Protein 2D00 (pdb70)

Sequence (654 aa):
MVPVRMAVIADPETAQGFRLAGLEGYGASSAEEAQSLLETLVERGGYALVAVDEALLPDPERAVERLMRGRDLPVLLPIAGLKEAFQGHDVEGYMRELVRKTIGFDIKLMVPVRMAVIADPETAQGFRLAGLEGYGASSAEEAQSLLETLVERGGYALVAVDEALLPDPERAVERLMRGRDLPVLLPIAGLKEAFQGHDVEGYMRELVRKTIGFDIKLMVPVRMAVIADPETAQGFRLAGLEGYGASSAEEAQSLLETLVERGGYALVAVDEALLPDPERAVERLMRGRDLPVLLPIAGLKEAFQGHDVEGYMRELVRKTIGFDIKLMVPVRMAVIADPETAQGFRLAGLEGYGASSAEEAQSLLETLVERGGYALVAVDEALLPDPERAVERLMRGRDLPVLLPIAGLKEAFQGHDVEGYMRELVRKTIGFDIKLMVPVRMAVIADPETAQGFRLAGLEGYGASSAEEAQSLLETLVERGGYALVAVDEALLPDPERAVERLMRGRDLPVLLPIAGLKEAFQGHDVEGYMRELVRKTIGFDIKLMVPVRMAVIADPETAQGFRLAGLEGYGASSAEEAQSLLETLVERGGYALVAVDEALLPDPERAVERLMRGRDLPVLLPIAGLKEAFQGHDVEGYMRELVRKTIGFDIKL

Organism: Thermus thermophilus (strain ATCC 27634 / DSM 579 / HB8) (NCBI:txid300852)

CATH classification: 3.40.50.10580 (+1 more: 6.10.140.810)

B-factor: mean 68.72, std 7.38, range [40.48, 136.24]

Secondary structure (DSSP, 8-state):
-----EEEEE-HHHHHHHHHTTSEEEE-SSHHHHHHHHHHHHHH---SEEEEETTT-S-HHHHHHHHTT----PEEEEES-GGGGGSSS-HHHHHHHHHHHHHS-----/-----EEEEE-HHHHHHHHHTTS-EEE-SSHHHHHHHHHHHHTS---SEEEEEGGG-S-HHHHHHHHHTT---PEEEEES-GGGGGSSS-HHHHHHHHHHHHHS-----/-----EEEEE-HHHHHHHHHTTSEEEE-SSHHHHHHHHHHHHHS---SEEEEETTT-S-HHHHHHHHHHT----EEEEES-SGGGSSSS-HHHHHHHHHHHHHS-----/-----EEEEE-HHHHHHHHHTTSEEEE-SSHHHHHHHHHHHHHH---SEEEEEGGG-S-HHHHHHHHHTTT---EEEEETTGGGGGSSS-HHHHHHHHHHHHHS-----/-PPP-EEEEE-HHHHHHHHHTTSEEEE-SSHHHHHHHHHHHHHH---SEEEEEGGG-S-HHHHHHHHHH-----EEEEETTGGGGGTSS-HHHHHHHHHHHHHSS----/-PPPPEEEEE-HHHHHHHHHTTSEEEE-SSHHHHHHHHHHHHHH---SEEEEEGGG-S-HHHHHHHHHS-SPPPEEEEES-SGGGTSSS-HHHHHHHHHHHHHS-----

Radius of gyration: 29.6 Å; Cα contacts (8 Å, |Δi|>4): 1173; chains: 6; bounding box: 67×73×63 Å

Structure (mmCIF, N/CA/C/O backbone):
data_2D00
#
_entry.id   2D00
#
_cell.length_a   81.705
_cell.length_b   138.295
_cell.length_c   66.096
_cell.angle_alpha   90.00
_cell.angle_beta   90.00
_cell.angle_gamma   90.00
#
_symmetry.space_group_name_H-M   'P 21 21 2'
#
loop_
_entity.id
_entity.type
_entity.pdbx_description
1 polymer 'V-type ATP synthase subunit F'
2 non-polymer 'CALCIUM ION'
3 water water
#
loop_
_atom_site.group_PDB
_atom_site.id
_atom_site.type_symbol
_atom_site.label_atom_id
_atom_site.label_alt_id
_atom_site.label_comp_id
_atom_site.label_asym_id
_atom_site.label_entity_id
_atom_site.label_seq_id
_atom_site.pdbx_PDB_ins_code
_atom_site.Cartn_x
_atom_site.Cartn_y
_atom_site.Cartn_z
_atom_site.occupancy
_atom_site.B_iso_or_equiv
_atom_site.auth_seq_id
_atom_site.auth_comp_id
_atom_site.auth_asym_id
_atom_site.auth_atom_id
_atom_site.pdbx_PDB_model_num
ATOM 1 N N . MET A 1 1 ? 51.075 57.278 18.985 1.00 82.21 1 MET A N 1
ATOM 2 C CA . MET A 1 1 ? 50.459 55.930 18.932 1.00 82.34 1 MET A CA 1
ATOM 3 C C . MET A 1 1 ? 49.010 56.058 18.435 1.00 81.68 1 MET A C 1
ATOM 4 O O . MET A 1 1 ? 48.306 57.018 18.846 1.00 82.33 1 MET A O 1
ATOM 9 N N . VAL A 1 2 ? 48.554 55.079 17.624 1.00 80.82 2 VAL A N 1
ATOM 10 C CA . VAL A 1 2 ? 47.288 55.171 16.859 1.00 80.72 2 VAL A CA 1
ATOM 11 C C . VAL A 1 2 ? 46.222 53.987 17.131 1.00 79.80 2 VAL A C 1
ATOM 12 O O . VAL A 1 2 ? 46.510 52.830 16.843 1.00 80.98 2 VAL A O 1
ATOM 16 N N . PRO A 1 3 ? 44.993 54.348 17.593 1.00 78.14 3 PRO A N 1
ATOM 17 C CA . PRO A 1 3 ? 43.913 53.342 17.829 1.00 77.51 3 PRO A CA 1
ATOM 18 C C . PRO A 1 3 ? 43.761 52.277 16.739 1.00 75.11 3 PRO A C 1
ATOM 19 O O . PRO A 1 3 ? 43.823 52.559 15.559 1.00 75.48 3 PRO A O 1
ATOM 23 N N . VAL A 1 4 ? 43.557 51.061 17.217 1.00 72.80 4 VAL A N 1
ATOM 24 C CA . VAL A 1 4 ? 43.481 49.844 16.411 1.00 71.44 4 VAL A CA 1
ATOM 25 C C . VAL A 1 4 ? 42.151 49.896 15.772 1.00 69.66 4 VAL A C 1
ATOM 26 O O . VAL A 1 4 ? 41.139 50.035 16.466 1.00 69.55 4 VAL A O 1
ATOM 30 N N . ARG A 1 5 ? 42.127 49.780 14.457 1.00 67.97 5 ARG A N 1
ATOM 31 C CA . ARG A 1 5 ? 40.852 49.802 13.735 1.00 67.21 5 ARG A CA 1
ATOM 32 C C . ARG A 1 5 ? 40.305 48.405 13.633 1.00 64.75 5 ARG A C 1
ATOM 33 O O . ARG A 1 5 ? 40.998 47.531 13.202 1.00 61.55 5 ARG A O 1
ATOM 41 N N . MET A 1 6 ? 39.084 48.178 14.099 1.00 64.47 6 MET A N 1
ATOM 42 C CA . MET A 1 6 ? 38.449 46.870 14.037 1.00 65.34 6 MET A CA 1
ATOM 43 C C . MET A 1 6 ? 37.074 46.882 13.330 1.00 65.18 6 MET A C 1
ATOM 44 O O . MET A 1 6 ? 36.269 47.815 13.477 1.00 63.75 6 MET A O 1
ATOM 49 N N . ALA A 1 7 ? 36.771 45.817 12.589 1.00 64.46 7 ALA A N 1
ATOM 50 C CA . ALA A 1 7 ? 35.409 45.661 12.037 1.00 63.73 7 ALA A CA 1
ATOM 51 C C . ALA A 1 7 ? 34.863 44.408 12.629 1.00 62.07 7 ALA A C 1
ATOM 52 O O . ALA A 1 7 ? 35.625 43.509 13.079 1.00 59.11 7 ALA A O 1
ATOM 54 N N . VAL A 1 8 ? 33.534 44.402 12.669 1.00 62.54 8 VAL A N 1
ATOM 55 C CA . VAL A 1 8 ? 32.732 43.279 13.132 1.00 63.13 8 VAL A CA 1
ATOM 56 C C . VAL A 1 8 ? 31.812 42.805 12.075 1.00 63.67 8 VAL A C 1
ATOM 57 O O . VAL A 1 8 ? 31.173 43.607 11.474 1.00 65.20 8 VAL A O 1
ATOM 61 N N . ILE A 1 9 ? 31.745 41.501 11.804 1.00 64.12 9 ILE A N 1
ATOM 62 C CA . ILE A 1 9 ? 30.815 41.002 10.717 1.00 62.73 9 ILE A CA 1
ATOM 63 C C . ILE A 1 9 ? 29.853 40.066 11.419 1.00 62.38 9 ILE A C 1
ATOM 64 O O . ILE A 1 9 ? 30.241 39.189 12.185 1.00 61.72 9 ILE A O 1
ATOM 69 N N . ALA A 1 10 ? 28.590 40.410 11.288 1.00 61.90 10 ALA A N 1
ATOM 70 C CA . ALA A 1 10 ? 27.595 39.667 11.984 1.00 64.44 10 ALA A CA 1
ATOM 71 C C . ALA A 1 10 ? 26.295 39.688 11.124 1.00 64.07 10 ALA A C 1
ATOM 72 O O . ALA A 1 10 ? 26.264 40.268 10.071 1.00 62.62 10 ALA A O 1
ATOM 74 N N . ASP A 1 11 ? 25.268 39.028 11.632 1.00 65.19 11 ASP A N 1
ATOM 75 C CA . ASP A 1 11 ? 23.966 38.955 10.982 1.00 65.69 11 ASP A CA 1
ATOM 76 C C . ASP A 1 11 ? 23.490 40.397 10.978 1.00 65.05 11 ASP A C 1
ATOM 77 O O . ASP A 1 11 ? 23.939 41.188 11.748 1.00 64.19 11 ASP A O 1
ATOM 82 N N . PRO A 1 12 ? 22.666 40.755 10.026 1.00 64.99 12 PRO A N 1
ATOM 83 C CA . PRO A 1 12 ? 22.281 42.176 9.911 1.00 65.00 12 PRO A CA 1
ATOM 84 C C . PRO A 1 12 ? 21.673 42.914 11.123 1.00 64.08 12 PRO A C 1
ATOM 85 O O . PRO A 1 12 ? 21.920 44.082 11.329 1.00 62.58 12 PRO A O 1
ATOM 89 N N . GLU A 1 13 ? 20.820 42.267 11.873 1.00 64.13 13 GLU A N 1
ATOM 90 C CA . GLU A 1 13 ? 20.241 42.896 13.073 1.00 64.32 13 GLU A CA 1
ATOM 91 C C . GLU A 1 13 ? 21.339 43.263 14.068 1.00 62.73 13 GLU A C 1
ATOM 92 O O . GLU A 1 13 ? 21.411 44.340 14.608 1.00 63.28 13 GLU A O 1
ATOM 98 N N . THR A 1 14 ? 22.208 42.328 14.327 1.00 63.66 14 THR A N 1
ATOM 99 C CA . THR A 1 14 ? 23.348 42.539 15.258 1.00 64.03 14 THR A CA 1
ATOM 100 C C . THR A 1 14 ? 24.307 43.597 14.782 1.00 62.37 14 THR A C 1
ATOM 101 O O . THR A 1 14 ? 24.789 44.455 15.567 1.00 61.87 14 THR A O 1
ATOM 105 N N . ALA A 1 15 ? 24.569 43.538 13.484 1.00 61.83 15 ALA A N 1
ATOM 106 C CA . ALA A 1 15 ? 25.503 44.472 12.838 1.00 62.07 15 ALA A CA 1
ATOM 107 C C . ALA A 1 15 ? 25.014 45.897 13.030 1.00 62.79 15 ALA A C 1
ATOM 108 O O . ALA A 1 15 ? 25.778 46.751 13.357 1.00 61.15 15 ALA A O 1
ATOM 110 N N . GLN A 1 16 ? 23.700 46.104 12.803 1.00 61.32 16 GLN A N 1
ATOM 111 C CA . GLN A 1 16 ? 23.021 47.322 13.121 1.00 61.73 16 GLN A CA 1
ATOM 112 C C . GLN A 1 16 ? 23.213 47.776 14.542 1.00 61.25 16 GLN A C 1
ATOM 113 O O . GLN A 1 16 ? 23.351 48.956 14.772 1.00 60.67 16 GLN A O 1
ATOM 119 N N . GLY A 1 17 ? 23.102 46.849 15.484 1.00 60.67 17 GLY A N 1
ATOM 120 C CA . GLY A 1 17 ? 23.326 47.172 16.915 1.00 60.83 17 GLY A CA 1
ATOM 121 C C . GLY A 1 17 ? 24.772 47.580 17.267 1.00 60.30 17 GLY A C 1
ATOM 122 O O . GLY A 1 17 ? 25.004 48.400 18.131 1.00 58.02 17 GLY A O 1
ATOM 123 N N . PHE A 1 18 ? 25.743 46.966 16.633 1.00 61.90 18 PHE A N 1
ATOM 124 C CA . PHE A 1 18 ? 27.128 47.377 16.844 1.00 62.88 18 PHE A CA 1
ATOM 125 C C . PHE A 1 18 ? 27.307 48.787 16.323 1.00 64.24 18 PHE A C 1
ATOM 126 O O . PHE A 1 18 ? 27.913 49.571 17.010 1.00 64.06 18 PHE A O 1
ATOM 134 N N . ARG A 1 19 ? 26.749 49.123 15.161 1.00 64.17 19 ARG A N 1
ATOM 135 C CA . ARG A 1 19 ? 26.751 50.509 14.660 1.00 66.62 19 ARG A CA 1
ATOM 136 C C . ARG A 1 19 ? 26.159 51.600 15.609 1.00 67.36 19 ARG A C 1
ATOM 137 O O . ARG A 1 19 ? 26.684 52.713 15.753 1.00 67.42 19 ARG A O 1
ATOM 145 N N . LEU A 1 20 ? 25.067 51.265 16.270 1.00 68.42 20 LEU A N 1
ATOM 146 C CA . LEU A 1 20 ? 24.376 52.175 17.154 1.00 68.05 20 LEU A CA 1
ATOM 147 C C . LEU A 1 20 ? 25.205 52.394 18.384 1.00 68.15 20 LEU A C 1
ATOM 148 O O . LEU A 1 20 ? 25.219 53.461 18.964 1.00 67.77 20 LEU A O 1
ATOM 153 N N . ALA A 1 21 ? 25.921 51.354 18.777 1.00 69.37 21 ALA A N 1
ATOM 154 C CA . ALA A 1 21 ? 26.991 51.478 19.765 1.00 69.75 21 ALA A CA 1
ATOM 155 C C . ALA A 1 21 ? 28.308 52.204 19.331 1.00 70.28 21 ALA A C 1
ATOM 156 O O . ALA A 1 21 ? 29.253 52.344 20.122 1.00 70.64 21 ALA A O 1
ATOM 158 N N . GLY A 1 22 ? 28.369 52.722 18.128 1.00 70.52 22 GLY A N 1
ATOM 159 C CA . GLY A 1 22 ? 29.558 53.368 17.696 1.00 71.22 22 GLY A CA 1
ATOM 160 C C . GLY A 1 22 ? 30.569 52.417 17.046 1.00 72.39 22 GLY A C 1
ATOM 161 O O . GLY A 1 22 ? 31.632 52.859 16.614 1.00 74.45 22 GLY A O 1
ATOM 162 N N . LEU A 1 23 ? 30.306 51.139 16.920 1.00 71.70 23 LEU A N 1
ATOM 163 C CA . LEU A 1 23 ? 31.345 50.306 16.306 1.00 71.60 23 LEU A CA 1
ATOM 164 C C . LEU A 1 23 ? 31.061 50.072 14.818 1.00 71.58 23 LEU A C 1
ATOM 165 O O . LEU A 1 23 ? 29.917 50.262 14.365 1.00 70.27 23 LEU A O 1
ATOM 170 N N . GLU A 1 24 ? 32.064 49.564 14.093 1.00 69.88 24 GLU A N 1
ATOM 171 C CA . GLU A 1 24 ? 31.995 49.383 12.667 1.00 70.25 24 GLU A CA 1
ATOM 172 C C . GLU A 1 24 ? 31.499 47.963 12.304 1.00 68.48 24 GLU A C 1
ATOM 173 O O . GLU A 1 24 ? 32.309 47.108 11.951 1.00 68.76 24 GLU A O 1
ATOM 179 N N . GLY A 1 25 ? 30.195 47.720 12.447 1.00 66.68 25 GLY A N 1
ATOM 180 C CA . GLY A 1 25 ? 29.540 46.457 12.150 1.00 64.64 25 GLY A CA 1
ATOM 181 C C . GLY A 1 25 ? 29.078 46.480 10.716 1.00 64.64 25 GLY A C 1
ATOM 182 O O . GLY A 1 25 ? 28.586 47.443 10.295 1.00 65.06 25 GLY A O 1
ATOM 183 N N . TYR A 1 26 ? 29.214 45.347 10.034 1.00 65.07 26 TYR A N 1
ATOM 184 C CA . TYR A 1 26 ? 28.863 45.030 8.693 1.00 64.38 26 TYR A CA 1
ATOM 185 C C . TYR A 1 26 ? 28.016 43.708 8.746 1.00 65.93 26 TYR A C 1
ATOM 186 O O . TYR A 1 26 ? 28.380 42.713 9.424 1.00 64.22 26 TYR A O 1
ATOM 195 N N . GLY A 1 27 ? 26.929 43.690 7.963 1.00 64.77 27 GLY A N 1
ATOM 196 C CA . GLY A 1 27 ? 25.918 42.672 8.062 1.00 65.51 27 GLY A CA 1
ATOM 197 C C . GLY A 1 27 ? 26.175 41.642 6.969 1.00 66.60 27 GLY A C 1
ATOM 198 O O . GLY A 1 27 ? 26.511 42.022 5.848 1.00 65.11 27 GLY A O 1
ATOM 199 N N . ALA A 1 28 ? 26.072 40.342 7.289 1.00 65.31 28 ALA A N 1
ATOM 200 C CA . ALA A 1 28 ? 26.100 39.272 6.254 1.00 64.42 28 ALA A CA 1
ATOM 201 C C . ALA A 1 28 ? 25.216 38.101 6.740 1.00 64.72 28 ALA A C 1
ATOM 202 O O . ALA A 1 28 ? 25.036 37.972 7.946 1.00 60.95 28 ALA A O 1
ATOM 204 N N . SER A 1 29 ? 24.727 37.268 5.810 1.00 64.45 29 SER A N 1
ATOM 205 C CA . SER A 1 29 ? 23.918 36.104 6.121 1.00 64.50 29 SER A CA 1
ATOM 206 C C . SER A 1 29 ? 24.518 34.812 5.485 1.00 65.25 29 SER A C 1
ATOM 207 O O . SER A 1 29 ? 23.796 33.861 5.299 1.00 65.54 29 SER A O 1
ATOM 210 N N . SER A 1 30 ? 25.797 34.719 5.103 1.00 65.44 30 SER A N 1
ATOM 211 C CA . SER A 1 30 ? 26.344 33.381 4.726 1.00 64.29 30 SER A CA 1
ATOM 212 C C . SER A 1 30 ? 27.858 33.369 4.775 1.00 64.90 30 SER A C 1
ATOM 213 O O . SER A 1 30 ? 28.538 34.393 4.474 1.00 64.74 30 SER A O 1
ATOM 216 N N . ALA A 1 31 ? 28.413 32.185 5.058 1.00 63.58 31 ALA A N 1
ATOM 217 C CA . ALA A 1 31 ? 29.863 31.950 4.901 1.00 63.32 31 ALA A CA 1
ATOM 218 C C . ALA A 1 31 ? 30.399 32.716 3.618 1.00 62.88 31 ALA A C 1
ATOM 219 O O . ALA A 1 31 ? 31.164 33.628 3.746 1.00 61.27 31 ALA A O 1
ATOM 221 N N . GLU A 1 32 ? 29.917 32.412 2.427 1.00 62.87 32 GLU A N 1
ATOM 222 C CA . GLU A 1 32 ? 30.425 33.133 1.230 1.00 64.53 32 GLU A CA 1
ATOM 223 C C . GLU A 1 32 ? 30.266 34.667 1.257 1.00 64.37 32 GLU A C 1
ATOM 224 O O . GLU A 1 32 ? 31.241 35.428 0.951 1.00 67.71 32 GLU A O 1
ATOM 230 N N . GLU A 1 33 ? 29.064 35.147 1.517 1.00 63.88 33 GLU A N 1
ATOM 231 C CA . GLU A 1 33 ? 28.871 36.564 1.557 1.00 63.53 33 GLU A CA 1
ATOM 232 C C . GLU A 1 33 ? 29.986 37.197 2.522 1.00 64.69 33 GLU A C 1
ATOM 233 O O . GLU A 1 33 ? 30.745 38.122 2.195 1.00 63.80 33 GLU A O 1
ATOM 239 N N . ALA A 1 34 ? 30.055 36.647 3.703 1.00 61.88 34 ALA A N 1
ATOM 240 C CA . ALA A 1 34 ? 30.955 37.110 4.624 1.00 63.21 34 ALA A CA 1
ATOM 241 C C . ALA A 1 34 ? 32.436 37.106 4.081 1.00 64.23 34 ALA A C 1
ATOM 242 O O . ALA A 1 34 ? 33.231 38.059 4.417 1.00 62.20 34 ALA A O 1
ATOM 244 N N . GLN A 1 35 ? 32.826 36.091 3.294 1.00 63.97 35 GLN A N 1
ATOM 245 C CA . GLN A 1 35 ? 34.230 36.060 2.816 1.00 64.66 35 GLN A CA 1
ATOM 246 C C . GLN A 1 35 ? 34.439 37.217 1.842 1.00 66.46 35 GLN A C 1
ATOM 247 O O . GLN A 1 35 ? 35.562 37.686 1.682 1.00 65.15 35 GLN A O 1
ATOM 253 N N . SER A 1 36 ? 33.364 37.570 1.121 1.00 66.26 36 SER A N 1
ATOM 254 C CA . SER A 1 36 ? 33.395 38.648 0.245 1.00 68.32 36 SER A CA 1
ATOM 255 C C . SER A 1 36 ? 33.694 39.914 1.008 1.00 67.59 36 SER A C 1
ATOM 256 O O . SER A 1 36 ? 34.544 40.712 0.576 1.00 63.80 36 SER A O 1
ATOM 259 N N . LEU A 1 37 ? 32.929 40.096 2.111 1.00 68.01 37 LEU A N 1
ATOM 260 C CA . LEU A 1 37 ? 33.104 41.221 2.979 1.00 68.59 37 LEU A CA 1
ATOM 261 C C . LEU A 1 37 ? 34.557 41.228 3.446 1.00 68.36 37 LEU A C 1
ATOM 262 O O . LEU A 1 37 ? 35.290 42.204 3.215 1.00 68.43 37 LEU A O 1
ATOM 267 N N . LEU A 1 38 ? 35.132 40.043 3.878 1.00 67.45 38 LEU A N 1
ATOM 268 C CA . LEU A 1 38 ? 36.559 40.112 4.243 1.00 70.72 38 LEU A CA 1
ATOM 269 C C . LEU A 1 38 ? 37.466 40.662 3.164 1.00 70.55 38 LEU A C 1
ATOM 270 O O . LEU A 1 38 ? 38.337 41.482 3.427 1.00 71.80 38 LEU A O 1
ATOM 275 N N . GLU A 1 39 ? 37.282 40.178 1.949 1.00 71.13 39 GLU A N 1
ATOM 276 C CA . GLU A 1 39 ? 38.105 40.624 0.840 1.00 71.94 39 GLU A CA 1
ATOM 277 C C . GLU A 1 39 ? 37.896 42.120 0.603 1.00 71.95 39 GLU A C 1
ATOM 278 O O . GLU A 1 39 ? 39.105 42.883 0.573 1.00 72.52 39 GLU A O 1
ATOM 284 N N . THR A 1 40 ? 36.671 42.672 0.481 1.00 73.21 40 THR A N 1
ATOM 285 C CA . THR A 1 40 ? 36.491 44.165 0.325 1.00 73.10 40 THR A CA 1
ATOM 286 C C . THR A 1 40 ? 37.276 44.898 1.511 1.00 73.62 40 THR A C 1
ATOM 287 O O . THR A 1 40 ? 38.047 45.842 1.311 1.00 73.91 40 THR A O 1
ATOM 291 N N . LEU A 1 41 ? 37.055 44.490 2.749 1.00 72.23 41 LEU A N 1
ATOM 292 C CA . LEU A 1 41 ? 37.753 45.182 3.821 1.00 73.93 41 LEU A CA 1
ATOM 293 C C . LEU A 1 41 ? 39.258 45.124 3.653 1.00 73.06 41 LEU A C 1
ATOM 294 O O . LEU A 1 41 ? 40.002 46.157 3.867 1.00 74.09 41 LEU A O 1
ATOM 299 N N . VAL A 1 42 ? 39.692 43.826 3.257 1.00 74.01 42 VAL A N 1
ATOM 300 C CA . VAL A 1 42 ? 41.170 43.666 3.155 1.00 74.22 42 VAL A CA 1
ATOM 301 C C . VAL A 1 42 ? 41.821 44.586 2.122 1.00 73.85 42 VAL A C 1
ATOM 302 O O . VAL A 1 42 ? 42.847 45.184 2.431 1.00 71.64 42 VAL A O 1
ATOM 306 N N . GLU A 1 43 ? 41.144 44.750 0.978 1.00 74.73 43 GLU A N 1
ATOM 307 C CA . GLU A 1 43 ? 41.632 45.493 -0.150 1.00 75.99 43 GLU A CA 1
ATOM 308 C C . GLU A 1 43 ? 41.528 46.931 0.247 1.00 76.27 43 GLU A C 1
ATOM 309 O O . GLU A 1 43 ? 42.378 47.756 -0.155 1.00 74.39 43 GLU A O 1
ATOM 315 N N . ARG A 1 44 ? 40.436 47.209 1.088 1.00 76.48 44 ARG A N 1
ATOM 316 C CA . ARG A 1 44 ? 40.150 48.625 1.286 1.00 77.29 44 ARG A CA 1
ATOM 317 C C . ARG A 1 44 ? 41.126 49.213 2.327 1.00 76.61 44 ARG A C 1
ATOM 318 O O . ARG A 1 44 ? 41.535 50.386 2.222 1.00 75.26 44 ARG A O 1
ATOM 326 N N . GLY A 1 45 ? 41.493 48.385 3.307 1.00 75.73 45 GLY A N 1
ATOM 327 C CA . GLY A 1 45 ? 42.882 48.422 3.798 1.00 75.35 45 GLY A CA 1
ATOM 328 C C . GLY A 1 45 ? 43.194 48.730 5.293 1.00 75.14 45 GLY A C 1
ATOM 329 O O . GLY A 1 45 ? 44.319 48.227 5.874 1.00 76.24 45 GLY A O 1
ATOM 330 N N . GLY A 1 46 ? 42.198 49.586 5.882 1.00 73.20 46 GLY A N 1
ATOM 331 C CA . GLY A 1 46 ? 42.602 50.206 7.196 1.00 72.59 46 GLY A CA 1
ATOM 332 C C . GLY A 1 46 ? 42.421 49.395 8.503 1.00 70.69 46 GLY A C 1
ATOM 333 O O . GLY A 1 46 ? 42.704 49.899 9.594 1.00 69.95 46 GLY A O 1
ATOM 334 N N . TYR A 1 47 ? 41.969 48.156 8.417 1.00 69.27 47 TYR A N 1
ATOM 335 C CA . TYR A 1 47 ? 41.586 47.416 9.626 1.00 66.90 47 TYR A CA 1
ATOM 336 C C . TYR A 1 47 ? 42.704 46.532 10.144 1.00 65.40 47 TYR A C 1
ATOM 337 O O . TYR A 1 47 ? 43.426 45.941 9.356 1.00 67.92 47 TYR A O 1
ATOM 346 N N . ALA A 1 48 ? 42.892 46.479 11.458 1.00 62.15 48 ALA A N 1
ATOM 347 C CA . ALA A 1 48 ? 43.887 45.622 12.091 1.00 59.87 48 ALA A CA 1
ATOM 348 C C . ALA A 1 48 ? 43.276 44.298 12.566 1.00 59.42 48 ALA A C 1
ATOM 349 O O . ALA A 1 48 ? 44.005 43.382 12.959 1.00 58.74 48 ALA A O 1
ATOM 351 N N . LEU A 1 49 ? 41.963 44.200 12.584 1.00 59.65 49 LEU A N 1
ATOM 352 C CA . LEU A 1 49 ? 41.291 43.025 13.168 1.00 59.80 49 LEU A CA 1
ATOM 353 C C . LEU A 1 49 ? 39.872 43.012 12.665 1.00 59.61 49 LEU A C 1
ATOM 354 O O . LEU A 1 49 ? 39.307 44.054 12.554 1.00 55.78 49 LEU A O 1
ATOM 359 N N . VAL A 1 50 ? 39.340 41.798 12.357 1.00 61.18 50 VAL A N 1
ATOM 360 C CA . VAL A 1 50 ? 37.986 41.622 11.954 1.00 61.77 50 VAL A CA 1
ATOM 361 C C . VAL A 1 50 ? 37.438 40.531 12.727 1.00 62.86 50 VAL A C 1
ATOM 362 O O . VAL A 1 50 ? 37.888 39.409 12.671 1.00 65.74 50 VAL A O 1
ATOM 366 N N . ALA A 1 51 ? 36.445 40.873 13.539 1.00 64.79 51 ALA A N 1
ATOM 367 C CA . ALA A 1 51 ? 35.771 39.920 14.391 1.00 64.88 51 ALA A CA 1
ATOM 368 C C . ALA A 1 51 ? 34.497 39.513 13.604 1.00 65.86 51 ALA A C 1
ATOM 369 O O . ALA A 1 51 ? 33.724 40.388 13.159 1.00 67.22 51 ALA A O 1
ATOM 371 N N . VAL A 1 52 ? 34.339 38.202 13.440 1.00 65.50 52 VAL A N 1
ATOM 372 C CA . VAL A 1 52 ? 33.319 37.599 12.650 1.00 63.04 52 VAL A CA 1
ATOM 373 C C . VAL A 1 52 ? 32.544 36.594 13.477 1.00 62.60 52 VAL A C 1
ATOM 374 O O . VAL A 1 52 ? 33.082 35.789 14.207 1.00 60.71 52 VAL A O 1
ATOM 378 N N . ASP A 1 53 ? 31.234 36.729 13.463 1.00 63.01 53 ASP A N 1
ATOM 379 C CA . ASP A 1 53 ? 30.385 35.703 14.032 1.00 62.49 53 ASP A CA 1
ATOM 380 C C . ASP A 1 53 ? 30.842 34.342 13.493 1.00 63.14 53 ASP A C 1
ATOM 381 O O . ASP A 1 53 ? 30.962 34.180 12.260 1.00 64.43 53 ASP A O 1
ATOM 386 N N . GLU A 1 54 ? 31.064 33.353 14.347 1.00 64.27 54 GLU A N 1
ATOM 387 C CA . GLU A 1 54 ? 31.535 32.058 13.881 1.00 64.02 54 GLU A CA 1
ATOM 388 C C . GLU A 1 54 ? 30.640 31.310 12.934 1.00 62.24 54 GLU A C 1
ATOM 389 O O . GLU A 1 54 ? 31.166 30.482 12.167 1.00 61.24 54 GLU A O 1
ATOM 395 N N . ALA A 1 55 ? 29.325 31.555 13.000 1.00 62.15 55 ALA A N 1
ATOM 396 C CA . ALA A 1 55 ? 28.343 30.996 12.060 1.00 61.83 55 ALA A CA 1
ATOM 397 C C . ALA A 1 55 ? 28.607 31.438 10.665 1.00 62.51 55 ALA A C 1
ATOM 398 O O . ALA A 1 55 ? 28.199 30.797 9.759 1.00 62.57 55 ALA A O 1
ATOM 400 N N . LEU A 1 56 ? 29.268 32.571 10.522 1.00 64.04 56 LEU A N 1
ATOM 401 C CA . LEU A 1 56 ? 29.620 33.177 9.259 1.00 64.74 56 LEU A CA 1
ATOM 402 C C . LEU A 1 56 ? 31.070 32.874 8.907 1.00 65.90 56 LEU A C 1
ATOM 403 O O . LEU A 1 56 ? 31.487 33.122 7.818 1.00 69.75 56 LEU A O 1
ATOM 408 N N . LEU A 1 57 ? 31.828 32.322 9.820 1.00 66.98 57 LEU A N 1
ATOM 409 C CA . LEU A 1 57 ? 33.197 31.935 9.540 1.00 67.05 57 LEU A CA 1
ATOM 410 C C . LEU A 1 57 ? 33.529 30.575 10.086 1.00 65.31 57 LEU A C 1
ATOM 411 O O . LEU A 1 57 ? 34.299 30.466 11.035 1.00 64.60 57 LEU A O 1
ATOM 416 N N . PRO A 1 58 ? 32.908 29.534 9.519 1.00 65.34 58 PRO A N 1
ATOM 417 C CA . PRO A 1 58 ? 33.154 28.175 9.951 1.00 65.31 58 PRO A CA 1
ATOM 418 C C . PRO A 1 58 ? 34.492 27.637 9.519 1.00 65.35 58 PRO A C 1
ATOM 419 O O . PRO A 1 58 ? 34.889 26.580 10.026 1.00 63.99 58 PRO A O 1
ATOM 423 N N . ASP A 1 59 ? 35.173 28.315 8.547 1.00 65.92 59 ASP A N 1
ATOM 424 C CA . ASP A 1 59 ? 36.546 27.878 8.087 1.00 65.26 59 ASP A CA 1
ATOM 425 C C . ASP A 1 59 ? 37.438 29.103 7.870 1.00 66.24 59 ASP A C 1
ATOM 426 O O . ASP A 1 59 ? 37.469 29.722 6.763 1.00 65.28 59 ASP A O 1
ATOM 431 N N . PRO A 1 60 ? 38.051 29.566 8.953 1.00 66.54 60 PRO A N 1
ATOM 432 C CA . PRO A 1 60 ? 38.828 30.833 8.850 1.00 66.09 60 PRO A CA 1
ATOM 433 C C . PRO A 1 60 ? 40.257 30.668 8.331 1.00 67.29 60 PRO A C 1
ATOM 434 O O . PRO A 1 60 ? 41.012 31.680 8.138 1.00 69.03 60 PRO A O 1
ATOM 438 N N . GLU A 1 61 ? 40.689 29.447 8.168 1.00 67.05 61 GLU A N 1
ATOM 439 C CA . GLU A 1 61 ? 41.992 29.273 7.568 1.00 68.57 61 GLU A CA 1
ATOM 440 C C . GLU A 1 61 ? 41.821 29.257 6.083 1.00 68.02 61 GLU A C 1
ATOM 441 O O . GLU A 1 61 ? 42.382 30.082 5.381 1.00 67.76 61 GLU A O 1
ATOM 447 N N . ARG A 1 62 ? 40.928 28.428 5.600 1.00 67.42 62 ARG A N 1
ATOM 448 C CA . ARG A 1 62 ? 40.578 28.577 4.218 1.00 67.99 62 ARG A CA 1
ATOM 449 C C . ARG A 1 62 ? 40.190 30.048 3.901 1.00 66.36 62 ARG A C 1
ATOM 450 O O . ARG A 1 62 ? 40.354 30.517 2.770 1.00 65.13 62 ARG A O 1
ATOM 458 N N . ALA A 1 63 ? 39.709 30.790 4.883 1.00 65.24 63 ALA A N 1
ATOM 459 C CA . ALA A 1 63 ? 39.314 32.166 4.620 1.00 64.79 63 ALA A CA 1
ATOM 460 C C . ALA A 1 63 ? 40.494 33.079 4.269 1.00 64.38 63 ALA A C 1
ATOM 461 O O . ALA A 1 63 ? 40.397 33.888 3.400 1.00 63.04 63 ALA A O 1
ATOM 463 N N . VAL A 1 64 ? 41.546 32.988 5.070 1.00 65.21 64 VAL A N 1
ATOM 464 C CA . VAL A 1 64 ? 42.796 33.686 4.835 1.00 66.06 64 VAL A CA 1
ATOM 465 C C . VAL A 1 64 ? 43.269 33.257 3.443 1.00 65.75 64 VAL A C 1
ATOM 466 O O . VAL A 1 64 ? 43.284 34.084 2.516 1.00 64.23 64 VAL A O 1
ATOM 470 N N . GLU A 1 65 ? 43.519 31.953 3.315 1.00 65.74 65 GLU A N 1
ATOM 471 C CA . GLU A 1 65 ? 43.911 31.322 2.051 1.00 67.45 65 GLU A CA 1
ATOM 472 C C . GLU A 1 65 ? 43.333 32.067 0.864 1.00 67.22 65 GLU A C 1
ATOM 473 O O . GLU A 1 65 ? 44.058 32.420 -0.056 1.00 66.46 65 GLU A O 1
ATOM 479 N N . ARG A 1 66 ? 42.025 32.299 0.865 1.00 66.59 66 ARG A N 1
ATOM 480 C CA . ARG A 1 66 ? 41.378 32.903 -0.314 1.00 66.83 66 ARG A CA 1
ATOM 481 C C . ARG A 1 66 ? 41.605 34.431 -0.496 1.00 66.80 66 ARG A C 1
ATOM 482 O O . ARG A 1 66 ? 41.587 34.905 -1.628 1.00 64.84 66 ARG A O 1
ATOM 490 N N . LEU A 1 67 ? 41.689 35.181 0.630 1.00 67.56 67 LEU A N 1
ATOM 491 C CA . LEU A 1 67 ? 41.777 36.620 0.599 1.00 68.39 67 LEU A CA 1
ATOM 492 C C . LEU A 1 67 ? 42.936 37.027 -0.265 1.00 69.08 67 LEU A C 1
ATOM 493 O O . LEU A 1 67 ? 42.918 38.046 -0.999 1.00 69.18 67 LEU A O 1
ATOM 498 N N . MET A 1 68 ? 43.976 36.238 -0.114 1.00 68.91 68 MET A N 1
ATOM 499 C CA . MET A 1 68 ? 45.176 36.493 -0.784 1.00 70.92 68 MET A CA 1
ATOM 500 C C . MET A 1 68 ? 45.232 35.863 -2.186 1.00 70.86 68 MET A C 1
ATOM 501 O O . MET A 1 68 ? 46.329 35.780 -2.746 1.00 71.57 68 MET A O 1
ATOM 506 N N . ARG A 1 69 ? 44.075 35.494 -2.765 1.00 70.17 69 ARG A N 1
ATOM 507 C CA . ARG A 1 69 ? 44.012 35.101 -4.176 1.00 71.27 69 ARG A CA 1
ATOM 508 C C . ARG A 1 69 ? 42.915 35.820 -5.003 1.00 70.52 69 ARG A C 1
ATOM 509 O O . ARG A 1 69 ? 42.624 35.430 -6.196 1.00 71.10 69 ARG A O 1
ATOM 517 N N . GLY A 1 70 ? 42.370 36.905 -4.388 1.00 70.03 70 GLY A N 1
ATOM 518 C CA . GLY A 1 70 ? 41.397 37.770 -5.041 1.00 68.51 70 GLY A CA 1
ATOM 519 C C . GLY A 1 70 ? 41.969 39.102 -5.554 1.00 67.20 70 GLY A C 1
ATOM 520 O O . GLY A 1 70 ? 41.240 39.912 -6.115 1.00 67.86 70 GLY A O 1
ATOM 521 N N . ARG A 1 71 ? 43.238 39.379 -5.305 1.00 66.99 71 ARG A N 1
ATOM 522 C CA . ARG A 1 71 ? 43.865 40.634 -5.726 1.00 66.53 71 ARG A CA 1
ATOM 523 C C . ARG A 1 71 ? 44.014 40.549 -7.255 1.00 65.18 71 ARG A C 1
ATOM 524 O O . ARG A 1 71 ? 44.482 39.553 -7.736 1.00 64.94 71 ARG A O 1
ATOM 532 N N . ASP A 1 72 ? 43.579 41.589 -7.948 1.00 64.06 72 ASP A N 1
ATOM 533 C CA . ASP A 1 72 ? 43.687 41.763 -9.395 1.00 63.95 72 ASP A CA 1
ATOM 534 C C . ASP A 1 72 ? 45.059 42.208 -9.696 1.00 63.00 72 ASP A C 1
ATOM 535 O O . ASP A 1 72 ? 45.523 43.128 -9.149 1.00 61.14 72 ASP A O 1
ATOM 540 N N . LEU A 1 73 ? 45.749 41.512 -10.575 1.00 63.27 73 LEU A N 1
ATOM 541 C CA . LEU A 1 73 ? 47.066 41.971 -10.880 1.00 63.28 73 LEU A CA 1
ATOM 542 C C . LEU A 1 73 ? 47.200 42.438 -12.340 1.00 64.22 73 LEU A C 1
ATOM 543 O O . LEU A 1 73 ? 46.609 41.902 -13.207 1.00 60.45 73 LEU A O 1
ATOM 548 N N . PRO A 1 74 ? 48.120 43.382 -12.593 1.00 65.92 74 PRO A N 1
ATOM 549 C CA . PRO A 1 74 ? 48.553 43.562 -13.997 1.00 64.28 74 PRO A CA 1
ATOM 550 C C . PRO A 1 74 ? 49.172 42.285 -14.539 1.00 63.51 74 PRO A C 1
ATOM 551 O O . PRO A 1 74 ? 49.665 41.401 -13.764 1.00 60.80 74 PRO A O 1
ATOM 555 N N . VAL A 1 75 ? 49.199 42.178 -15.866 1.00 61.02 75 VAL A N 1
ATOM 556 C CA . VAL A 1 75 ? 50.055 41.215 -16.512 1.00 60.33 75 VAL A CA 1
ATOM 557 C C . VAL A 1 75 ? 51.535 41.651 -16.303 1.00 60.61 75 VAL A C 1
ATOM 558 O O . VAL A 1 75 ? 51.854 42.767 -16.339 1.00 61.38 75 VAL A O 1
ATOM 562 N N . LEU A 1 76 ? 52.340 40.753 -15.847 1.00 61.52 76 LEU A N 1
ATOM 563 C CA . LEU A 1 76 ? 53.714 40.932 -15.554 1.00 65.10 76 LEU A CA 1
ATOM 564 C C . LEU A 1 76 ? 54.528 40.304 -16.709 1.00 63.42 76 LEU A C 1
ATOM 565 O O . LEU A 1 76 ? 54.391 39.177 -16.919 1.00 61.78 76 LEU A O 1
ATOM 570 N N . LEU A 1 77 ? 55.337 41.093 -17.424 1.00 61.09 77 LEU A N 1
ATOM 571 C CA . LEU A 1 77 ? 56.089 40.607 -18.535 1.00 61.08 77 LEU A CA 1
ATOM 572 C C . LEU A 1 77 ? 57.580 40.854 -18.353 1.00 60.88 77 LEU A C 1
ATOM 573 O O . LEU A 1 77 ? 58.068 42.012 -18.573 1.00 61.32 77 LEU A O 1
ATOM 578 N N . PRO A 1 78 ? 58.332 39.820 -17.960 1.00 60.28 78 PRO A N 1
ATOM 579 C CA . PRO A 1 78 ? 59.763 40.009 -18.037 1.00 61.39 78 PRO A CA 1
ATOM 580 C C . PRO A 1 78 ? 60.252 40.193 -19.485 1.00 61.16 78 PRO A C 1
ATOM 581 O O . PRO A 1 78 ? 59.888 39.409 -20.389 1.00 62.30 78 PRO A O 1
ATOM 585 N N . ILE A 1 79 ? 61.151 41.145 -19.698 1.00 62.08 79 ILE A N 1
ATOM 586 C CA . ILE A 1 79 ? 61.776 41.342 -20.980 1.00 60.06 79 ILE A CA 1
ATOM 587 C C . ILE A 1 79 ? 63.256 41.418 -20.984 1.00 59.71 79 ILE A C 1
ATOM 588 O O . ILE A 1 79 ? 63.831 42.148 -20.229 1.00 56.56 79 ILE A O 1
ATOM 593 N N . ALA A 1 80 ? 63.912 40.705 -21.926 1.00 61.93 80 ALA A N 1
ATOM 594 C CA . ALA A 1 80 ? 65.368 40.835 -22.210 1.00 62.04 80 ALA A CA 1
ATOM 595 C C . ALA A 1 80 ? 65.618 42.018 -23.057 1.00 63.12 80 ALA A C 1
ATOM 596 O O . ALA A 1 80 ? 64.931 42.192 -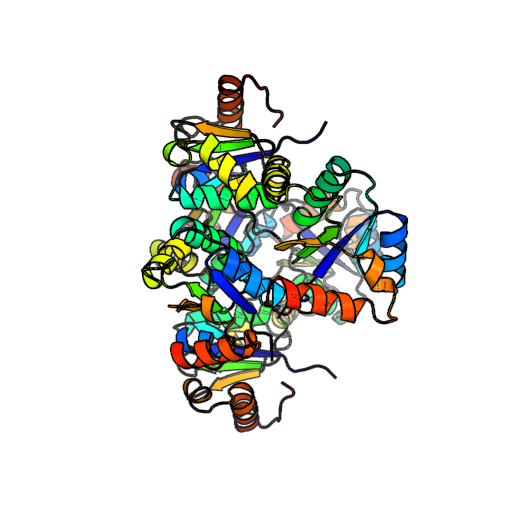24.012 1.00 63.99 80 ALA A O 1
ATOM 598 N N . GLY A 1 81 ? 66.633 42.815 -22.746 1.00 66.12 81 GLY A N 1
ATOM 599 C CA . GLY A 1 81 ? 67.098 43.918 -23.657 1.00 66.12 81 GLY A CA 1
ATOM 600 C C . GLY A 1 81 ? 66.034 44.974 -23.941 1.00 66.61 81 GLY A C 1
ATOM 601 O O . GLY A 1 81 ? 65.798 45.334 -25.065 1.00 66.21 81 GLY A O 1
ATOM 602 N N . LEU A 1 82 ? 65.387 45.458 -22.894 1.00 67.16 82 LEU A N 1
ATOM 603 C CA . LEU A 1 82 ? 64.623 46.728 -22.925 1.00 67.43 82 LEU A CA 1
ATOM 604 C C . LEU A 1 82 ? 65.342 47.973 -23.500 1.00 68.42 82 LEU A C 1
ATOM 605 O O . LEU A 1 82 ? 64.663 48.839 -24.106 1.00 68.41 82 LEU A O 1
ATOM 610 N N . LYS A 1 83 ? 66.673 48.063 -23.319 1.00 68.80 83 LYS A N 1
ATOM 611 C CA . LYS A 1 83 ? 67.506 49.104 -23.946 1.00 70.37 83 LYS A CA 1
ATOM 612 C C . LYS A 1 83 ? 67.376 49.179 -25.460 1.00 71.46 83 LYS A C 1
ATOM 613 O O . LYS A 1 83 ? 67.327 50.229 -26.087 1.00 73.36 83 LYS A O 1
ATOM 619 N N . GLU A 1 84 ? 67.441 48.038 -26.083 1.00 71.99 84 GLU A N 1
ATOM 620 C CA . GLU A 1 84 ? 67.494 48.009 -27.502 1.00 72.55 84 GLU A CA 1
ATOM 621 C C . GLU A 1 84 ? 66.321 48.834 -28.091 1.00 71.69 84 GLU A C 1
ATOM 622 O O . GLU A 1 84 ? 66.364 49.245 -29.206 1.00 72.68 84 GLU A O 1
ATOM 628 N N . ALA A 1 85 ? 65.301 49.140 -27.320 1.00 72.10 85 ALA A N 1
ATOM 629 C CA . ALA A 1 85 ? 64.236 50.053 -27.738 1.00 71.49 85 ALA A CA 1
ATOM 630 C C . ALA A 1 85 ? 64.671 51.478 -28.081 1.00 71.72 85 ALA A C 1
ATOM 631 O O . ALA A 1 85 ? 63.881 52.237 -28.619 1.00 71.35 85 ALA A O 1
ATOM 633 N N . PHE A 1 86 ? 65.912 51.854 -27.756 1.00 72.08 86 PHE A N 1
ATOM 634 C CA . PHE A 1 86 ? 66.345 53.214 -27.920 1.00 71.89 86 PHE A CA 1
ATOM 635 C C . PHE A 1 86 ? 67.147 53.286 -29.167 1.00 72.59 86 PHE A C 1
ATOM 636 O O . PHE A 1 86 ? 67.676 54.351 -29.508 1.00 73.30 86 PHE A O 1
ATOM 644 N N . GLN A 1 87 ? 67.233 52.186 -29.888 1.00 72.75 87 GLN A N 1
ATOM 645 C CA . GLN A 1 87 ? 68.107 52.220 -31.056 1.00 74.16 87 GLN A CA 1
ATOM 646 C C . GLN A 1 87 ? 67.342 52.693 -32.304 1.00 73.72 87 GLN A C 1
ATOM 647 O O . GLN A 1 87 ? 67.932 53.280 -33.206 1.00 73.94 87 GLN A O 1
ATOM 653 N N . GLY A 1 88 ? 66.026 52.446 -32.313 1.00 73.49 88 GLY A N 1
ATOM 654 C CA . GLY A 1 88 ? 65.125 52.811 -33.413 1.00 73.06 88 GLY A CA 1
ATOM 655 C C . GLY A 1 88 ? 63.942 53.659 -32.955 1.00 72.30 88 GLY A C 1
ATOM 656 O O . GLY A 1 88 ? 63.038 53.183 -32.252 1.00 73.62 88 GLY A O 1
ATOM 657 N N . HIS A 1 89 ? 63.958 54.894 -33.418 1.00 70.47 89 HIS A N 1
ATOM 658 C CA . HIS A 1 89 ? 63.101 55.984 -33.015 1.00 69.53 89 HIS A CA 1
ATOM 659 C C . HIS A 1 89 ? 61.585 55.918 -32.782 1.00 67.93 89 HIS A C 1
ATOM 660 O O . HIS A 1 89 ? 60.938 56.962 -32.928 1.00 68.79 89 HIS A O 1
ATOM 667 N N . ASP A 1 90 ? 60.974 54.794 -32.446 1.00 65.91 90 ASP A N 1
ATOM 668 C CA . ASP A 1 90 ? 59.536 54.830 -32.092 1.00 64.08 90 ASP A CA 1
ATOM 669 C C . ASP A 1 90 ? 59.303 53.942 -30.887 1.00 63.49 90 ASP A C 1
ATOM 670 O O . ASP A 1 90 ? 58.605 52.919 -30.979 1.00 62.72 90 ASP A O 1
ATOM 675 N N . VAL A 1 91 ? 59.844 54.360 -29.745 1.00 62.17 91 VAL A N 1
ATOM 676 C CA . VAL A 1 91 ? 59.865 53.517 -28.566 1.00 61.98 91 VAL A CA 1
ATOM 677 C C . VAL A 1 91 ? 58.495 52.899 -28.297 1.00 62.91 91 VAL A C 1
ATOM 678 O O . VAL A 1 91 ? 58.417 51.716 -28.031 1.00 60.42 91 VAL A O 1
ATOM 682 N N . GLU A 1 92 ? 57.431 53.694 -28.438 1.00 65.40 92 GLU A N 1
ATOM 683 C CA . GLU A 1 92 ? 56.055 53.246 -28.076 1.00 66.80 92 GLU A CA 1
ATOM 684 C C . GLU A 1 92 ? 55.605 52.061 -28.963 1.00 66.36 92 GLU A C 1
ATOM 685 O O . GLU A 1 92 ? 54.862 51.151 -28.517 1.00 66.71 92 GLU A O 1
ATOM 691 N N . GLY A 1 93 ? 56.068 52.134 -30.206 1.00 66.03 93 GLY A N 1
ATOM 692 C CA . GLY A 1 93 ? 55.656 51.272 -31.327 1.00 66.17 93 GLY A CA 1
ATOM 693 C C . GLY A 1 93 ? 56.406 49.991 -31.168 1.00 65.34 93 GLY A C 1
ATOM 694 O O . GLY A 1 93 ? 55.798 48.936 -31.209 1.00 64.89 93 GLY A O 1
ATOM 695 N N . TYR A 1 94 ? 57.725 50.141 -30.947 1.00 64.78 94 TYR A N 1
ATOM 696 C CA . TYR A 1 94 ? 58.616 49.082 -30.456 1.00 63.51 94 TYR A CA 1
ATOM 697 C C . TYR A 1 94 ? 58.029 48.311 -29.282 1.00 62.03 94 TYR A C 1
ATOM 698 O O . TYR A 1 94 ? 57.894 47.109 -29.345 1.00 58.96 94 TYR A O 1
ATOM 707 N N . MET A 1 95 ? 57.651 48.992 -28.208 1.00 61.28 95 MET A N 1
ATOM 708 C CA . MET A 1 95 ? 56.991 48.328 -27.127 1.00 62.38 95 MET A CA 1
ATOM 709 C C . MET A 1 95 ? 55.625 47.684 -27.481 1.00 62.78 95 MET A C 1
ATOM 710 O O . MET A 1 95 ? 55.265 46.667 -26.955 1.00 59.14 95 MET A O 1
ATOM 715 N N . ARG A 1 96 ? 54.858 48.297 -28.382 1.00 65.03 96 ARG A N 1
ATOM 716 C CA . ARG A 1 96 ? 53.579 47.695 -28.827 1.00 65.95 96 ARG A CA 1
ATOM 717 C C . ARG A 1 96 ? 53.750 46.365 -29.487 1.00 64.65 96 ARG A C 1
ATOM 718 O O . ARG A 1 96 ? 52.973 45.422 -29.250 1.00 62.43 96 ARG A O 1
ATOM 726 N N . GLU A 1 97 ? 54.811 46.313 -30.281 1.00 65.67 97 GLU A N 1
ATOM 727 C CA . GLU A 1 97 ? 55.147 45.167 -31.070 1.00 66.63 97 GLU A CA 1
ATOM 728 C C . GLU A 1 97 ? 55.813 44.132 -30.207 1.00 67.17 97 GLU A C 1
ATOM 729 O O . GLU A 1 97 ? 55.582 42.933 -30.295 1.00 66.80 97 GLU A O 1
ATOM 735 N N . LEU A 1 98 ? 56.588 44.587 -29.294 1.00 68.19 98 LEU A N 1
ATOM 736 C CA . LEU A 1 98 ? 57.044 43.681 -28.292 1.00 70.45 98 LEU A CA 1
ATOM 737 C C . LEU A 1 98 ? 55.936 42.962 -27.521 1.00 70.83 98 LEU A C 1
ATOM 738 O O . LEU A 1 98 ? 55.948 41.745 -27.347 1.00 71.56 98 LEU A O 1
ATOM 743 N N . VAL A 1 99 ? 54.983 43.684 -27.007 1.00 70.96 99 VAL A N 1
ATOM 744 C CA . VAL A 1 99 ? 54.030 43.006 -26.151 1.00 71.02 99 VAL A CA 1
ATOM 745 C C . VAL A 1 99 ? 53.250 42.010 -26.967 1.00 71.75 99 VAL A C 1
ATOM 746 O O . VAL A 1 99 ? 52.919 40.882 -26.511 1.00 70.41 99 VAL A O 1
ATOM 750 N N . ARG A 1 100 ? 52.904 42.466 -28.176 1.00 71.34 100 ARG A N 1
ATOM 751 C CA . ARG A 1 100 ? 52.154 41.647 -29.088 1.00 72.09 100 ARG A CA 1
ATOM 752 C C . ARG A 1 100 ? 52.989 40.456 -29.486 1.00 71.65 100 ARG A C 1
ATOM 753 O O . ARG A 1 100 ? 52.432 39.373 -29.637 1.00 72.01 100 ARG A O 1
ATOM 761 N N . LYS A 1 101 ? 54.298 40.616 -29.603 1.00 71.49 101 LYS A N 1
ATOM 762 C CA . LYS A 1 101 ? 55.103 39.458 -29.934 1.00 72.95 101 LYS A CA 1
ATOM 763 C C . LYS A 1 101 ? 55.100 38.443 -28.824 1.00 73.13 101 LYS A C 1
ATOM 764 O O . LYS A 1 101 ? 55.138 37.260 -29.075 1.00 72.55 101 LYS A O 1
ATOM 770 N N . THR A 1 102 ? 54.959 38.896 -27.601 1.00 73.89 102 THR A N 1
ATOM 771 C CA . THR A 1 102 ? 55.047 37.996 -26.445 1.00 73.60 102 THR A CA 1
ATOM 772 C C . THR A 1 102 ? 53.741 37.419 -25.981 1.00 73.31 102 THR A C 1
ATOM 773 O O . THR A 1 102 ? 53.705 36.243 -25.635 1.00 74.12 102 THR A O 1
ATOM 777 N N . ILE A 1 103 ? 52.662 38.200 -26.015 1.00 72.89 103 ILE A N 1
ATOM 778 C CA . ILE A 1 103 ? 51.387 37.721 -25.502 1.00 72.58 103 ILE A CA 1
ATOM 779 C C . ILE A 1 103 ? 50.189 37.781 -26.484 1.00 72.71 103 ILE A C 1
ATOM 780 O O . ILE A 1 103 ? 49.081 37.379 -26.153 1.00 72.91 103 ILE A O 1
ATOM 785 N N . GLY A 1 104 ? 50.408 38.253 -27.693 1.00 72.33 104 GLY A N 1
ATOM 786 C CA . GLY A 1 104 ? 49.334 38.246 -28.664 1.00 71.63 104 GLY A CA 1
ATOM 787 C C . GLY A 1 104 ? 48.522 39.510 -28.666 1.00 71.55 104 GLY A C 1
ATOM 788 O O . GLY A 1 104 ? 47.852 39.793 -29.618 1.00 71.67 104 GLY A O 1
ATOM 789 N N . PHE A 1 105 ? 48.613 40.317 -27.628 1.00 71.94 105 PHE A N 1
ATOM 790 C CA . PHE A 1 105 ? 47.701 41.454 -27.482 1.00 72.60 105 PHE A CA 1
ATOM 791 C C . PHE A 1 105 ? 48.205 42.776 -28.055 1.00 73.01 105 PHE A C 1
ATOM 792 O O . PHE A 1 105 ? 49.235 43.320 -27.588 1.00 74.20 105 PHE A O 1
ATOM 800 N N . ASP A 1 106 ? 47.440 43.329 -28.984 1.00 72.73 106 ASP A N 1
ATOM 801 C CA . ASP A 1 106 ? 47.637 44.696 -29.421 1.00 73.46 106 ASP A CA 1
ATOM 802 C C . ASP A 1 106 ? 47.082 45.651 -28.365 1.00 74.34 106 ASP A C 1
ATOM 803 O O . ASP A 1 106 ? 45.858 45.742 -28.124 1.00 73.48 106 ASP A O 1
ATOM 808 N N . ILE A 1 107 ? 48.021 46.309 -27.661 1.00 75.05 107 ILE A N 1
ATOM 809 C CA . ILE A 1 107 ? 47.677 47.133 -26.536 1.00 75.24 107 ILE A CA 1
ATOM 810 C C . ILE A 1 107 ? 47.453 48.598 -27.029 1.00 75.34 107 ILE A C 1
ATOM 811 O O . ILE A 1 107 ? 48.116 49.094 -27.956 1.00 73.69 107 ILE A O 1
ATOM 816 N N . LYS A 1 108 ? 46.433 49.214 -26.432 1.00 76.43 108 LYS A N 1
ATOM 817 C CA . LYS A 1 108 ? 45.950 50.570 -26.707 1.00 77.59 108 LYS A CA 1
ATOM 818 C C . LYS A 1 108 ? 46.661 51.717 -25.926 1.00 78.25 108 LYS A C 1
ATOM 819 O O . LYS A 1 108 ? 46.009 52.415 -25.120 1.00 78.48 108 LYS A O 1
ATOM 825 N N . LEU A 1 109 ? 47.964 51.928 -26.152 1.00 78.40 109 LEU A N 1
ATOM 826 C CA . LEU A 1 109 ? 48.696 53.053 -25.534 1.00 78.38 109 LEU A CA 1
ATOM 827 C C . LEU A 1 109 ? 48.797 54.191 -26.528 1.00 79.44 109 LEU A C 1
ATOM 828 O O . LEU A 1 109 ? 49.249 53.902 -27.640 1.00 80.28 109 LEU A O 1
ATOM 834 N N . MET B 1 1 ? 35.680 54.178 19.591 1.00 69.41 1 MET B N 1
ATOM 835 C CA . MET B 1 1 ? 34.318 54.480 19.097 1.00 69.50 1 MET B CA 1
ATOM 836 C C . MET B 1 1 ? 34.335 55.383 17.877 1.00 69.00 1 MET B C 1
ATOM 837 O O . MET B 1 1 ? 35.244 56.184 17.646 1.00 68.56 1 MET B O 1
ATOM 842 N N . VAL B 1 2 ? 33.273 55.245 17.112 1.00 68.51 2 VAL B N 1
ATOM 843 C CA . VAL B 1 2 ? 33.085 55.974 15.886 1.00 68.24 2 VAL B CA 1
ATOM 844 C C . VAL B 1 2 ? 31.736 56.636 16.131 1.00 67.26 2 VAL B C 1
ATOM 845 O O . VAL B 1 2 ? 30.901 56.074 16.805 1.00 66.69 2 VAL B O 1
ATOM 849 N N . PRO B 1 3 ? 31.529 57.852 15.643 1.00 67.07 3 PRO B N 1
ATOM 850 C CA . PRO B 1 3 ? 30.271 58.445 16.109 1.00 67.17 3 PRO B CA 1
ATOM 851 C C . PRO B 1 3 ? 29.043 57.706 15.573 1.00 66.91 3 PRO B C 1
ATOM 852 O O . PRO B 1 3 ? 29.146 56.929 14.582 1.00 65.66 3 PRO B O 1
ATOM 856 N N . VAL B 1 4 ? 27.913 57.949 16.244 1.00 65.88 4 VAL B N 1
ATOM 857 C CA . VAL B 1 4 ? 26.638 57.595 15.710 1.00 65.46 4 VAL B CA 1
ATOM 858 C C . VAL B 1 4 ? 25.976 58.927 15.316 1.00 65.98 4 VAL B C 1
ATOM 859 O O . VAL B 1 4 ? 25.810 59.878 16.140 1.00 63.60 4 VAL B O 1
ATOM 863 N N . ARG B 1 5 ? 25.629 58.953 14.034 1.00 65.46 5 ARG B N 1
ATOM 864 C CA . ARG B 1 5 ? 25.012 60.050 13.424 1.00 66.47 5 ARG B CA 1
ATOM 865 C C . ARG B 1 5 ? 23.504 59.734 13.278 1.00 66.12 5 ARG B C 1
ATOM 866 O O . ARG B 1 5 ? 23.107 58.690 12.757 1.00 63.17 5 ARG B O 1
ATOM 874 N N . MET B 1 6 ? 22.697 60.649 13.832 1.00 65.99 6 MET B N 1
ATOM 875 C CA . MET B 1 6 ? 21.260 60.581 13.824 1.00 66.52 6 MET B CA 1
ATOM 876 C C . MET B 1 6 ? 20.646 61.763 13.096 1.00 65.99 6 MET B C 1
ATOM 877 O O . MET B 1 6 ? 21.133 62.914 13.196 1.00 67.41 6 MET B O 1
ATOM 882 N N . ALA B 1 7 ? 19.539 61.494 12.419 1.00 64.26 7 ALA B N 1
ATOM 883 C CA . ALA B 1 7 ? 18.720 62.533 11.836 1.00 63.98 7 ALA B CA 1
ATOM 884 C C . ALA B 1 7 ? 17.300 62.419 12.385 1.00 63.17 7 ALA B C 1
ATOM 885 O O . ALA B 1 7 ? 16.808 61.306 12.714 1.00 59.55 7 ALA B O 1
ATOM 887 N N . VAL B 1 8 ? 16.650 63.569 12.535 1.00 63.49 8 VAL B N 1
ATOM 888 C CA . VAL B 1 8 ? 15.271 63.620 13.023 1.00 62.97 8 VAL B CA 1
ATOM 889 C C . VAL B 1 8 ? 14.376 64.285 11.988 1.00 64.10 8 VAL B C 1
ATOM 890 O O . VAL B 1 8 ? 14.602 65.435 11.659 1.00 62.53 8 VAL B O 1
ATOM 894 N N . ILE B 1 9 ? 13.314 63.620 11.532 1.00 65.32 9 ILE B N 1
ATOM 895 C CA . ILE B 1 9 ? 12.384 64.251 10.571 1.00 65.15 9 ILE B CA 1
ATOM 896 C C . ILE B 1 9 ? 11.059 64.619 11.182 1.00 66.59 9 ILE B C 1
ATOM 897 O O . ILE B 1 9 ? 10.349 63.709 11.624 1.00 67.70 9 ILE B O 1
ATOM 902 N N . ALA B 1 10 ? 10.680 65.895 11.190 1.00 67.16 10 ALA B N 1
ATOM 903 C CA . ALA B 1 10 ? 9.444 66.302 11.899 1.00 69.50 10 ALA B CA 1
ATOM 904 C C . ALA B 1 10 ? 8.686 67.470 11.308 1.00 68.99 10 ALA B C 1
ATOM 905 O O . ALA B 1 10 ? 8.964 67.902 10.232 1.00 70.21 10 ALA B O 1
ATOM 907 N N . ASP B 1 11 ? 7.640 67.896 12.005 1.00 69.77 11 ASP B N 1
ATOM 908 C CA . ASP B 1 11 ? 6.994 69.181 11.729 1.00 69.03 11 ASP B CA 1
ATOM 909 C C . ASP B 1 11 ? 8.006 70.314 11.756 1.00 68.37 11 ASP B C 1
ATOM 910 O O . ASP B 1 11 ? 8.847 70.386 12.694 1.00 66.72 11 ASP B O 1
ATOM 915 N N . PRO B 1 12 ? 7.897 71.226 10.746 1.00 68.80 12 PRO B N 1
ATOM 916 C CA . PRO B 1 12 ? 8.882 72.299 10.418 1.00 67.91 12 PRO B CA 1
ATOM 917 C C . PRO B 1 12 ? 9.286 73.133 11.626 1.00 67.18 12 PRO B C 1
ATOM 918 O O . PRO B 1 12 ? 10.441 73.371 11.839 1.00 67.51 12 PRO B O 1
ATOM 922 N N . GLU B 1 13 ? 8.361 73.525 12.468 1.00 67.22 13 GLU B N 1
ATOM 923 C CA . GLU B 1 13 ? 8.773 74.241 13.699 1.00 67.77 13 GLU B CA 1
ATOM 924 C C . GLU B 1 13 ? 9.520 73.440 14.802 1.00 66.14 13 GLU B C 1
ATOM 925 O O . GLU B 1 13 ? 10.406 73.978 15.450 1.00 65.94 13 GLU B O 1
ATOM 931 N N . THR B 1 14 ? 9.094 72.197 15.055 1.00 66.31 14 THR B N 1
ATOM 932 C CA . THR B 1 14 ? 9.809 71.235 15.901 1.00 65.31 14 THR B CA 1
ATOM 933 C C . THR B 1 14 ? 11.258 70.931 15.320 1.00 65.03 14 THR B C 1
ATOM 934 O O . THR B 1 14 ? 12.226 70.873 16.102 1.00 62.30 14 THR B O 1
ATOM 938 N N . ALA B 1 15 ? 11.366 70.754 13.989 1.00 63.70 15 ALA B N 1
ATOM 939 C CA . ALA B 1 15 ? 12.684 70.581 13.343 1.00 64.55 15 ALA B CA 1
ATOM 940 C C . ALA B 1 15 ? 13.663 71.764 13.646 1.00 64.46 15 ALA B C 1
ATOM 941 O O . ALA B 1 15 ? 14.817 71.527 13.991 1.00 65.41 15 ALA B O 1
ATOM 943 N N . GLN B 1 16 ? 13.157 73.019 13.589 1.00 63.54 16 GLN B N 1
ATOM 944 C CA . GLN B 1 16 ? 13.938 74.178 13.866 1.00 62.54 16 GLN B CA 1
ATOM 945 C C . GLN B 1 16 ? 14.310 74.107 15.305 1.00 64.65 16 GLN B C 1
ATOM 946 O O . GLN B 1 16 ? 15.393 74.471 15.685 1.00 66.05 16 GLN B O 1
ATOM 952 N N . GLY B 1 17 ? 13.435 73.622 16.154 1.00 66.13 17 GLY B N 1
ATOM 953 C CA . GLY B 1 17 ? 13.848 73.442 17.565 1.00 66.88 17 GLY B CA 1
ATOM 954 C C . GLY B 1 17 ? 15.047 72.484 17.674 1.00 65.88 17 GLY B C 1
ATOM 955 O O . GLY B 1 17 ? 15.996 72.723 18.466 1.00 65.89 17 GLY B O 1
ATOM 956 N N . PHE B 1 18 ? 15.007 71.408 16.895 1.00 64.81 18 PHE B N 1
ATOM 957 C CA . PHE B 1 18 ? 16.015 70.401 17.001 1.00 64.15 18 PHE B CA 1
ATOM 958 C C . PHE B 1 18 ? 17.261 71.086 16.560 1.00 64.01 18 PHE B C 1
ATOM 959 O O . PHE B 1 18 ? 18.211 71.055 17.320 1.00 64.03 18 PHE B O 1
ATOM 967 N N . ARG B 1 19 ? 17.279 71.778 15.407 1.00 63.25 19 ARG B N 1
ATOM 968 C CA . ARG B 1 19 ? 18.506 72.538 15.016 1.00 63.28 19 ARG B CA 1
ATOM 969 C C . ARG B 1 19 ? 19.145 73.512 16.074 1.00 63.76 19 ARG B C 1
ATOM 970 O O . ARG B 1 19 ? 20.373 73.565 16.240 1.00 64.40 19 ARG B O 1
ATOM 978 N N . LEU B 1 20 ? 18.302 74.285 16.758 1.00 62.61 20 LEU B N 1
ATOM 979 C CA . LEU B 1 20 ? 18.692 75.216 17.802 1.00 62.83 20 LEU B CA 1
ATOM 980 C C . LEU B 1 20 ? 19.372 74.582 18.960 1.00 63.18 20 LEU B C 1
ATOM 981 O O . LEU B 1 20 ? 20.149 75.235 19.646 1.00 63.67 20 LEU B O 1
ATOM 986 N N . ALA B 1 21 ? 18.959 73.345 19.198 1.00 64.13 21 ALA B N 1
ATOM 987 C CA . ALA B 1 21 ? 19.402 72.453 20.234 1.00 64.32 21 ALA B CA 1
ATOM 988 C C . ALA B 1 21 ? 20.639 71.654 19.850 1.00 64.62 21 ALA B C 1
ATOM 989 O O . ALA B 1 21 ? 21.167 70.883 20.658 1.00 64.99 21 ALA B O 1
ATOM 991 N N . GLY B 1 22 ? 21.079 71.820 18.621 1.00 64.52 22 GLY B N 1
ATOM 992 C CA . GLY B 1 22 ? 22.301 71.220 18.181 1.00 64.46 22 GLY B CA 1
ATOM 993 C C . GLY B 1 22 ? 22.083 69.878 17.528 1.00 64.48 22 GLY B C 1
ATOM 994 O O . GLY B 1 22 ? 23.023 69.267 17.093 1.00 64.80 22 GLY B O 1
ATOM 995 N N . LEU B 1 23 ? 20.863 69.401 17.441 1.00 65.76 23 LEU B N 1
ATOM 996 C CA . LEU B 1 23 ? 20.614 68.136 16.691 1.00 66.49 23 LEU B CA 1
ATOM 997 C C . LEU B 1 23 ? 20.305 68.511 15.234 1.00 65.89 23 LEU B C 1
ATOM 998 O O . LEU B 1 23 ? 20.120 69.693 14.952 1.00 65.99 23 LEU B O 1
ATOM 1003 N N . GLU B 1 24 ? 20.243 67.490 14.388 1.00 64.41 24 GLU B N 1
ATOM 1004 C CA . GLU B 1 24 ? 20.171 67.490 12.920 1.00 64.83 24 GLU B CA 1
ATOM 1005 C C . GLU B 1 24 ? 18.732 67.116 12.459 1.00 65.28 24 GLU B C 1
ATOM 1006 O O . GLU B 1 24 ? 18.417 65.977 12.018 1.00 62.10 24 GLU B O 1
ATOM 1012 N N . GLY B 1 25 ? 17.868 68.121 12.661 1.00 64.27 25 GLY B N 1
ATOM 1013 C CA . GLY B 1 25 ? 16.498 68.040 12.347 1.00 65.19 25 GLY B CA 1
ATOM 1014 C C . GLY B 1 25 ? 16.223 68.444 10.925 1.00 65.83 25 GLY B C 1
ATOM 1015 O O . GLY B 1 25 ? 16.992 69.138 10.313 1.00 65.88 25 GLY B O 1
ATOM 1016 N N . TYR B 1 26 ? 15.064 67.979 10.430 1.00 67.03 26 TYR B N 1
ATOM 1017 C CA . TYR B 1 26 ? 14.569 68.256 9.102 1.00 65.91 26 TYR B CA 1
ATOM 1018 C C . TYR B 1 26 ? 13.057 68.380 9.241 1.00 65.44 26 TYR B C 1
ATOM 1019 O O . TYR B 1 26 ? 12.406 67.437 9.747 1.00 65.76 26 TYR B O 1
ATOM 1028 N N . GLY B 1 27 ? 12.532 69.491 8.751 1.00 62.74 27 GLY B N 1
ATOM 1029 C CA . GLY B 1 27 ? 11.137 69.760 8.564 1.00 63.76 27 GLY B CA 1
ATOM 1030 C C . GLY B 1 27 ? 10.501 68.991 7.435 1.00 64.27 27 GLY B C 1
ATOM 1031 O O . GLY B 1 27 ? 11.117 68.721 6.471 1.00 66.46 27 GLY B O 1
ATOM 1032 N N . ALA B 1 28 ? 9.284 68.528 7.635 1.00 66.81 28 ALA B N 1
ATOM 1033 C CA . ALA B 1 28 ? 8.386 67.994 6.575 1.00 66.09 28 ALA B CA 1
ATOM 1034 C C . ALA B 1 28 ? 6.919 68.129 7.000 1.00 65.46 28 ALA B C 1
ATOM 1035 O O . ALA B 1 28 ? 6.564 68.031 8.192 1.00 64.25 28 ALA B O 1
ATOM 1037 N N . SER B 1 29 ? 6.069 68.387 6.021 1.00 65.53 29 SER B N 1
ATOM 1038 C CA . SER B 1 29 ? 4.685 68.737 6.298 1.00 65.46 29 SER B CA 1
ATOM 1039 C C . SER B 1 29 ? 3.656 67.622 6.004 1.00 65.20 29 SER B C 1
ATOM 1040 O O . SER B 1 29 ? 2.497 67.745 6.432 1.00 65.91 29 SER B O 1
ATOM 1043 N N . SER B 1 30 ? 4.046 66.611 5.234 1.00 63.59 30 SER B N 1
ATOM 1044 C CA . SER B 1 30 ? 3.228 65.488 4.934 1.00 62.79 30 SER B CA 1
ATOM 1045 C C . SER B 1 30 ? 4.049 64.211 4.926 1.00 63.26 30 SER B C 1
ATOM 1046 O O . SER B 1 30 ? 5.333 64.227 5.083 1.00 65.07 30 SER B O 1
ATOM 1049 N N . ALA B 1 31 ? 3.359 63.091 4.706 1.00 62.54 31 ALA B N 1
ATOM 1050 C CA . ALA B 1 31 ? 4.047 61.817 4.598 1.00 62.65 31 ALA B CA 1
ATOM 1051 C C . ALA B 1 31 ? 4.917 61.779 3.349 1.00 63.10 31 ALA B C 1
ATOM 1052 O O . ALA B 1 31 ? 5.890 61.068 3.351 1.00 64.10 31 ALA B O 1
ATOM 1054 N N . GLU B 1 32 ? 4.542 62.509 2.291 1.00 64.22 32 GLU B N 1
ATOM 1055 C CA . GLU B 1 32 ? 5.243 62.467 0.976 1.00 64.48 32 GLU B CA 1
ATOM 1056 C C . GLU B 1 32 ? 6.541 63.181 1.160 1.00 62.90 32 GLU B C 1
ATOM 1057 O O . GLU B 1 32 ? 7.629 62.649 1.003 1.00 61.61 32 GLU B O 1
ATOM 1063 N N . GLU B 1 33 ? 6.378 64.414 1.574 1.00 63.05 33 GLU B N 1
ATOM 1064 C CA . GLU B 1 33 ? 7.476 65.300 1.653 1.00 63.20 33 GLU B CA 1
ATOM 1065 C C . GLU B 1 33 ? 8.432 64.532 2.514 1.00 63.04 33 GLU B C 1
ATOM 1066 O O . GLU B 1 33 ? 9.572 64.414 2.113 1.00 61.89 33 GLU B O 1
ATOM 1072 N N . ALA B 1 34 ? 7.947 63.959 3.648 1.00 63.16 34 ALA B N 1
ATOM 1073 C CA . ALA B 1 34 ? 8.782 63.068 4.526 1.00 64.27 34 ALA B CA 1
ATOM 1074 C C . ALA B 1 34 ? 9.492 61.850 3.836 1.00 64.57 34 ALA B C 1
ATOM 1075 O O . ALA B 1 34 ? 10.677 61.632 4.124 1.00 65.70 34 ALA B O 1
ATOM 1077 N N . GLN B 1 35 ? 8.852 61.086 2.965 1.00 63.54 35 GLN B N 1
ATOM 1078 C CA . GLN B 1 35 ? 9.634 60.034 2.260 1.00 63.65 35 GLN B CA 1
ATOM 1079 C C . GLN B 1 35 ? 10.540 60.712 1.177 1.00 63.32 35 GLN B C 1
ATOM 1080 O O . GLN B 1 35 ? 11.678 60.309 0.921 1.00 61.93 35 GLN B O 1
ATOM 1086 N N . SER B 1 36 ? 10.015 61.750 0.520 1.00 62.76 36 SER B N 1
ATOM 1087 C CA . SER B 1 36 ? 10.908 62.565 -0.440 1.00 64.13 36 SER B CA 1
ATOM 1088 C C . SER B 1 36 ? 12.228 63.061 0.208 1.00 63.13 36 SER B C 1
ATOM 1089 O O . SER B 1 36 ? 13.274 63.119 -0.463 1.00 62.92 36 SER B O 1
ATOM 1092 N N . LEU B 1 37 ? 12.097 63.440 1.501 1.00 63.71 37 LEU B N 1
ATOM 1093 C CA . LEU B 1 37 ? 13.170 63.781 2.484 1.00 63.38 37 LEU B CA 1
ATOM 1094 C C . LEU B 1 37 ? 13.993 62.602 2.740 1.00 63.28 37 LEU B C 1
ATOM 1095 O O . LEU B 1 37 ? 15.229 62.666 2.753 1.00 62.80 37 LEU B O 1
ATOM 1100 N N . LEU B 1 38 ? 13.317 61.497 2.961 1.00 62.68 38 LEU B N 1
ATOM 1101 C CA . LEU B 1 38 ? 14.060 60.300 3.278 1.00 62.58 38 LEU B CA 1
ATOM 1102 C C . LEU B 1 38 ? 14.934 60.000 2.146 1.00 61.62 38 LEU B C 1
ATOM 1103 O O . LEU B 1 38 ? 16.108 59.814 2.344 1.00 59.43 38 LEU B O 1
ATOM 1108 N N . GLU B 1 39 ? 14.346 59.945 0.937 1.00 61.72 39 GLU B N 1
ATOM 1109 C CA . GLU B 1 39 ? 15.118 59.564 -0.237 1.00 62.15 39 GLU B CA 1
ATOM 1110 C C . GLU B 1 39 ? 16.417 60.422 -0.235 1.00 61.88 39 GLU B C 1
ATOM 1111 O O . GLU B 1 39 ? 17.447 59.951 0.216 1.00 61.96 39 GLU B O 1
ATOM 1117 N N . THR B 1 40 ? 16.292 61.701 -0.587 1.00 61.55 40 THR B N 1
ATOM 1118 C CA . THR B 1 40 ? 17.338 62.728 -0.436 1.00 61.68 40 THR B CA 1
ATOM 1119 C C . THR B 1 40 ? 18.389 62.409 0.624 1.00 61.80 40 THR B C 1
ATOM 1120 O O . THR B 1 40 ? 19.604 62.581 0.386 1.00 61.25 40 THR B O 1
ATOM 1124 N N . LEU B 1 41 ? 17.930 61.960 1.776 1.00 62.76 41 LEU B N 1
ATOM 1125 C CA . LEU B 1 41 ? 18.798 61.594 2.936 1.00 65.31 41 LEU B CA 1
ATOM 1126 C C . LEU B 1 41 ? 19.572 60.310 2.739 1.00 65.72 41 LEU B C 1
ATOM 1127 O O . LEU B 1 41 ? 20.790 60.306 2.842 1.00 65.76 41 LEU B O 1
ATOM 1132 N N . VAL B 1 42 ? 18.876 59.242 2.422 1.00 67.29 42 VAL B N 1
ATOM 1133 C CA . VAL B 1 42 ? 19.404 57.815 2.605 1.00 68.73 42 VAL B CA 1
ATOM 1134 C C . VAL B 1 42 ? 20.509 57.371 1.636 1.00 70.63 42 VAL B C 1
ATOM 1135 O O . VAL B 1 42 ? 21.066 56.198 1.664 1.00 71.32 42 VAL B O 1
ATOM 1139 N N . GLU B 1 43 ? 20.746 58.281 0.722 1.00 71.20 43 GLU B N 1
ATOM 1140 C CA . GLU B 1 43 ? 21.810 58.175 -0.194 1.00 72.47 43 GLU B CA 1
ATOM 1141 C C . GLU B 1 43 ? 23.047 58.986 0.315 1.00 74.13 43 GLU B C 1
ATOM 1142 O O . GLU B 1 43 ? 24.132 58.941 -0.303 1.00 73.58 43 GLU B O 1
ATOM 1148 N N . ARG B 1 44 ? 22.880 59.701 1.438 1.00 75.04 44 ARG B N 1
ATOM 1149 C CA . ARG B 1 44 ? 23.943 60.495 2.021 1.00 76.73 44 ARG B CA 1
ATOM 1150 C C . ARG B 1 44 ? 24.453 59.641 3.179 1.00 76.56 44 ARG B C 1
ATOM 1151 O O . ARG B 1 44 ? 24.755 60.157 4.253 1.00 76.57 44 ARG B O 1
ATOM 1159 N N . GLY B 1 45 ? 24.533 58.329 2.925 1.00 76.99 45 GLY B N 1
ATOM 1160 C CA . GLY B 1 45 ? 25.016 57.269 3.832 1.00 76.83 45 GLY B CA 1
ATOM 1161 C C . GLY B 1 45 ? 25.407 57.455 5.305 1.00 76.86 45 GLY B C 1
ATOM 1162 O O . GLY B 1 45 ? 25.555 56.445 6.017 1.00 77.18 45 GLY B O 1
ATOM 1163 N N . GLY B 1 46 ? 25.594 58.696 5.773 1.00 76.48 46 GLY B N 1
ATOM 1164 C CA . GLY B 1 46 ? 26.158 58.977 7.113 1.00 76.22 46 GLY B CA 1
ATOM 1165 C C . GLY B 1 46 ? 25.289 58.571 8.294 1.00 75.57 46 GLY B C 1
ATOM 1166 O O . GLY B 1 46 ? 25.785 58.036 9.316 1.00 74.91 46 GLY B O 1
ATOM 1167 N N . TYR B 1 47 ? 23.978 58.782 8.130 1.00 75.00 47 TYR B N 1
ATOM 1168 C CA . TYR B 1 47 ? 23.012 58.560 9.227 1.00 73.93 47 TYR B CA 1
ATOM 1169 C C . TYR B 1 47 ? 22.899 57.114 9.515 1.00 70.90 47 TYR B C 1
ATOM 1170 O O . TYR B 1 47 ? 22.795 56.394 8.561 1.00 70.25 47 TYR B O 1
ATOM 1179 N N . ALA B 1 48 ? 22.989 56.739 10.810 1.00 67.58 48 ALA B N 1
ATOM 1180 C CA . ALA B 1 48 ? 22.737 55.402 11.355 1.00 65.33 48 ALA B CA 1
ATOM 1181 C C . ALA B 1 48 ? 21.287 55.246 11.782 1.00 65.07 48 ALA B C 1
ATOM 1182 O O . ALA B 1 48 ? 20.639 54.318 11.465 1.00 63.76 48 ALA B O 1
ATOM 1184 N N . LEU B 1 49 ? 20.758 56.182 12.560 1.00 65.11 49 LEU B N 1
ATOM 1185 C CA . LEU B 1 49 ? 19.371 56.113 12.958 1.00 64.02 49 LEU B CA 1
ATOM 1186 C C . LEU B 1 49 ? 18.578 57.221 12.278 1.00 63.31 49 LEU B C 1
ATOM 1187 O O . LEU B 1 49 ? 19.061 58.350 12.067 1.00 63.58 49 LEU B O 1
ATOM 1192 N N . VAL B 1 50 ? 17.355 56.936 11.899 1.00 61.87 50 VAL B N 1
ATOM 1193 C CA . VAL B 1 50 ? 16.460 58.111 11.594 1.00 60.46 50 VAL B CA 1
ATOM 1194 C C . VAL B 1 50 ? 15.162 58.051 12.383 1.00 59.09 50 VAL B C 1
ATOM 1195 O O . VAL B 1 50 ? 14.392 57.106 12.286 1.00 58.99 50 VAL B O 1
ATOM 1199 N N . ALA B 1 51 ? 14.948 59.085 13.168 1.00 58.74 51 ALA B N 1
ATOM 1200 C CA . ALA B 1 51 ? 13.761 59.239 14.064 1.00 59.45 51 ALA B CA 1
ATOM 1201 C C . ALA B 1 51 ? 12.768 60.069 13.288 1.00 59.15 51 ALA B C 1
ATOM 1202 O O . ALA B 1 51 ? 13.084 61.137 12.787 1.00 58.40 51 ALA B O 1
ATOM 1204 N N . VAL B 1 52 ? 11.558 59.585 13.171 1.00 59.03 52 VAL B N 1
ATOM 1205 C CA . VAL B 1 52 ? 10.580 60.248 12.297 1.00 59.03 52 VAL B CA 1
ATOM 1206 C C . VAL B 1 52 ? 9.280 60.388 13.056 1.00 57.30 52 VAL B C 1
ATOM 1207 O O . VAL B 1 52 ? 8.932 59.535 13.832 1.00 53.78 52 VAL B O 1
ATOM 1211 N N . ASP B 1 53 ? 8.560 61.455 12.811 1.00 59.21 53 ASP B N 1
ATOM 1212 C CA . ASP B 1 53 ? 7.364 61.727 13.595 1.00 60.99 53 ASP B CA 1
ATOM 1213 C C . ASP B 1 53 ? 6.425 60.659 13.175 1.00 60.99 53 ASP B C 1
ATOM 1214 O O . ASP B 1 53 ? 6.259 60.517 12.006 1.00 61.26 53 ASP B O 1
ATOM 1219 N N . GLU B 1 54 ? 5.832 59.892 14.093 1.00 62.37 54 GLU B N 1
ATOM 1220 C CA . GLU B 1 54 ? 4.821 58.831 13.760 1.00 63.28 54 GLU B CA 1
ATOM 1221 C C . GLU B 1 54 ? 3.734 59.225 12.728 1.00 62.58 54 GLU B C 1
ATOM 1222 O O . GLU B 1 54 ? 3.270 58.409 11.910 1.00 59.72 54 GLU B O 1
ATOM 1228 N N . ALA B 1 55 ? 3.332 60.476 12.774 1.00 62.97 55 ALA B N 1
ATOM 1229 C CA . ALA B 1 55 ? 2.307 60.981 11.875 1.00 64.88 55 ALA B CA 1
ATOM 1230 C C . ALA B 1 55 ? 2.781 61.033 10.455 1.00 65.18 55 ALA B C 1
ATOM 1231 O O . ALA B 1 55 ? 2.059 60.769 9.539 1.00 64.24 55 ALA B O 1
ATOM 1233 N N . LEU B 1 56 ? 4.031 61.370 10.265 1.00 67.30 56 LEU B N 1
ATOM 1234 C CA . LEU B 1 56 ? 4.635 61.340 8.930 1.00 68.86 56 LEU B CA 1
ATOM 1235 C C . LEU B 1 56 ? 5.257 60.025 8.509 1.00 69.41 56 LEU B C 1
ATOM 1236 O O . LEU B 1 56 ? 6.121 60.033 7.667 1.00 70.94 56 LEU B O 1
ATOM 1241 N N . LEU B 1 57 ? 4.905 58.923 9.106 1.00 70.12 57 LEU B N 1
ATOM 1242 C CA . LEU B 1 57 ? 5.459 57.680 8.720 1.00 72.16 57 LEU B CA 1
ATOM 1243 C C . LEU B 1 57 ? 4.523 56.703 9.294 1.00 72.73 57 LEU B C 1
ATOM 1244 O O . LEU B 1 57 ? 4.823 56.123 10.319 1.00 72.86 57 LEU B O 1
ATOM 1249 N N . PRO B 1 58 ? 3.369 56.525 8.630 1.00 73.47 58 PRO B N 1
ATOM 1250 C CA . PRO B 1 58 ? 2.380 55.601 9.129 1.00 74.92 58 PRO B CA 1
ATOM 1251 C C . PRO B 1 58 ? 2.847 54.157 9.020 1.00 75.95 58 PRO B C 1
ATOM 1252 O O . PRO B 1 58 ? 2.291 53.325 9.718 1.00 76.75 58 PRO B O 1
ATOM 1256 N N . ASP B 1 59 ? 3.834 53.869 8.153 1.00 76.73 59 ASP B N 1
ATOM 1257 C CA . ASP B 1 59 ? 4.318 52.504 7.897 1.00 77.47 59 ASP B CA 1
ATOM 1258 C C . ASP B 1 59 ? 5.858 52.486 7.720 1.00 78.12 59 ASP B C 1
ATOM 1259 O O . ASP B 1 59 ? 6.387 52.671 6.608 1.00 77.29 59 ASP B O 1
ATOM 1264 N N . PRO B 1 60 ? 6.592 52.290 8.824 1.00 78.88 60 PRO B N 1
ATOM 1265 C CA . PRO B 1 60 ? 8.063 52.263 8.722 1.00 79.29 60 PRO B CA 1
ATOM 1266 C C . PRO B 1 60 ? 8.666 51.107 7.860 1.00 79.96 60 PRO B C 1
ATOM 1267 O O . PRO B 1 60 ? 9.811 51.246 7.341 1.00 80.27 60 PRO B O 1
ATOM 1271 N N . GLU B 1 61 ? 7.895 50.015 7.707 1.00 79.18 61 GLU B N 1
ATOM 1272 C CA . GLU B 1 61 ? 8.221 48.884 6.834 1.00 78.93 61 GLU B CA 1
ATOM 1273 C C . GLU B 1 61 ? 8.180 49.231 5.324 1.00 77.33 61 GLU B C 1
ATOM 1274 O O . GLU B 1 61 ? 9.129 49.025 4.574 1.00 76.58 61 GLU B O 1
ATOM 1280 N N . ARG B 1 62 ? 7.047 49.729 4.878 1.00 75.96 62 ARG B N 1
ATOM 1281 C CA . ARG B 1 62 ? 6.876 50.041 3.479 1.00 75.54 62 ARG B CA 1
ATOM 1282 C C . ARG B 1 62 ? 7.757 51.251 3.047 1.00 73.59 62 ARG B C 1
ATOM 1283 O O . ARG B 1 62 ? 8.084 51.402 1.875 1.00 72.79 62 ARG B O 1
ATOM 1291 N N . ALA B 1 63 ? 8.119 52.120 3.981 1.00 71.06 63 ALA B N 1
ATOM 1292 C CA . ALA B 1 63 ? 8.928 53.274 3.619 1.00 70.00 63 ALA B CA 1
ATOM 1293 C C . ALA B 1 63 ? 10.343 52.819 3.231 1.00 67.95 63 ALA B C 1
ATOM 1294 O O . ALA B 1 63 ? 10.921 53.347 2.298 1.00 67.74 63 ALA B O 1
ATOM 1296 N N . VAL B 1 64 ? 10.831 51.808 3.944 1.00 66.05 64 VAL B N 1
ATOM 1297 C CA . VAL B 1 64 ? 12.055 51.043 3.650 1.00 65.09 64 VAL B CA 1
ATOM 1298 C C . VAL B 1 64 ? 12.132 50.557 2.181 1.00 63.88 64 VAL B C 1
ATOM 1299 O O . VAL B 1 64 ? 13.054 50.855 1.413 1.00 62.80 64 VAL B O 1
ATOM 1303 N N . GLU B 1 65 ? 11.112 49.806 1.837 1.00 61.67 65 GLU B N 1
ATOM 1304 C CA . GLU B 1 65 ? 11.020 49.113 0.627 1.00 61.34 65 GLU B CA 1
ATOM 1305 C C . GLU B 1 65 ? 10.930 50.045 -0.556 1.00 61.10 65 GLU B C 1
ATOM 1306 O O . GLU B 1 65 ? 11.545 49.796 -1.566 1.00 61.22 65 GLU B O 1
ATOM 1312 N N . ARG B 1 66 ? 10.154 51.113 -0.452 1.00 60.78 66 ARG B N 1
ATOM 1313 C CA . ARG B 1 66 ? 10.228 52.225 -1.437 1.00 60.66 66 ARG B CA 1
ATOM 1314 C C . ARG B 1 66 ? 11.673 52.747 -1.699 1.00 59.39 66 ARG B C 1
ATOM 1315 O O . ARG B 1 66 ? 12.110 52.965 -2.873 1.00 56.83 66 ARG B O 1
ATOM 1323 N N . LEU B 1 67 ? 12.401 52.946 -0.587 1.00 59.30 67 LEU B N 1
ATOM 1324 C CA . LEU B 1 67 ? 13.792 53.423 -0.656 1.00 59.85 67 LEU B CA 1
ATOM 1325 C C . LEU B 1 67 ? 14.792 52.430 -1.201 1.00 60.19 67 LEU B C 1
ATOM 1326 O O . LEU B 1 67 ? 15.736 52.815 -1.837 1.00 58.53 67 LEU B O 1
ATOM 1331 N N . MET B 1 68 ? 14.582 51.145 -0.926 1.00 60.35 68 MET B N 1
ATOM 1332 C CA . MET B 1 68 ? 15.380 50.167 -1.511 1.00 60.61 68 MET B CA 1
ATOM 1333 C C . MET B 1 68 ? 15.176 50.276 -3.049 1.00 61.92 68 MET B C 1
ATOM 1334 O O . MET B 1 68 ? 16.149 50.475 -3.803 1.00 62.51 68 MET B O 1
ATOM 1339 N N . ARG B 1 69 ? 13.921 50.199 -3.503 1.00 61.44 69 ARG B N 1
ATOM 1340 C CA . ARG B 1 69 ? 13.588 50.190 -4.934 1.00 61.45 69 ARG B CA 1
ATOM 1341 C C . ARG B 1 69 ? 13.973 51.471 -5.734 1.00 60.53 69 ARG B C 1
ATOM 1342 O O . ARG B 1 69 ? 13.699 51.627 -6.902 1.00 60.33 69 ARG B O 1
ATOM 1350 N N . GLY B 1 70 ? 14.640 52.389 -5.088 1.00 61.95 70 GLY B N 1
ATOM 1351 C CA . GLY B 1 70 ? 14.911 53.741 -5.647 1.00 60.67 70 GLY B CA 1
ATOM 1352 C C . GLY B 1 70 ? 16.332 53.825 -6.225 1.00 61.69 70 GLY B C 1
ATOM 1353 O O . GLY B 1 70 ? 16.633 54.742 -6.966 1.00 60.62 70 GLY B O 1
ATOM 1354 N N . ARG B 1 71 ? 17.189 52.868 -5.867 1.00 61.25 71 ARG B N 1
ATOM 1355 C CA . ARG B 1 71 ? 18.509 52.844 -6.331 1.00 63.04 71 ARG B CA 1
ATOM 1356 C C . ARG B 1 71 ? 18.585 52.676 -7.893 1.00 61.67 71 ARG B C 1
ATOM 1357 O O . ARG B 1 71 ? 18.002 51.707 -8.462 1.00 61.37 71 ARG B O 1
ATOM 1365 N N . ASP B 1 72 ? 19.261 53.610 -8.556 1.00 59.84 72 ASP B N 1
ATOM 1366 C CA . ASP B 1 72 ? 19.652 53.498 -9.993 1.00 61.07 72 ASP B CA 1
ATOM 1367 C C . ASP B 1 72 ? 20.693 52.395 -10.203 1.00 60.68 72 ASP B C 1
ATOM 1368 O O . ASP B 1 72 ? 21.689 52.361 -9.512 1.00 63.46 72 ASP B O 1
ATOM 1373 N N . LEU B 1 73 ? 20.378 51.454 -11.063 1.00 60.47 73 LEU B N 1
ATOM 1374 C CA . LEU B 1 73 ? 21.177 50.316 -11.330 1.00 63.55 73 LEU B CA 1
ATOM 1375 C C . LEU B 1 73 ? 21.758 50.347 -12.781 1.00 65.63 73 LEU B C 1
ATOM 1376 O O . LEU B 1 73 ? 21.102 50.720 -13.690 1.00 63.00 73 LEU B O 1
ATOM 1381 N N . PRO B 1 74 ? 23.060 50.027 -12.935 1.00 67.70 74 PRO B N 1
ATOM 1382 C CA . PRO B 1 74 ? 23.578 49.701 -14.267 1.00 66.33 74 PRO B CA 1
ATOM 1383 C C . PRO B 1 74 ? 22.735 48.571 -14.836 1.00 62.65 74 PRO B C 1
ATOM 1384 O O . PRO B 1 74 ? 22.249 47.768 -14.057 1.00 61.92 74 PRO B O 1
ATOM 1388 N N . VAL B 1 75 ? 22.637 48.462 -16.168 1.00 59.70 75 VAL B N 1
ATOM 1389 C CA . VAL B 1 75 ? 22.114 47.263 -16.819 1.00 61.17 75 VAL B CA 1
ATOM 1390 C C . VAL B 1 75 ? 23.161 46.114 -16.587 1.00 60.92 75 VAL B C 1
ATOM 1391 O O . VAL B 1 75 ? 24.343 46.316 -16.682 1.00 61.18 75 VAL B O 1
ATOM 1395 N N . LEU B 1 76 ? 22.678 45.011 -16.090 1.00 62.21 76 LEU B N 1
ATOM 1396 C CA . LEU B 1 76 ? 23.453 43.769 -15.745 1.00 63.68 76 LEU B CA 1
ATOM 1397 C C . LEU B 1 76 ? 23.259 42.809 -16.931 1.00 63.60 76 LEU B C 1
ATOM 1398 O O . LEU B 1 76 ? 22.155 42.399 -17.275 1.00 62.03 76 LEU B O 1
ATOM 1403 N N . LEU B 1 77 ? 24.365 42.449 -17.587 1.00 63.02 77 LEU B N 1
ATOM 1404 C CA . LEU B 1 77 ? 24.288 41.540 -18.741 1.00 63.10 77 LEU B CA 1
ATOM 1405 C C . LEU B 1 77 ? 25.092 40.270 -18.490 1.00 60.75 77 LEU B C 1
ATOM 1406 O O . LEU B 1 77 ? 26.338 40.336 -18.529 1.00 60.06 77 LEU B O 1
ATOM 1411 N N . PRO B 1 78 ? 24.450 39.162 -18.068 1.00 58.29 78 PRO B N 1
ATOM 1412 C CA . PRO B 1 78 ? 25.268 37.979 -17.984 1.00 59.92 78 PRO B CA 1
ATOM 1413 C C . PRO B 1 78 ? 25.653 37.540 -19.428 1.00 60.14 78 PRO B C 1
ATOM 1414 O O . PRO B 1 78 ? 24.792 37.606 -20.272 1.00 62.27 78 PRO B O 1
ATOM 1418 N N . ILE B 1 79 ? 26.844 36.993 -19.674 1.00 59.49 79 ILE B N 1
ATOM 1419 C CA . ILE B 1 79 ? 27.304 36.567 -20.982 1.00 58.97 79 ILE B CA 1
ATOM 1420 C C . ILE B 1 79 ? 27.971 35.229 -20.847 1.00 58.96 79 ILE B C 1
ATOM 1421 O O . ILE B 1 79 ? 28.773 34.980 -19.978 1.00 54.94 79 ILE B O 1
ATOM 1426 N N . ALA B 1 80 ? 27.605 34.319 -21.718 1.00 61.33 80 ALA B N 1
ATOM 1427 C CA . ALA B 1 80 ? 28.328 33.105 -21.898 1.00 63.47 80 ALA B CA 1
ATOM 1428 C C . ALA B 1 80 ? 29.469 33.348 -22.813 1.00 63.74 80 ALA B C 1
ATOM 1429 O O . ALA B 1 80 ? 29.289 33.921 -23.877 1.00 64.63 80 ALA B O 1
ATOM 1431 N N . GLY B 1 81 ? 30.618 32.841 -22.452 1.00 64.85 81 GLY B N 1
ATOM 1432 C CA . GLY B 1 81 ? 31.748 32.820 -23.382 1.00 65.11 81 GLY B CA 1
ATOM 1433 C C . GLY B 1 81 ? 32.214 34.249 -23.626 1.00 65.73 81 GLY B C 1
ATOM 1434 O O . GLY B 1 81 ? 32.422 34.643 -24.807 1.00 65.50 81 GLY B O 1
ATOM 1435 N N . LEU B 1 82 ? 32.374 35.016 -22.523 1.00 64.08 82 LEU B N 1
ATOM 1436 C CA . LEU B 1 82 ? 33.013 36.339 -22.602 1.00 65.07 82 LEU B CA 1
ATOM 1437 C C . LEU B 1 82 ? 34.386 36.237 -23.249 1.00 64.63 82 LEU B C 1
ATOM 1438 O O . LEU B 1 82 ? 34.799 37.137 -23.952 1.00 64.64 82 LEU B O 1
ATOM 1443 N N . LYS B 1 83 ? 35.098 35.171 -22.991 1.00 66.97 83 LYS B N 1
ATOM 1444 C CA . LYS B 1 83 ? 36.487 35.055 -23.534 1.00 69.20 83 LYS B CA 1
ATOM 1445 C C . LYS B 1 83 ? 36.618 35.034 -25.076 1.00 69.42 83 LYS B C 1
ATOM 1446 O O . LYS B 1 83 ? 37.710 35.317 -25.655 1.00 70.16 83 LYS B O 1
ATOM 1452 N N . GLU B 1 84 ? 35.521 34.672 -25.742 1.00 68.82 84 GLU B N 1
ATOM 1453 C CA . GLU B 1 84 ? 35.481 34.563 -27.192 1.00 68.74 84 GLU B CA 1
ATOM 1454 C C . GLU B 1 84 ? 35.808 35.905 -27.798 1.00 67.62 84 GLU B C 1
ATOM 1455 O O . GLU B 1 84 ? 36.202 35.995 -28.954 1.00 66.27 84 GLU B O 1
ATOM 1461 N N . ALA B 1 85 ? 35.584 36.958 -27.034 1.00 67.16 85 ALA B N 1
ATOM 1462 C CA . ALA B 1 85 ? 35.860 38.285 -27.519 1.00 68.09 85 ALA B CA 1
ATOM 1463 C C . ALA B 1 85 ? 37.316 38.439 -27.964 1.00 68.04 85 ALA B C 1
ATOM 1464 O O . ALA B 1 85 ? 37.603 39.383 -28.680 1.00 69.23 85 ALA B O 1
ATOM 1466 N N . PHE B 1 86 ? 38.234 37.540 -27.563 1.00 69.18 86 PHE B N 1
ATOM 1467 C CA . PHE B 1 86 ? 39.674 37.620 -28.024 1.00 69.40 86 PHE B CA 1
ATOM 1468 C C . PHE B 1 86 ? 40.032 36.681 -29.158 1.00 69.23 86 PHE B C 1
ATOM 1469 O O . PHE B 1 86 ? 41.227 36.512 -29.472 1.00 68.46 86 PHE B O 1
ATOM 1477 N N . GLN B 1 87 ? 39.052 36.027 -29.756 1.00 69.63 87 GLN B N 1
ATOM 1478 C CA . GLN B 1 87 ? 39.358 35.228 -30.991 1.00 71.01 87 GLN B CA 1
ATOM 1479 C C . GLN B 1 87 ? 39.762 36.148 -32.158 1.00 70.53 87 GLN B C 1
ATOM 1480 O O . GLN B 1 87 ? 40.678 35.807 -32.942 1.00 71.35 87 GLN B O 1
ATOM 1486 N N . GLY B 1 88 ? 39.075 37.295 -32.278 1.00 70.11 88 GLY B N 1
ATOM 1487 C CA . GLY B 1 88 ? 39.402 38.312 -33.279 1.00 70.53 88 GLY B CA 1
ATOM 1488 C C . GLY B 1 88 ? 40.245 39.454 -32.766 1.00 70.63 88 GLY B C 1
ATOM 1489 O O . GLY B 1 88 ? 40.605 39.475 -31.580 1.00 71.74 88 GLY B O 1
ATOM 1490 N N . HIS B 1 89 ? 40.528 40.432 -33.634 1.00 70.58 89 HIS B N 1
ATOM 1491 C CA . HIS B 1 89 ? 41.237 41.654 -33.208 1.00 71.16 89 HIS B CA 1
ATOM 1492 C C . HIS B 1 89 ? 40.370 42.916 -32.846 1.00 70.25 89 HIS B C 1
ATOM 1493 O O . HIS B 1 89 ? 40.858 44.063 -32.948 1.00 71.40 89 HIS B O 1
ATOM 1500 N N . ASP B 1 90 ? 39.123 42.718 -32.422 1.00 68.49 90 ASP B N 1
ATOM 1501 C CA . ASP B 1 90 ? 38.223 43.839 -32.157 1.00 67.64 90 ASP B CA 1
ATOM 1502 C C . ASP B 1 90 ? 37.229 43.496 -31.045 1.00 66.40 90 ASP B C 1
ATOM 1503 O O . ASP B 1 90 ? 36.080 43.185 -31.263 1.00 65.28 90 ASP B O 1
ATOM 1508 N N . VAL B 1 91 ? 37.725 43.642 -29.813 1.00 65.29 91 VAL B N 1
ATOM 1509 C CA . VAL B 1 91 ? 36.979 43.379 -28.547 1.00 62.83 91 VAL B CA 1
ATOM 1510 C C . VAL B 1 91 ? 35.919 44.482 -28.273 1.00 61.49 91 VAL B C 1
ATOM 1511 O O . VAL B 1 91 ? 34.786 44.184 -27.921 1.00 56.94 91 VAL B O 1
ATOM 1515 N N . GLU B 1 92 ? 36.299 45.754 -28.402 1.00 61.81 92 GLU B N 1
ATOM 1516 C CA . GLU B 1 92 ? 35.324 46.848 -28.237 1.00 63.82 92 GLU B CA 1
ATOM 1517 C C . GLU B 1 92 ? 34.073 46.675 -29.140 1.00 63.67 92 GLU B C 1
ATOM 1518 O O . GLU B 1 92 ? 32.922 46.767 -28.670 1.00 63.05 92 GLU B O 1
ATOM 1524 N N . GLY B 1 93 ? 34.331 46.440 -30.428 1.00 64.20 93 GLY B N 1
ATOM 1525 C CA . GLY B 1 93 ? 33.279 46.264 -31.428 1.00 64.85 93 GLY B CA 1
ATOM 1526 C C . GLY B 1 93 ? 32.518 44.954 -31.205 1.00 64.69 93 GLY B C 1
ATOM 1527 O O . GLY B 1 93 ? 31.305 44.908 -31.329 1.00 64.11 93 GLY B O 1
ATOM 1528 N N . TYR B 1 94 ? 33.234 43.888 -30.847 1.00 65.00 94 TYR B N 1
ATOM 1529 C CA . TYR B 1 94 ? 32.599 42.624 -30.433 1.00 65.51 94 TYR B CA 1
ATOM 1530 C C . TYR B 1 94 ? 31.586 42.855 -29.303 1.00 65.03 94 TYR B C 1
ATOM 1531 O O . TYR B 1 94 ? 30.459 42.405 -29.323 1.00 62.47 94 TYR B O 1
ATOM 1540 N N . MET B 1 95 ? 32.038 43.565 -28.271 1.00 64.34 95 MET B N 1
ATOM 1541 C CA . MET B 1 95 ? 31.178 43.881 -27.152 1.00 63.73 95 MET B CA 1
ATOM 1542 C C . MET B 1 95 ? 29.944 44.771 -27.470 1.00 63.17 95 MET B C 1
ATOM 1543 O O . MET B 1 95 ? 28.858 44.579 -26.945 1.00 60.97 95 MET B O 1
ATOM 1548 N N . ARG B 1 96 ? 30.151 45.760 -28.297 1.00 64.53 96 ARG B N 1
ATOM 1549 C CA . ARG B 1 96 ? 29.118 46.715 -28.633 1.00 66.20 96 ARG B CA 1
ATOM 1550 C C . ARG B 1 96 ? 27.993 45.957 -29.354 1.00 65.78 96 ARG B C 1
ATOM 1551 O O . ARG B 1 96 ? 26.794 46.156 -29.070 1.00 65.57 96 ARG B O 1
ATOM 1559 N N . GLU B 1 97 ? 28.413 45.038 -30.216 1.00 66.39 97 GLU B N 1
ATOM 1560 C CA . GLU B 1 97 ? 27.505 44.154 -30.989 1.00 67.60 97 GLU B CA 1
ATOM 1561 C C . GLU B 1 97 ? 26.806 43.149 -30.106 1.00 67.35 97 GLU B C 1
ATOM 1562 O O . GLU B 1 97 ? 25.616 43.050 -30.130 1.00 65.05 97 GLU B O 1
ATOM 1568 N N . LEU B 1 98 ? 27.564 42.440 -29.276 1.00 68.26 98 LEU B N 1
ATOM 1569 C CA . LEU B 1 98 ? 26.946 41.628 -28.218 1.00 68.23 98 LEU B CA 1
ATOM 1570 C C . LEU B 1 98 ? 25.854 42.359 -27.383 1.00 68.27 98 LEU B C 1
ATOM 1571 O O . LEU B 1 98 ? 24.813 41.782 -26.995 1.00 67.96 98 LEU B O 1
ATOM 1576 N N . VAL B 1 99 ? 26.090 43.621 -27.058 1.00 67.78 99 VAL B N 1
ATOM 1577 C CA . VAL B 1 99 ? 25.145 44.354 -26.211 1.00 67.33 99 VAL B CA 1
ATOM 1578 C C . VAL B 1 99 ? 23.871 44.563 -26.995 1.00 67.00 99 VAL B C 1
ATOM 1579 O O . VAL B 1 99 ? 22.789 44.374 -26.503 1.00 67.97 99 VAL B O 1
ATOM 1583 N N . ARG B 1 100 ? 24.043 44.907 -28.252 1.00 67.26 100 ARG B N 1
ATOM 1584 C CA . ARG B 1 100 ? 22.990 45.239 -29.151 1.00 67.64 100 ARG B CA 1
ATOM 1585 C C . ARG B 1 100 ? 22.105 44.012 -29.497 1.00 68.12 100 ARG B C 1
ATOM 1586 O O . ARG B 1 100 ? 20.849 44.114 -29.509 1.00 66.75 100 ARG B O 1
ATOM 1594 N N . LYS B 1 101 ? 22.747 42.884 -29.793 1.00 68.32 101 LYS B N 1
ATOM 1595 C CA . LYS B 1 101 ? 22.039 41.622 -30.012 1.00 69.85 101 LYS B CA 1
ATOM 1596 C C . LYS B 1 101 ? 21.219 41.358 -28.801 1.00 70.17 101 LYS B C 1
ATOM 1597 O O . LYS B 1 101 ? 20.035 41.109 -28.874 1.00 67.15 101 LYS B O 1
ATOM 1603 N N . THR B 1 102 ? 21.883 41.420 -27.655 1.00 72.07 102 THR B N 1
ATOM 1604 C CA . THR B 1 102 ? 21.224 41.050 -26.420 1.00 73.47 102 THR B CA 1
ATOM 1605 C C . THR B 1 102 ? 20.120 42.018 -26.004 1.00 75.02 102 THR B C 1
ATOM 1606 O O . THR B 1 102 ? 18.964 41.643 -25.937 1.00 75.10 102 THR B O 1
ATOM 1610 N N . ILE B 1 103 ? 20.440 43.296 -25.896 1.00 76.63 103 ILE B N 1
ATOM 1611 C CA . ILE B 1 103 ? 19.551 44.265 -25.239 1.00 76.73 103 ILE B CA 1
ATOM 1612 C C . ILE B 1 103 ? 18.903 45.273 -26.186 1.00 75.23 103 ILE B C 1
ATOM 1613 O O . ILE B 1 103 ? 18.005 46.003 -25.804 1.00 74.54 103 ILE B O 1
ATOM 1618 N N . GLY B 1 104 ? 19.355 45.303 -27.423 1.00 75.10 104 GLY B N 1
ATOM 1619 C CA . GLY B 1 104 ? 18.757 46.175 -28.425 1.00 75.16 104 GLY B CA 1
ATOM 1620 C C . GLY B 1 104 ? 19.293 47.585 -28.427 1.00 75.62 104 GLY B C 1
ATOM 1621 O O . GLY B 1 104 ? 19.369 48.217 -29.462 1.00 74.65 104 GLY B O 1
ATOM 1622 N N . PHE B 1 105 ? 19.666 48.079 -27.248 1.00 76.83 105 PHE B N 1
ATOM 1623 C CA . PHE B 1 105 ? 20.287 49.409 -27.105 1.00 77.09 105 PHE B CA 1
ATOM 1624 C C . PHE B 1 105 ? 21.701 49.388 -27.619 1.00 76.79 105 PHE B C 1
ATOM 1625 O O . PHE B 1 105 ? 22.485 48.620 -27.104 1.00 76.05 105 PHE B O 1
ATOM 1633 N N . ASP B 1 106 ? 22.010 50.214 -28.634 1.00 77.09 106 ASP B N 1
ATOM 1634 C CA . ASP B 1 106 ? 23.385 50.350 -29.160 1.00 77.07 106 ASP B CA 1
ATOM 1635 C C . ASP B 1 106 ? 24.293 51.284 -28.306 1.00 77.77 106 ASP B C 1
ATOM 1636 O O . ASP B 1 106 ? 24.344 52.508 -28.597 1.00 78.04 106 ASP B O 1
ATOM 1641 N N . ILE B 1 107 ? 25.017 50.708 -27.313 1.00 77.60 107 ILE B N 1
ATOM 1642 C CA . ILE B 1 107 ? 25.923 51.447 -26.390 1.00 77.27 107 ILE B CA 1
ATOM 1643 C C . ILE B 1 107 ? 27.077 52.249 -27.057 1.00 77.67 107 ILE B C 1
ATOM 1644 O O . ILE B 1 107 ? 27.728 51.787 -28.003 1.00 77.58 107 ILE B O 1
ATOM 1649 N N . LYS B 1 108 ? 27.280 53.486 -26.592 1.00 78.35 108 LYS B N 1
ATOM 1650 C CA . LYS B 1 108 ? 28.320 54.373 -27.128 1.00 79.23 108 LYS B CA 1
ATOM 1651 C C . LYS B 1 108 ? 29.640 54.187 -26.381 1.00 80.26 108 LYS B C 1
ATOM 1652 O O . LYS B 1 108 ? 29.871 54.876 -25.402 1.00 80.80 108 LYS B O 1
ATOM 1658 N N . LEU B 1 109 ? 30.519 53.287 -26.820 1.00 81.39 109 LEU B N 1
ATOM 1659 C CA . LEU B 1 109 ? 31.747 53.001 -26.043 1.00 81.06 109 LEU B CA 1
ATOM 1660 C C . LEU B 1 109 ? 32.869 53.968 -26.367 1.00 81.50 109 LEU B C 1
ATOM 1661 O O . LEU B 1 109 ? 33.139 54.248 -27.531 1.00 81.47 109 LEU B O 1
ATOM 1667 N N . MET C 1 1 ? 26.209 65.773 17.362 1.00 81.22 1 MET C N 1
ATOM 1668 C CA . MET C 1 1 ? 25.482 67.002 17.708 1.00 81.63 1 MET C CA 1
ATOM 1669 C C . MET C 1 1 ? 26.238 68.190 17.112 1.00 80.77 1 MET C C 1
ATOM 1670 O O . MET C 1 1 ? 27.460 68.230 17.132 1.00 80.80 1 MET C O 1
ATOM 1675 N N . VAL C 1 2 ? 25.503 69.154 16.578 1.00 80.19 2 VAL C N 1
ATOM 1676 C CA . VAL C 1 2 ? 26.096 70.135 15.679 1.00 79.82 2 VAL C CA 1
ATOM 1677 C C . VAL C 1 2 ? 26.229 71.527 16.321 1.00 79.19 2 VAL C C 1
ATOM 1678 O O . VAL C 1 2 ? 25.422 71.919 17.206 1.00 79.39 2 VAL C O 1
ATOM 1682 N N . PRO C 1 3 ? 27.286 72.262 15.927 1.00 78.87 3 PRO C N 1
ATOM 1683 C CA . PRO C 1 3 ? 27.359 73.718 16.107 1.00 78.00 3 PRO C CA 1
ATOM 1684 C C . PRO C 1 3 ? 26.126 74.427 15.676 1.00 77.31 3 PRO C C 1
ATOM 1685 O O . PRO C 1 3 ? 25.727 74.295 14.516 1.00 77.45 3 PRO C O 1
ATOM 1689 N N . VAL C 1 4 ? 25.551 75.203 16.590 1.00 75.73 4 VAL C N 1
ATOM 1690 C CA . VAL C 1 4 ? 24.542 76.091 16.191 1.00 75.43 4 VAL C CA 1
ATOM 1691 C C . VAL C 1 4 ? 25.244 77.374 15.754 1.00 74.78 4 VAL C C 1
ATOM 1692 O O . VAL C 1 4 ? 26.143 77.916 16.457 1.00 75.56 4 VAL C O 1
ATOM 1696 N N . ARG C 1 5 ? 24.809 77.855 14.572 1.00 73.31 5 ARG C N 1
ATOM 1697 C CA . ARG C 1 5 ? 25.495 78.964 13.970 1.00 72.71 5 ARG C CA 1
ATOM 1698 C C . ARG C 1 5 ? 24.419 80.048 13.784 1.00 69.63 5 ARG C C 1
ATOM 1699 O O . ARG C 1 5 ? 23.270 79.621 13.438 1.00 68.29 5 ARG C O 1
ATOM 1707 N N .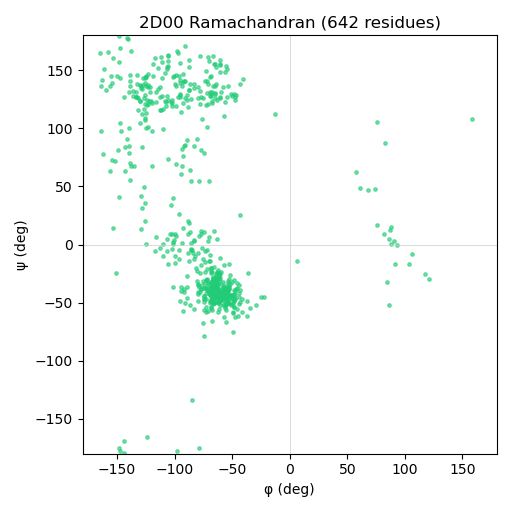 MET C 1 6 ? 24.781 81.300 14.099 1.00 67.96 6 MET C N 1
ATOM 1708 C CA . MET C 1 6 ? 23.845 82.386 14.201 1.00 68.02 6 MET C CA 1
ATOM 1709 C C . MET C 1 6 ? 24.422 83.540 13.462 1.00 66.38 6 MET C C 1
ATOM 1710 O O . MET C 1 6 ? 25.609 83.876 13.672 1.00 62.88 6 MET C O 1
ATOM 1715 N N . ALA C 1 7 ? 23.603 84.170 12.586 1.00 63.57 7 ALA C N 1
ATOM 1716 C CA . ALA C 1 7 ? 24.032 85.444 12.026 1.00 61.55 7 ALA C CA 1
ATOM 1717 C C . ALA C 1 7 ? 23.236 86.587 12.661 1.00 59.66 7 ALA C C 1
ATOM 1718 O O . ALA C 1 7 ? 22.145 86.385 13.142 1.00 58.25 7 ALA C O 1
ATOM 1720 N N . VAL C 1 8 ? 23.821 87.782 12.713 1.00 59.80 8 VAL C N 1
ATOM 1721 C CA . VAL C 1 8 ? 23.159 88.988 13.179 1.00 60.07 8 VAL C CA 1
ATOM 1722 C C . VAL C 1 8 ? 23.168 90.089 12.073 1.00 60.87 8 VAL C C 1
ATOM 1723 O O . VAL C 1 8 ? 24.192 90.396 11.611 1.00 62.78 8 VAL C O 1
ATOM 1727 N N . ILE C 1 9 ? 22.031 90.637 11.648 1.00 61.74 9 ILE C N 1
ATOM 1728 C CA . ILE C 1 9 ? 22.013 91.742 10.707 1.00 61.50 9 ILE C CA 1
ATOM 1729 C C . ILE C 1 9 ? 21.615 92.996 11.502 1.00 61.43 9 ILE C C 1
ATOM 1730 O O . ILE C 1 9 ? 20.631 93.000 12.214 1.00 60.52 9 ILE C O 1
ATOM 1735 N N . ALA C 1 10 ? 22.448 94.011 11.471 1.00 60.11 10 ALA C N 1
ATOM 1736 C CA . ALA C 1 10 ? 22.080 95.270 12.199 1.00 59.74 10 ALA C CA 1
ATOM 1737 C C . ALA C 1 10 ? 22.603 96.402 11.351 1.00 60.60 10 ALA C C 1
ATOM 1738 O O . ALA C 1 10 ? 23.105 96.144 10.241 1.00 58.71 10 ALA C O 1
ATOM 1740 N N . ASP C 1 11 ? 22.600 97.613 11.894 1.00 60.65 11 ASP C N 1
ATOM 1741 C CA . ASP C 1 11 ? 23.167 98.748 11.208 1.00 62.87 11 ASP C CA 1
ATOM 1742 C C . ASP C 1 11 ? 24.675 98.612 11.171 1.00 64.72 11 ASP C C 1
ATOM 1743 O O . ASP C 1 11 ? 25.223 97.865 11.892 1.00 66.49 11 ASP C O 1
ATOM 1748 N N . PRO C 1 12 ? 25.344 99.280 10.247 1.00 65.65 12 PRO C N 1
ATOM 1749 C CA . PRO C 1 12 ? 26.747 98.883 10.066 1.00 66.05 12 PRO C CA 1
ATOM 1750 C C . PRO C 1 12 ? 27.631 99.108 11.297 1.00 66.23 12 PRO C C 1
ATOM 1751 O O . PRO C 1 12 ? 28.476 98.285 11.590 1.00 65.30 12 PRO C O 1
ATOM 1755 N N . GLU C 1 13 ? 27.407 100.208 12.010 1.00 65.89 13 GLU C N 1
ATOM 1756 C CA . GLU C 1 13 ? 28.066 100.452 13.256 1.00 67.13 13 GLU C CA 1
ATOM 1757 C C . GLU C 1 13 ? 27.863 99.310 14.239 1.00 65.92 13 GLU C C 1
ATOM 1758 O O . GLU C 1 13 ? 28.836 98.723 14.762 1.00 67.87 13 GLU C O 1
ATOM 1764 N N . THR C 1 14 ? 26.599 99.004 14.501 1.00 65.19 14 THR C N 1
ATOM 1765 C CA . THR C 1 14 ? 26.248 97.914 15.412 1.00 64.57 14 THR C CA 1
ATOM 1766 C C . THR C 1 14 ? 26.853 96.565 15.047 1.00 62.86 14 THR C C 1
ATOM 1767 O O . THR C 1 14 ? 27.402 95.885 15.892 1.00 62.05 14 THR C O 1
ATOM 1771 N N . ALA C 1 15 ? 26.771 96.206 13.779 1.00 63.38 15 ALA C N 1
ATOM 1772 C CA . ALA C 1 15 ? 27.409 95.000 13.239 1.00 62.31 15 ALA C CA 1
ATOM 1773 C C . ALA C 1 15 ? 28.942 94.952 13.440 1.00 63.34 15 ALA C C 1
ATOM 1774 O O . ALA C 1 15 ? 29.523 93.900 13.744 1.00 64.30 15 ALA C O 1
ATOM 1776 N N . GLN C 1 16 ? 29.608 96.089 13.340 1.00 63.43 16 GLN C N 1
ATOM 1777 C CA . GLN C 1 16 ? 31.001 96.109 13.637 1.00 65.62 16 GLN C CA 1
ATOM 1778 C C . GLN C 1 16 ? 31.245 95.789 15.100 1.00 65.60 16 GLN C C 1
ATOM 1779 O O . GLN C 1 16 ? 32.289 95.257 15.428 1.00 65.97 16 GLN C O 1
ATOM 1785 N N . GLY C 1 17 ? 30.298 96.149 15.968 1.00 66.36 17 GLY C N 1
ATOM 1786 C CA . GLY C 1 17 ? 30.423 95.917 17.413 1.00 66.20 17 GLY C CA 1
ATOM 1787 C C . GLY C 1 17 ? 30.208 94.442 17.647 1.00 66.78 17 GLY C C 1
ATOM 1788 O O . GLY C 1 17 ? 30.963 93.798 18.330 1.00 66.40 17 GLY C O 1
ATOM 1789 N N . PHE C 1 18 ? 29.202 93.886 16.994 1.00 66.73 18 PHE C N 1
ATOM 1790 C CA . PHE C 1 18 ? 29.020 92.434 17.007 1.00 65.82 18 PHE C CA 1
ATOM 1791 C C . PHE C 1 18 ? 30.233 91.681 16.554 1.00 65.58 18 PHE C C 1
ATOM 1792 O O . PHE C 1 18 ? 30.632 90.800 17.197 1.00 66.04 18 PHE C O 1
ATOM 1800 N N . ARG C 1 19 ? 30.829 92.047 15.429 1.00 66.91 19 ARG C N 1
ATOM 1801 C CA . ARG C 1 19 ? 32.095 91.446 14.951 1.00 65.35 19 ARG C CA 1
ATOM 1802 C C . ARG C 1 19 ? 33.349 91.373 15.893 1.00 65.33 19 ARG C C 1
ATOM 1803 O O . ARG C 1 19 ? 34.079 90.329 16.050 1.00 60.44 19 ARG C O 1
ATOM 1811 N N . LEU C 1 20 ? 33.567 92.534 16.491 1.00 65.93 20 LEU C N 1
ATOM 1812 C CA . LEU C 1 20 ? 34.507 92.737 17.607 1.00 64.35 20 LEU C CA 1
ATOM 1813 C C . LEU C 1 20 ? 34.190 92.014 18.831 1.00 62.38 20 LEU C C 1
ATOM 1814 O O . LEU C 1 20 ? 35.101 91.742 19.583 1.00 59.85 20 LEU C O 1
ATOM 1819 N N . ALA C 1 21 ? 32.911 91.736 19.091 1.00 62.12 21 ALA C N 1
ATOM 1820 C CA . ALA C 1 21 ? 32.622 90.814 20.132 1.00 62.20 21 ALA C CA 1
ATOM 1821 C C . ALA C 1 21 ? 32.599 89.321 19.785 1.00 61.58 21 ALA C C 1
ATOM 1822 O O . ALA C 1 21 ? 32.149 88.570 20.596 1.00 60.06 21 ALA C O 1
ATOM 1824 N N . GLY C 1 22 ? 33.044 88.903 18.611 1.00 61.75 22 GLY C N 1
ATOM 1825 C CA . GLY C 1 22 ? 33.158 87.520 18.266 1.00 61.51 22 GLY C CA 1
ATOM 1826 C C . GLY C 1 22 ? 31.921 86.943 17.608 1.00 64.10 22 GLY C C 1
ATOM 1827 O O . GLY C 1 22 ? 31.907 85.777 17.375 1.00 63.44 22 GLY C O 1
ATOM 1828 N N . LEU C 1 23 ? 30.861 87.738 17.338 1.00 64.99 23 LEU C N 1
ATOM 1829 C CA . LEU C 1 23 ? 29.685 87.273 16.556 1.00 66.22 23 LEU C CA 1
ATOM 1830 C C . LEU C 1 23 ? 29.718 87.645 15.038 1.00 66.89 23 LEU C C 1
ATOM 1831 O O . LEU C 1 23 ? 30.427 88.511 14.626 1.00 66.07 23 LEU C O 1
ATOM 1836 N N . GLU C 1 24 ? 28.860 86.997 14.260 1.00 67.26 24 GLU C N 1
ATOM 1837 C CA . GLU C 1 24 ? 28.807 87.115 12.841 1.00 67.28 24 GLU C CA 1
ATOM 1838 C C . GLU C 1 24 ? 27.842 88.180 12.492 1.00 66.02 24 GLU C C 1
ATOM 1839 O O . GLU C 1 24 ? 26.712 87.878 12.293 1.00 67.72 24 GLU C O 1
ATOM 1845 N N . GLY C 1 25 ? 28.262 89.419 12.486 1.00 65.13 25 GLY C N 1
ATOM 1846 C CA . GLY C 1 25 ? 27.380 90.542 12.172 1.00 64.83 25 GLY C CA 1
ATOM 1847 C C 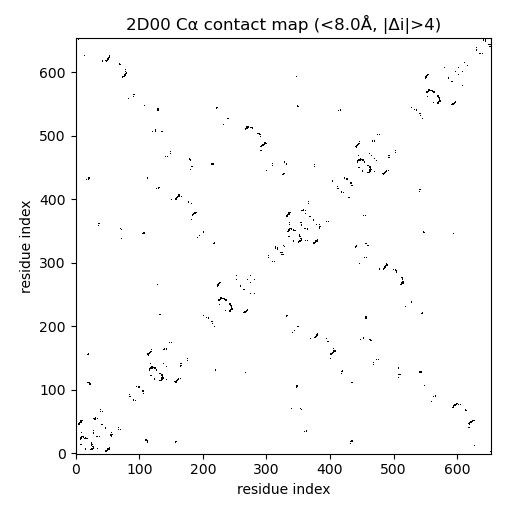. GLY C 1 25 ? 27.599 90.995 10.748 1.00 64.13 25 GLY C C 1
ATOM 1848 O O . GLY C 1 25 ? 28.682 90.936 10.255 1.00 63.47 25 GLY C O 1
ATOM 1849 N N . TYR C 1 26 ? 26.520 91.414 10.134 1.00 64.89 26 TYR C N 1
ATOM 1850 C CA . TYR C 1 26 ? 26.420 91.921 8.779 1.00 64.52 26 TYR C CA 1
ATOM 1851 C C . TYR C 1 26 ? 25.645 93.272 8.836 1.00 64.64 26 TYR C C 1
ATOM 1852 O O . TYR C 1 26 ? 24.599 93.354 9.499 1.00 64.11 26 TYR C O 1
ATOM 1861 N N . GLY C 1 27 ? 26.302 94.312 8.302 1.00 63.48 27 GLY C N 1
ATOM 1862 C CA . GLY C 1 27 ? 25.747 95.687 8.048 1.00 64.12 27 GLY C CA 1
ATOM 1863 C C . GLY C 1 27 ? 24.633 95.757 7.011 1.00 62.43 27 GLY C C 1
ATOM 1864 O O . GLY C 1 27 ? 24.696 95.099 6.008 1.00 60.76 27 GLY C O 1
ATOM 1865 N N . ALA C 1 28 ? 23.527 96.392 7.352 1.00 60.88 28 ALA C N 1
ATOM 1866 C CA . ALA C 1 28 ? 22.495 96.752 6.369 1.00 62.04 28 ALA C CA 1
ATOM 1867 C C . ALA C 1 28 ? 21.860 98.034 6.920 1.00 62.86 28 ALA C C 1
ATOM 1868 O O . ALA C 1 28 ? 21.788 98.226 8.187 1.00 58.59 28 ALA C O 1
ATOM 1870 N N . SER C 1 29 ? 21.482 98.900 5.968 1.00 63.02 29 SER C N 1
ATOM 1871 C CA . SER C 1 29 ? 20.986 100.260 6.222 1.00 64.07 29 SER C CA 1
ATOM 1872 C C . SER C 1 29 ? 19.569 100.454 5.762 1.00 64.54 29 SER C C 1
ATOM 1873 O O . SER C 1 29 ? 18.989 101.525 5.985 1.00 67.81 29 SER C O 1
ATOM 1876 N N . SER C 1 30 ? 18.966 99.476 5.109 1.00 62.96 30 SER C N 1
ATOM 1877 C CA . SER C 1 30 ? 17.600 99.623 4.798 1.00 61.81 30 SER C CA 1
ATOM 1878 C C . SER C 1 30 ? 17.115 98.242 4.868 1.00 60.62 30 SER C C 1
ATOM 1879 O O . SER C 1 30 ? 17.916 97.309 4.934 1.00 61.21 30 SER C O 1
ATOM 1882 N N . ALA C 1 31 ? 15.818 98.074 4.841 1.00 58.25 31 ALA C N 1
ATOM 1883 C CA . ALA C 1 31 ? 15.237 96.775 4.825 1.00 59.20 31 ALA C CA 1
ATOM 1884 C C . ALA C 1 31 ? 15.456 95.889 3.568 1.00 60.90 31 ALA C C 1
ATOM 1885 O O . ALA C 1 31 ? 15.617 94.695 3.642 1.00 59.72 31 ALA C O 1
ATOM 1887 N N . GLU C 1 32 ? 15.191 96.440 2.406 1.00 63.60 32 GLU C N 1
ATOM 1888 C CA . GLU C 1 32 ? 15.188 95.619 1.176 1.00 66.37 32 GLU C CA 1
ATOM 1889 C C . GLU C 1 32 ? 16.573 95.027 1.164 1.00 66.60 32 GLU C C 1
ATOM 1890 O O . GLU C 1 32 ? 16.787 93.841 0.908 1.00 68.47 32 GLU C O 1
ATOM 1896 N N . GLU C 1 33 ? 17.480 95.926 1.495 1.00 67.20 33 GLU C N 1
ATOM 1897 C CA . GLU C 1 33 ? 18.878 95.737 1.563 1.00 67.18 33 GLU C CA 1
ATOM 1898 C C . GLU C 1 33 ? 19.402 94.754 2.583 1.00 67.73 33 GLU C C 1
ATOM 1899 O O . GLU C 1 33 ? 20.501 94.235 2.354 1.00 65.70 33 GLU C O 1
ATOM 1905 N N . ALA C 1 34 ? 18.681 94.626 3.724 1.00 65.17 34 ALA C N 1
ATOM 1906 C CA . ALA C 1 34 ? 18.778 93.496 4.555 1.00 64.92 34 ALA C CA 1
ATOM 1907 C C . ALA C 1 34 ? 18.235 92.259 3.893 1.00 65.53 34 ALA C C 1
ATOM 1908 O O . ALA C 1 34 ? 18.777 91.202 4.092 1.00 63.49 34 ALA C O 1
ATOM 1910 N N . GLN C 1 35 ? 17.151 92.331 3.134 1.00 65.85 35 GLN C N 1
ATOM 1911 C CA . GLN C 1 35 ? 16.460 91.050 2.660 1.00 65.27 35 GLN C CA 1
ATOM 1912 C C . GLN C 1 35 ? 17.307 90.187 1.732 1.00 66.77 35 GLN C C 1
ATOM 1913 O O . GLN C 1 35 ? 17.079 88.950 1.564 1.00 64.97 35 GLN C O 1
ATOM 1919 N N . SER C 1 36 ? 18.222 90.863 1.063 1.00 66.31 36 SER C N 1
ATOM 1920 C CA . SER C 1 36 ? 18.994 90.268 0.062 1.00 68.75 36 SER C CA 1
ATOM 1921 C C . SER C 1 36 ? 20.117 89.495 0.788 1.00 68.23 36 SER C C 1
ATOM 1922 O O . SER C 1 36 ? 20.551 88.454 0.346 1.00 70.19 36 SER C O 1
ATOM 1925 N N . LEU C 1 37 ? 20.501 90.050 1.950 1.00 70.49 37 LEU C N 1
ATOM 1926 C CA . LEU C 1 37 ? 21.544 89.532 2.781 1.00 69.01 37 LEU C CA 1
ATOM 1927 C C . LEU C 1 37 ? 21.003 88.236 3.299 1.00 69.05 37 LEU C C 1
ATOM 1928 O O . LEU C 1 37 ? 21.646 87.216 3.203 1.00 66.15 37 LEU C O 1
ATOM 1933 N N . LEU C 1 38 ? 19.751 88.221 3.739 1.00 70.20 38 LEU C N 1
ATOM 1934 C CA . LEU C 1 38 ? 19.118 86.984 4.171 1.00 73.68 38 LEU C CA 1
ATOM 1935 C C . LEU C 1 38 ? 19.048 85.862 3.175 1.00 75.80 38 LEU C C 1
ATOM 1936 O O . LEU C 1 38 ? 19.033 84.627 3.564 1.00 76.75 38 LEU C O 1
ATOM 1941 N N . GLU C 1 39 ? 18.929 86.216 1.875 1.00 78.69 39 GLU C N 1
ATOM 1942 C CA . GLU C 1 39 ? 18.798 85.101 0.915 1.00 78.34 39 GLU C CA 1
ATOM 1943 C C . GLU C 1 39 ? 20.122 84.471 0.870 1.00 79.56 39 GLU C C 1
ATOM 1944 O O . GLU C 1 39 ? 20.208 83.071 0.976 1.00 80.70 39 GLU C O 1
ATOM 1950 N N . THR C 1 40 ? 21.137 85.335 0.514 1.00 80.72 40 THR C N 1
ATOM 1951 C CA . THR C 1 40 ? 22.540 84.888 0.752 1.00 80.96 40 THR C CA 1
ATOM 1952 C C . THR C 1 40 ? 22.957 84.010 2.025 1.00 79.90 40 THR C C 1
ATOM 1953 O O . THR C 1 40 ? 23.990 83.294 1.987 1.00 81.04 40 THR C O 1
ATOM 1957 N N . LEU C 1 41 ? 22.234 84.031 3.137 1.00 79.21 41 LEU C N 1
ATOM 1958 C CA . LEU C 1 41 ? 22.665 83.231 4.332 1.00 79.70 41 LEU C CA 1
ATOM 1959 C C . LEU C 1 41 ? 21.969 81.767 4.432 1.00 79.22 41 LEU C C 1
ATOM 1960 O O . LEU C 1 41 ? 22.587 80.649 4.679 1.00 79.14 41 LEU C O 1
ATOM 1965 N N . VAL C 1 42 ? 20.544 81.871 4.039 1.00 79.49 42 VAL C N 1
ATOM 1966 C CA . VAL C 1 42 ? 19.675 80.701 3.876 1.00 79.73 42 VAL C CA 1
ATOM 1967 C C . VAL C 1 42 ? 20.148 79.940 2.602 1.00 80.61 42 VAL C C 1
ATOM 1968 O O . VAL C 1 42 ? 19.708 78.695 2.331 1.00 79.88 42 VAL C O 1
ATOM 1972 N N . GLU C 1 43 ? 21.014 80.759 1.832 1.00 81.46 43 GLU C N 1
ATOM 1973 C CA . GLU C 1 43 ? 21.689 80.194 0.646 1.00 81.96 43 GLU C CA 1
ATOM 1974 C C . GLU C 1 43 ? 22.835 79.270 1.149 1.00 81.03 43 GLU C C 1
ATOM 1975 O O . GLU C 1 43 ? 22.880 78.042 0.766 1.00 81.75 43 GLU C O 1
ATOM 1981 N N . ARG C 1 44 ? 23.721 79.876 1.966 1.00 80.77 44 ARG C N 1
ATOM 1982 C CA . ARG C 1 44 ? 24.997 79.312 2.322 1.00 81.04 44 ARG C CA 1
ATOM 1983 C C . ARG C 1 44 ? 24.819 78.542 3.691 1.00 81.54 44 ARG C C 1
ATOM 1984 O O . ARG C 1 44 ? 25.571 78.510 4.707 1.00 83.35 44 ARG C O 1
ATOM 1992 N N . GLY C 1 45 ? 23.799 77.422 3.548 1.00 80.65 45 GLY C N 1
ATOM 1993 C CA . GLY C 1 45 ? 22.871 77.308 4.797 1.00 79.30 45 GLY C CA 1
ATOM 1994 C C . GLY C 1 45 ? 23.468 76.784 6.134 1.00 78.66 45 GLY C C 1
ATOM 1995 O O . GLY C 1 45 ? 22.869 75.807 6.876 1.00 80.12 45 GLY C O 1
ATOM 1996 N N . GLY C 1 46 ? 24.688 77.604 6.525 1.00 77.68 46 GLY C N 1
ATOM 1997 C CA . GLY C 1 46 ? 25.245 77.312 7.807 1.00 76.85 46 GLY C CA 1
ATOM 1998 C C . GLY C 1 46 ? 24.280 77.575 8.970 1.00 76.14 46 GLY C C 1
ATOM 1999 O O . GLY C 1 46 ? 24.347 76.784 9.982 1.00 76.55 46 GLY C O 1
ATOM 2000 N N . TYR C 1 47 ? 23.322 78.506 8.825 1.00 74.96 47 TYR C N 1
ATOM 2001 C CA . TYR C 1 47 ? 22.749 79.097 10.027 1.00 73.88 47 TYR C CA 1
ATOM 2002 C C . TYR C 1 47 ? 21.475 78.478 10.596 1.00 73.05 47 TYR C C 1
ATOM 2003 O O . TYR C 1 47 ? 20.563 78.075 9.837 1.00 75.37 47 TYR C O 1
ATOM 2012 N N . ALA C 1 48 ? 21.380 78.283 11.933 1.00 70.93 48 ALA C N 1
ATOM 2013 C CA . ALA C 1 48 ? 20.109 77.937 12.614 1.00 68.80 48 ALA C CA 1
ATOM 2014 C C . ALA C 1 48 ? 19.208 79.126 12.934 1.00 66.55 48 ALA C C 1
ATOM 2015 O O . ALA C 1 48 ? 18.023 78.901 13.315 1.00 64.56 48 ALA C O 1
ATOM 2017 N N . LEU C 1 49 ? 19.755 80.349 12.815 1.00 66.49 49 LEU C N 1
ATOM 2018 C CA . LEU C 1 49 ? 19.068 81.596 13.301 1.00 64.48 49 LEU C CA 1
ATOM 2019 C C . LEU C 1 49 ? 19.717 82.787 12.703 1.00 64.37 49 LEU C C 1
ATOM 2020 O O . LEU C 1 49 ? 20.905 82.761 12.518 1.00 63.94 49 LEU C O 1
ATOM 2025 N N . VAL C 1 50 ? 18.916 83.776 12.236 1.00 63.89 50 VAL C N 1
ATOM 2026 C CA . VAL C 1 50 ? 19.421 85.083 11.871 1.00 62.94 50 VAL C CA 1
ATOM 2027 C C . VAL C 1 50 ? 18.631 86.056 12.679 1.00 61.56 50 VAL C C 1
ATOM 2028 O O . VAL C 1 50 ? 17.355 86.057 12.650 1.00 60.14 50 VAL C O 1
ATOM 2032 N N . ALA C 1 51 ? 19.382 86.807 13.500 1.00 60.33 51 ALA C N 1
ATOM 2033 C CA . ALA C 1 51 ? 18.770 87.864 14.409 1.00 60.17 51 ALA C CA 1
ATOM 2034 C C . ALA C 1 51 ? 18.932 89.117 13.591 1.00 59.47 51 ALA C C 1
ATOM 2035 O O . ALA C 1 51 ? 19.993 89.325 13.060 1.00 60.63 51 ALA C O 1
ATOM 2037 N N . VAL C 1 52 ? 17.862 89.880 13.410 1.00 60.59 52 VAL C N 1
ATOM 2038 C CA . VAL C 1 52 ? 17.842 91.065 12.530 1.00 59.63 52 VAL C CA 1
ATOM 2039 C C . VAL C 1 52 ? 17.227 92.159 13.320 1.00 59.56 52 VAL C C 1
ATOM 2040 O O . VAL C 1 52 ? 16.161 91.965 13.872 1.00 56.67 52 VAL C O 1
ATOM 2044 N N . ASP C 1 53 ? 17.925 93.299 13.421 1.00 58.79 53 ASP C N 1
ATOM 2045 C CA . ASP C 1 53 ? 17.307 94.479 14.058 1.00 61.02 53 ASP C CA 1
ATOM 2046 C C . ASP C 1 53 ? 15.880 94.642 13.476 1.00 59.77 53 ASP C C 1
ATOM 2047 O O . ASP C 1 53 ? 15.678 94.539 12.281 1.00 62.79 53 ASP C O 1
ATOM 2052 N N . GLU C 1 54 ? 14.847 94.767 14.254 1.00 59.40 54 GLU C N 1
ATOM 2053 C CA . GLU C 1 54 ? 13.532 94.804 13.738 1.00 60.78 54 GLU C CA 1
ATOM 2054 C C . GLU C 1 54 ? 13.134 95.951 12.744 1.00 59.95 54 GLU C C 1
ATOM 2055 O O . GLU C 1 54 ? 12.213 95.805 11.910 1.00 59.38 54 GLU C O 1
ATOM 2061 N N . ALA C 1 55 ? 13.824 97.060 12.835 1.00 57.85 55 ALA C N 1
ATOM 2062 C CA . ALA C 1 55 ? 13.669 98.135 11.909 1.00 58.71 55 ALA C CA 1
ATOM 2063 C C . ALA C 1 55 ? 14.133 97.641 10.573 1.00 58.35 55 ALA C C 1
ATOM 2064 O O . ALA C 1 55 ? 13.671 98.080 9.621 1.00 60.26 55 ALA C O 1
ATOM 2066 N N . LEU C 1 56 ? 15.068 96.717 10.526 1.00 59.59 56 LEU C N 1
ATOM 2067 C CA . LEU C 1 56 ? 15.530 96.141 9.264 1.00 60.14 56 LEU C CA 1
ATOM 2068 C C . LEU C 1 56 ? 14.697 94.911 8.822 1.00 61.73 56 LEU C C 1
ATOM 2069 O O . LEU C 1 56 ? 14.828 94.481 7.731 1.00 61.81 56 LEU C O 1
ATOM 2074 N N . LEU C 1 57 ? 13.779 94.411 9.668 1.00 64.20 57 LEU C N 1
ATOM 2075 C CA . LEU C 1 57 ? 12.950 93.280 9.294 1.00 64.49 57 LEU C CA 1
ATOM 2076 C C . LEU C 1 57 ? 11.538 93.523 9.781 1.00 64.65 57 LEU C C 1
ATOM 2077 O O . LEU C 1 57 ? 11.097 92.888 10.707 1.00 65.65 57 LEU C O 1
ATOM 2082 N N . PRO C 1 58 ? 10.829 94.474 9.163 1.00 64.93 58 PRO C N 1
ATOM 2083 C CA . PRO C 1 58 ? 9.519 94.811 9.592 1.00 66.70 58 PRO C CA 1
ATOM 2084 C C . PRO C 1 58 ? 8.465 93.722 9.246 1.00 67.53 58 PRO C C 1
ATOM 2085 O O . PRO C 1 58 ? 7.473 93.635 9.959 1.00 69.02 58 PRO C O 1
ATOM 2089 N N . ASP C 1 59 ? 8.665 92.958 8.163 1.00 67.58 59 ASP C N 1
ATOM 2090 C CA . ASP C 1 59 ? 7.691 91.887 7.772 1.00 67.27 59 ASP C CA 1
ATOM 2091 C C . ASP C 1 59 ? 8.431 90.575 7.556 1.00 65.34 59 ASP C C 1
ATOM 2092 O O . ASP C 1 59 ? 8.818 90.231 6.472 1.00 63.30 59 ASP C O 1
ATOM 2097 N N . PRO C 1 60 ? 8.658 89.875 8.628 1.00 65.85 60 PRO C N 1
ATOM 2098 C CA . PRO C 1 60 ? 9.316 88.592 8.677 1.00 66.96 60 PRO C CA 1
ATOM 2099 C C . PRO C 1 60 ? 8.779 87.526 7.643 1.00 67.17 60 PRO C C 1
ATOM 2100 O O . PRO C 1 60 ? 9.554 86.971 6.852 1.00 66.44 60 PRO C O 1
ATOM 2104 N N . GLU C 1 61 ? 7.475 87.319 7.681 1.00 67.43 61 GLU C N 1
ATOM 2105 C CA . GLU C 1 61 ? 6.705 86.579 6.668 1.00 69.31 61 GLU C CA 1
ATOM 2106 C C . GLU C 1 61 ? 7.023 86.913 5.182 1.00 68.86 61 GLU C C 1
ATOM 2107 O O . GLU C 1 61 ? 7.481 86.054 4.436 1.00 69.01 61 GLU C O 1
ATOM 2113 N N . ARG C 1 62 ? 6.818 88.141 4.762 1.00 67.66 62 ARG C N 1
ATOM 2114 C CA . ARG C 1 62 ? 7.197 88.522 3.418 1.00 68.28 62 ARG C CA 1
ATOM 2115 C C . ARG C 1 62 ? 8.656 88.202 3.098 1.00 65.80 62 ARG C C 1
ATOM 2116 O O . ARG C 1 62 ? 8.944 87.722 1.981 1.00 64.50 62 ARG C O 1
ATOM 2124 N N . ALA C 1 63 ? 9.591 88.371 4.058 1.00 63.58 63 ALA C N 1
ATOM 2125 C CA . ALA C 1 63 ? 11.027 88.123 3.752 1.00 63.09 63 ALA C CA 1
ATOM 2126 C C . ALA C 1 63 ? 11.337 86.614 3.392 1.00 63.47 63 ALA C C 1
ATOM 2127 O O . ALA C 1 63 ? 12.053 86.275 2.382 1.00 62.72 63 ALA C O 1
ATOM 2129 N N . VAL C 1 64 ? 10.748 85.748 4.209 1.00 63.46 64 VAL C N 1
ATOM 2130 C CA . VAL C 1 64 ? 10.674 84.322 3.985 1.00 64.79 64 VAL C CA 1
ATOM 2131 C C . VAL C 1 64 ? 10.166 84.029 2.543 1.00 64.49 64 VAL C C 1
ATOM 2132 O O . VAL C 1 64 ? 10.883 83.442 1.664 1.00 65.51 64 VAL C O 1
ATOM 2136 N N . GLU C 1 65 ? 8.952 84.546 2.256 1.00 65.12 65 GLU C N 1
ATOM 2137 C CA . GLU C 1 65 ? 8.430 84.361 0.899 1.00 65.47 65 GLU C CA 1
ATOM 2138 C C . GLU C 1 65 ? 9.463 84.607 -0.196 1.00 65.79 65 GLU C C 1
ATOM 2139 O O . GLU C 1 65 ? 9.684 83.766 -1.076 1.00 67.40 65 GLU C O 1
ATOM 2145 N N . ARG C 1 66 ? 10.270 85.671 -0.023 1.00 66.60 66 ARG C N 1
ATOM 2146 C CA . ARG C 1 66 ? 11.127 86.113 -1.127 1.00 67.32 66 ARG C CA 1
ATOM 2147 C C . ARG C 1 66 ? 12.440 85.364 -1.388 1.00 66.35 66 ARG C C 1
ATOM 2148 O O . ARG C 1 66 ? 12.833 85.197 -2.576 1.00 66.19 66 ARG C O 1
ATOM 2156 N N . LEU C 1 67 ? 13.187 85.035 -0.282 1.00 67.04 67 LEU C N 1
ATOM 2157 C CA . LEU C 1 67 ? 14.407 84.206 -0.343 1.00 67.43 67 LEU C CA 1
ATOM 2158 C C . LEU C 1 67 ? 14.179 82.893 -1.165 1.00 67.09 67 LEU C C 1
ATOM 2159 O O . LEU C 1 67 ? 14.973 82.488 -1.898 1.00 67.50 67 LEU C O 1
ATOM 2164 N N . MET C 1 68 ? 13.092 82.215 -0.772 1.00 66.37 68 MET C N 1
ATOM 2165 C CA . MET C 1 68 ? 12.704 80.947 -1.410 1.00 65.67 68 MET C CA 1
ATOM 2166 C C . MET C 1 68 ? 12.603 81.067 -2.976 1.00 65.56 68 MET C C 1
ATOM 2167 O O . MET C 1 68 ? 13.114 80.103 -3.754 1.00 63.21 68 MET C O 1
ATOM 2172 N N . ARG C 1 69 ? 12.125 82.254 -3.425 1.00 64.25 69 ARG C N 1
ATOM 2173 C CA . ARG C 1 69 ? 11.865 82.555 -4.822 1.00 63.87 69 ARG C CA 1
ATOM 2174 C C . ARG C 1 69 ? 13.079 83.079 -5.680 1.00 62.25 69 ARG C C 1
ATOM 2175 O O . ARG C 1 69 ? 12.996 83.129 -6.896 1.00 61.36 69 ARG C O 1
ATOM 2183 N N . GLY C 1 70 ? 14.212 83.274 -4.962 1.00 61.36 70 GLY C N 1
ATOM 2184 C CA . GLY C 1 70 ? 15.574 83.711 -5.532 1.00 62.46 70 GLY C CA 1
ATOM 2185 C C . GLY C 1 70 ? 16.339 82.400 -5.957 1.00 62.94 70 GLY C C 1
ATOM 2186 O O . GLY C 1 70 ? 17.220 82.485 -6.726 1.00 61.25 70 GLY C O 1
ATOM 2187 N N . ARG C 1 71 ? 15.901 81.194 -5.537 1.00 62.50 71 ARG C N 1
ATOM 2188 C CA . ARG C 1 71 ? 16.508 79.944 -6.038 1.00 64.59 71 ARG C CA 1
ATOM 2189 C C . ARG C 1 71 ? 16.432 79.874 -7.569 1.00 64.26 71 ARG C C 1
ATOM 2190 O O . ARG C 1 71 ? 15.313 79.652 -8.116 1.00 61.61 71 ARG C O 1
ATOM 2198 N N . ASP C 1 72 ? 17.603 79.984 -8.207 1.00 63.56 72 ASP C N 1
ATOM 2199 C CA . ASP C 1 72 ? 17.696 79.765 -9.663 1.00 64.75 72 ASP C CA 1
ATOM 2200 C C . ASP C 1 72 ? 17.427 78.330 -9.967 1.00 65.37 72 ASP C C 1
ATOM 2201 O O . ASP C 1 72 ? 18.134 77.490 -9.435 1.00 68.90 72 ASP C O 1
ATOM 2206 N N . LEU C 1 73 ? 16.430 78.062 -10.793 1.00 63.91 73 LEU C N 1
ATOM 2207 C CA . LEU C 1 73 ? 16.148 76.695 -11.141 1.00 65.04 73 LEU C CA 1
ATOM 2208 C C . LEU C 1 73 ? 16.460 76.349 -12.618 1.00 65.49 73 LEU C C 1
ATOM 2209 O O . LEU C 1 73 ? 16.399 77.208 -13.452 1.00 63.22 73 LEU C O 1
ATOM 2214 N N . PRO C 1 74 ? 16.693 75.051 -12.912 1.00 65.57 74 PRO C N 1
ATOM 2215 C CA . PRO C 1 74 ? 16.736 74.702 -14.317 1.00 64.82 74 PRO C CA 1
ATOM 2216 C C . PRO C 1 74 ? 15.395 74.771 -14.880 1.00 60.41 74 PRO C C 1
ATOM 2217 O O . PRO C 1 74 ? 14.370 74.749 -14.166 1.00 60.96 74 PRO C O 1
ATOM 2221 N N . VAL C 1 75 ? 15.333 74.854 -16.190 1.00 58.72 75 VAL C N 1
ATOM 2222 C CA . VAL C 1 75 ? 13.974 74.750 -16.868 1.00 58.72 75 VAL C CA 1
ATOM 2223 C C . VAL C 1 75 ? 13.475 73.227 -16.740 1.00 57.87 75 VAL C C 1
ATOM 2224 O O . VAL C 1 75 ? 14.261 72.267 -16.815 1.00 56.62 75 VAL C O 1
ATOM 2228 N N . LEU C 1 76 ? 12.250 73.036 -16.451 1.00 61.93 76 LEU C N 1
ATOM 2229 C CA . LEU C 1 76 ? 11.681 71.686 -16.328 1.00 63.04 76 LEU C CA 1
ATOM 2230 C C . LEU C 1 76 ? 10.686 71.479 -17.466 1.00 63.54 76 LEU C C 1
ATOM 2231 O O . LEU C 1 76 ? 9.706 72.171 -17.591 1.00 64.36 76 LEU C O 1
ATOM 2236 N N . LEU C 1 77 ? 10.848 70.416 -18.209 1.00 64.70 77 LEU C N 1
ATOM 2237 C CA . LEU C 1 77 ? 10.065 70.162 -19.397 1.00 64.03 77 LEU C CA 1
ATOM 2238 C C . LEU C 1 77 ? 9.419 68.802 -19.290 1.00 63.42 77 LEU C C 1
ATOM 2239 O O . LEU C 1 77 ? 10.113 67.753 -19.383 1.00 64.26 77 LEU C O 1
ATOM 2244 N N . PRO C 1 78 ? 8.098 68.765 -19.101 1.00 63.37 78 PRO C N 1
ATOM 2245 C CA . PRO C 1 78 ? 7.483 67.506 -19.084 1.00 63.87 78 PRO C CA 1
ATOM 2246 C C . PRO C 1 78 ? 7.449 66.922 -20.542 1.00 64.92 78 PRO C C 1
ATOM 2247 O O . PRO C 1 78 ? 7.428 67.686 -21.488 1.00 65.44 78 PRO C O 1
ATOM 2251 N N . ILE C 1 79 ? 7.498 65.610 -20.750 1.00 64.14 79 ILE C N 1
ATOM 2252 C CA . ILE C 1 79 ? 7.494 65.094 -22.140 1.00 64.84 79 ILE C CA 1
ATOM 2253 C C . ILE C 1 79 ? 6.639 63.867 -22.257 1.00 65.81 79 ILE C C 1
ATOM 2254 O O . ILE C 1 79 ? 6.748 62.954 -21.439 1.00 65.76 79 ILE C O 1
ATOM 2259 N N . ALA C 1 80 ? 5.748 63.821 -23.250 1.00 66.88 80 ALA C N 1
ATOM 2260 C CA . ALA C 1 80 ? 5.000 62.595 -23.494 1.00 67.73 80 ALA C CA 1
ATOM 2261 C C . ALA C 1 80 ? 5.857 61.732 -24.406 1.00 68.68 80 ALA C C 1
ATOM 2262 O O . ALA C 1 80 ? 6.530 62.262 -25.342 1.00 68.97 80 ALA C O 1
ATOM 2264 N N . GLY C 1 81 ? 5.881 60.431 -24.084 1.00 69.60 81 GLY C N 1
ATOM 2265 C CA . GLY C 1 81 ? 6.659 59.410 -24.836 1.00 70.06 81 GLY C CA 1
ATOM 2266 C C . GLY C 1 81 ? 8.188 59.590 -24.988 1.00 70.69 81 GLY C C 1
ATOM 2267 O O . GLY C 1 81 ? 8.674 59.792 -26.113 1.00 71.95 81 GLY C O 1
ATOM 2268 N N . LEU C 1 82 ? 8.938 59.593 -23.873 1.00 70.24 82 LEU C N 1
ATOM 2269 C CA . LEU C 1 82 ? 10.433 59.531 -23.900 1.00 69.03 82 LEU C CA 1
ATOM 2270 C C . LEU C 1 82 ? 10.996 58.217 -24.505 1.00 67.51 82 LEU C C 1
ATOM 2271 O O . LEU C 1 82 ? 12.053 58.205 -25.167 1.00 65.95 82 LEU C O 1
ATOM 2276 N N . LYS C 1 83 ? 10.271 57.140 -24.207 1.00 66.24 83 LYS C N 1
ATOM 2277 C CA . LYS C 1 83 ? 10.482 55.821 -24.710 1.00 65.95 83 LYS C CA 1
ATOM 2278 C C . LYS C 1 83 ? 10.783 55.750 -26.195 1.00 66.05 83 LYS C C 1
ATOM 2279 O O . LYS C 1 83 ? 11.573 54.909 -26.655 1.00 65.05 83 LYS C O 1
ATOM 2285 N N . GLU C 1 84 ? 10.092 56.592 -26.963 1.00 66.92 84 GLU C N 1
ATOM 2286 C CA . GLU C 1 84 ? 10.217 56.599 -28.413 1.00 68.00 84 GLU C CA 1
ATOM 2287 C C . GLU C 1 84 ? 11.481 57.282 -28.934 1.00 67.99 84 GLU C C 1
ATOM 2288 O O . GLU C 1 84 ? 11.593 57.529 -30.124 1.00 68.37 84 GLU C O 1
ATOM 2294 N N . ALA C 1 85 ? 12.428 57.574 -28.052 1.00 67.85 85 ALA C N 1
ATOM 2295 C CA . ALA C 1 85 ? 13.778 58.023 -28.434 1.00 68.48 85 ALA C CA 1
ATOM 2296 C C . ALA C 1 85 ? 14.717 56.823 -28.734 1.00 68.67 85 ALA C C 1
ATOM 2297 O O . ALA C 1 85 ? 15.857 56.995 -29.168 1.00 68.82 85 ALA C O 1
ATOM 2299 N N . PHE C 1 86 ? 14.218 55.616 -28.507 1.00 68.95 86 PHE C N 1
ATOM 2300 C CA . PHE C 1 86 ? 14.966 54.438 -28.747 1.00 69.62 86 PHE C CA 1
ATOM 2301 C C . PHE C 1 86 ? 14.434 53.749 -29.987 1.00 70.20 86 PHE C C 1
ATOM 2302 O O . PHE C 1 86 ? 15.023 52.787 -30.499 1.00 70.22 86 PHE C O 1
ATOM 2310 N N . GLN C 1 87 ? 13.353 54.281 -30.530 1.00 71.19 87 GLN C N 1
ATOM 2311 C CA . GLN C 1 87 ? 12.866 53.788 -31.800 1.00 71.70 87 GLN C CA 1
ATOM 2312 C C . GLN C 1 87 ? 13.884 53.979 -32.937 1.00 72.46 87 GLN C C 1
ATOM 2313 O O . GLN C 1 87 ? 13.953 53.159 -33.828 1.00 72.88 87 GLN C O 1
ATOM 2319 N N . GLY C 1 88 ? 14.669 55.051 -32.903 1.00 73.55 88 GLY C N 1
ATOM 2320 C CA . GLY C 1 88 ? 15.816 55.217 -33.815 1.00 74.30 88 GLY C CA 1
ATOM 2321 C C . GLY C 1 88 ? 17.142 55.453 -33.102 1.00 75.03 88 GLY C C 1
ATOM 2322 O O . GLY C 1 88 ? 17.248 55.297 -31.873 1.00 75.85 88 GLY C O 1
ATOM 2323 N N . HIS C 1 89 ? 18.144 55.894 -33.853 1.00 75.43 89 HIS C N 1
ATOM 2324 C CA . HIS C 1 89 ? 19.529 55.844 -33.389 1.00 75.93 89 HIS C CA 1
ATOM 2325 C C . HIS C 1 89 ? 20.305 57.147 -33.438 1.00 75.60 89 HIS C C 1
ATOM 2326 O O . HIS C 1 89 ? 21.428 57.178 -33.944 1.00 76.43 89 HIS C O 1
ATOM 2333 N N . ASP C 1 90 ? 19.716 58.209 -32.913 1.00 75.35 90 ASP C N 1
ATOM 2334 C CA . ASP C 1 90 ? 20.415 59.495 -32.753 1.00 75.10 90 ASP C CA 1
ATOM 2335 C C . ASP C 1 90 ? 19.836 60.165 -31.513 1.00 74.65 90 ASP C C 1
ATOM 2336 O O . ASP C 1 90 ? 19.659 61.381 -31.486 1.00 74.45 90 ASP C O 1
ATOM 2341 N N . VAL C 1 91 ? 19.609 59.334 -30.477 1.00 74.67 91 VAL C N 1
ATOM 2342 C CA . VAL C 1 91 ? 18.908 59.672 -29.212 1.00 73.67 91 VAL C CA 1
ATOM 2343 C C . VAL C 1 91 ? 19.148 61.078 -28.772 1.00 73.66 91 VAL C C 1
ATOM 2344 O O . VAL C 1 91 ? 18.223 61.819 -28.474 1.00 73.24 91 VAL C O 1
ATOM 2348 N N . GLU C 1 92 ? 20.418 61.406 -28.661 1.00 74.00 92 GLU C N 1
ATOM 2349 C CA . GLU C 1 92 ? 20.866 62.771 -28.405 1.00 74.60 92 GLU C CA 1
ATOM 2350 C C . GLU C 1 92 ? 20.184 63.777 -29.348 1.00 73.70 92 GLU C C 1
ATOM 2351 O O . GLU C 1 92 ? 19.605 64.800 -28.877 1.00 73.66 92 GLU C O 1
ATOM 2357 N N . GLY C 1 93 ? 20.319 63.467 -30.660 1.00 72.64 93 GLY C N 1
ATOM 2358 C CA . GLY C 1 93 ? 19.598 64.096 -31.755 1.00 71.62 93 GLY C CA 1
ATOM 2359 C C . GLY C 1 93 ? 18.106 64.205 -31.498 1.00 70.94 93 GLY C C 1
ATOM 2360 O O . GLY C 1 93 ? 17.594 65.329 -31.382 1.00 71.54 93 GLY C O 1
ATOM 2361 N N . TYR C 1 94 ? 17.411 63.073 -31.352 1.00 69.44 94 TYR C N 1
ATOM 2362 C CA . TYR C 1 94 ? 15.987 63.096 -30.962 1.00 68.21 94 TYR C CA 1
ATOM 2363 C C . TYR C 1 94 ? 15.655 64.025 -29.787 1.00 66.29 94 TYR C C 1
ATOM 2364 O O . TYR C 1 94 ? 14.610 64.648 -29.822 1.00 64.93 94 TYR C O 1
ATOM 2373 N N . MET C 1 95 ? 16.507 64.126 -28.752 1.00 65.32 95 MET C N 1
ATOM 2374 C CA . MET C 1 95 ? 16.224 65.024 -27.618 1.00 63.89 95 MET C CA 1
ATOM 2375 C C . MET C 1 95 ? 16.512 66.460 -27.970 1.00 63.21 95 MET C C 1
ATOM 2376 O O . MET C 1 95 ? 15.777 67.367 -27.551 1.00 60.60 95 MET C O 1
ATOM 2381 N N . ARG C 1 96 ? 17.579 66.682 -28.725 1.00 63.63 96 ARG C N 1
ATOM 2382 C CA . ARG C 1 96 ? 17.891 68.047 -29.218 1.00 64.58 96 ARG C CA 1
ATOM 2383 C C . ARG C 1 96 ? 16.690 68.636 -29.969 1.00 63.72 96 ARG C C 1
ATOM 2384 O O . ARG C 1 96 ? 16.302 69.796 -29.722 1.00 62.84 96 ARG C O 1
ATOM 2392 N N . GLU C 1 97 ? 16.120 67.807 -30.865 1.00 62.67 97 GLU C N 1
ATOM 2393 C CA . GLU C 1 97 ? 14.894 68.134 -31.625 1.00 62.82 97 GLU C CA 1
ATOM 2394 C C . GLU C 1 97 ? 13.664 68.274 -30.756 1.00 62.10 97 GLU C C 1
ATOM 2395 O O . GLU C 1 97 ? 12.928 69.256 -30.801 1.00 60.44 97 GLU C O 1
ATOM 2401 N N . LEU C 1 98 ? 13.478 67.273 -29.926 1.00 62.57 98 LEU C N 1
ATOM 2402 C CA . LEU C 1 98 ? 12.414 67.291 -28.959 1.00 63.63 98 LEU C CA 1
ATOM 2403 C C . LEU C 1 98 ? 12.339 68.608 -28.169 1.00 63.18 98 LEU C C 1
ATOM 2404 O O . LEU C 1 98 ? 11.311 69.282 -28.125 1.00 63.43 98 LEU C O 1
ATOM 2409 N N . VAL C 1 99 ? 13.479 69.043 -27.679 1.00 63.30 99 VAL C N 1
ATOM 2410 C CA . VAL C 1 99 ? 13.546 70.219 -26.840 1.00 63.97 99 VAL C CA 1
ATOM 2411 C C . VAL C 1 99 ? 13.379 71.422 -27.680 1.00 64.90 99 VAL C C 1
ATOM 2412 O O . VAL C 1 99 ? 12.547 72.277 -27.399 1.00 65.49 99 VAL C O 1
ATOM 2416 N N . ARG C 1 100 ? 14.141 71.470 -28.762 1.00 66.22 100 ARG C N 1
ATOM 2417 C CA . ARG C 1 100 ? 13.999 72.574 -29.730 1.00 66.90 100 ARG C CA 1
ATOM 2418 C C . ARG C 1 100 ? 12.555 72.815 -30.151 1.00 67.21 100 ARG C C 1
ATOM 2419 O O . ARG C 1 100 ? 12.091 73.957 -30.165 1.00 67.03 100 ARG C O 1
ATOM 2427 N N . LYS C 1 101 ? 11.835 71.744 -30.490 1.00 67.85 101 LYS C N 1
ATOM 2428 C CA . LYS C 1 101 ? 10.410 71.871 -30.831 1.00 67.52 101 LYS C CA 1
ATOM 2429 C C . LYS C 1 101 ? 9.535 72.238 -29.617 1.00 67.55 101 LYS C C 1
ATOM 2430 O O . LYS C 1 101 ? 8.389 72.570 -29.789 1.00 67.41 101 LYS C O 1
ATOM 2436 N N . THR C 1 102 ? 10.014 72.142 -28.386 1.00 68.21 102 THR C N 1
ATOM 2437 C CA . THR C 1 102 ? 9.098 72.406 -27.267 1.00 68.98 102 THR C CA 1
ATOM 2438 C C . THR C 1 102 ? 9.191 73.823 -26.789 1.00 70.06 102 THR C C 1
ATOM 2439 O O . THR C 1 102 ? 8.165 74.461 -26.623 1.00 69.44 102 THR C O 1
ATOM 2443 N N . ILE C 1 103 ? 10.418 74.293 -26.570 1.00 71.20 103 ILE C N 1
ATOM 2444 C CA . ILE C 1 103 ? 10.661 75.601 -25.983 1.00 71.82 103 ILE C CA 1
ATOM 2445 C C . ILE C 1 103 ? 11.306 76.561 -26.973 1.00 73.02 103 ILE C C 1
ATOM 2446 O O . ILE C 1 103 ? 11.499 77.743 -26.659 1.00 73.06 103 ILE C O 1
ATOM 2451 N N . GLY C 1 104 ? 11.612 76.059 -28.176 1.00 74.32 104 GLY C N 1
ATOM 2452 C CA . GLY C 1 104 ? 12.032 76.897 -29.287 1.00 74.43 104 GLY C CA 1
ATOM 2453 C C . GLY C 1 104 ? 13.520 77.094 -29.230 1.00 75.35 104 GLY C C 1
ATOM 2454 O O . GLY C 1 104 ? 14.069 77.937 -29.948 1.00 75.28 104 GLY C O 1
ATOM 2455 N N . PHE C 1 105 ? 14.182 76.299 -28.386 1.00 76.39 105 PHE C N 1
ATOM 2456 C CA . PHE C 1 105 ? 15.620 76.462 -28.146 1.00 77.24 105 PHE C CA 1
ATOM 2457 C C . PHE C 1 105 ? 16.480 75.471 -28.936 1.00 76.83 105 PHE C C 1
ATOM 2458 O O . PHE C 1 105 ? 16.153 74.284 -29.045 1.00 76.98 105 PHE C O 1
ATOM 2466 N N . ASP C 1 106 ? 17.574 75.982 -29.479 1.00 75.82 106 ASP C N 1
ATOM 2467 C CA . ASP C 1 106 ? 18.708 75.176 -29.836 1.00 75.86 106 ASP C CA 1
ATOM 2468 C C . ASP C 1 106 ? 19.548 75.290 -28.586 1.00 75.87 106 ASP C C 1
ATOM 2469 O O . ASP C 1 106 ? 20.587 75.958 -28.547 1.00 75.56 106 ASP C O 1
ATOM 2474 N N . ILE C 1 107 ? 18.995 74.683 -27.537 1.00 76.82 107 ILE C N 1
ATOM 2475 C CA . ILE C 1 107 ? 19.649 74.383 -26.274 1.00 76.73 107 ILE C CA 1
ATOM 2476 C C . ILE C 1 107 ? 20.992 73.743 -26.636 1.00 77.12 107 ILE C C 1
ATOM 2477 O O . ILE C 1 107 ? 21.050 72.774 -27.420 1.00 76.31 107 ILE C O 1
ATOM 2482 N N . LYS C 1 108 ? 22.058 74.314 -26.075 1.00 77.83 108 LYS C N 1
ATOM 2483 C CA . LYS C 1 108 ? 23.390 74.163 -26.605 1.00 78.69 108 LYS C CA 1
ATOM 2484 C C . LYS C 1 108 ? 24.162 72.914 -26.152 1.00 79.32 108 LYS C C 1
ATOM 2485 O O . LYS C 1 108 ? 25.299 73.036 -25.694 1.00 80.36 108 LYS C O 1
ATOM 2491 N N . LEU C 1 109 ? 23.604 71.714 -26.340 1.00 79.70 109 LEU C N 1
ATOM 2492 C CA . LEU C 1 109 ? 24.255 70.474 -25.833 1.00 79.69 109 LEU C CA 1
ATOM 2493 C C . LEU C 1 109 ? 25.562 70.069 -26.567 1.00 80.49 109 LEU C C 1
ATOM 2494 O O . LEU C 1 109 ? 25.945 70.501 -27.693 1.00 80.84 109 LEU C O 1
ATOM 2500 N N . MET D 1 1 ? 25.639 65.211 -21.960 1.00 77.56 1 MET D N 1
ATOM 2501 C CA . MET D 1 1 ? 26.238 63.995 -22.601 1.00 77.74 1 MET D CA 1
ATOM 2502 C C . MET D 1 1 ? 27.570 63.615 -21.956 1.00 76.83 1 MET D C 1
ATOM 2503 O O . MET D 1 1 ? 28.456 64.445 -21.783 1.00 76.62 1 MET D O 1
ATOM 2508 N N . VAL D 1 2 ? 27.736 62.344 -21.661 1.00 75.12 2 VAL D N 1
ATOM 2509 C CA . VAL D 1 2 ? 28.720 61.995 -20.706 1.00 74.89 2 VAL D CA 1
ATOM 2510 C C . VAL D 1 2 ? 29.452 60.756 -21.239 1.00 74.08 2 VAL D C 1
ATOM 2511 O O . VAL D 1 2 ? 29.011 60.208 -22.256 1.00 73.90 2 VAL D O 1
ATOM 2515 N N . PRO D 1 3 ? 30.625 60.392 -20.638 1.00 72.77 3 PRO D N 1
ATOM 2516 C CA . PRO D 1 3 ? 31.289 59.098 -20.851 1.00 72.06 3 PRO D CA 1
ATOM 2517 C C . PRO D 1 3 ? 30.360 57.965 -20.577 1.00 70.10 3 PRO D C 1
ATOM 2518 O O . PRO D 1 3 ? 29.783 57.944 -19.506 1.00 68.45 3 PRO D O 1
ATOM 2522 N N . VAL D 1 4 ? 30.238 57.056 -21.535 1.00 68.48 4 VAL D N 1
ATOM 2523 C CA . VAL D 1 4 ? 29.475 55.836 -21.359 1.00 67.58 4 VAL D CA 1
ATOM 2524 C C . VAL D 1 4 ? 30.476 54.759 -20.925 1.00 68.09 4 VAL D C 1
ATOM 2525 O O . VAL D 1 4 ? 31.407 54.411 -21.680 1.00 69.93 4 VAL D O 1
ATOM 2529 N N . ARG D 1 5 ? 30.317 54.296 -19.713 1.00 66.27 5 ARG D N 1
ATOM 2530 C CA . ARG D 1 5 ? 31.211 53.342 -19.150 1.00 68.28 5 ARG D CA 1
ATOM 2531 C C . ARG D 1 5 ? 30.514 51.993 -18.843 1.00 66.55 5 ARG D C 1
ATOM 2532 O O . ARG D 1 5 ? 29.442 51.982 -18.284 1.00 66.20 5 ARG D O 1
ATOM 2540 N N . MET D 1 6 ? 31.173 50.930 -19.295 1.00 65.24 6 MET D N 1
ATOM 2541 C CA . MET D 1 6 ? 30.885 49.500 -19.061 1.00 65.68 6 MET D CA 1
ATOM 2542 C C . MET D 1 6 ? 31.999 48.833 -18.238 1.00 64.10 6 MET D C 1
ATOM 2543 O O . MET D 1 6 ? 33.232 48.986 -18.487 1.00 68.26 6 MET D O 1
ATOM 2548 N N . ALA D 1 7 ? 31.629 48.088 -17.273 1.00 61.15 7 ALA D N 1
ATOM 2549 C CA . ALA D 1 7 ? 32.592 47.243 -16.626 1.00 62.58 7 ALA D CA 1
ATOM 2550 C C . ALA D 1 7 ? 32.379 45.769 -17.051 1.00 63.51 7 ALA D C 1
ATOM 2551 O O . ALA D 1 7 ? 31.274 45.389 -17.477 1.00 59.79 7 ALA D O 1
ATOM 2553 N N . VAL D 1 8 ? 33.428 44.938 -16.922 1.00 63.53 8 VAL D N 1
ATOM 2554 C CA . VAL D 1 8 ? 33.245 43.520 -17.335 1.00 63.46 8 VAL D CA 1
ATOM 2555 C C . VAL D 1 8 ? 33.836 42.749 -16.166 1.00 63.69 8 VAL D C 1
ATOM 2556 O O . VAL D 1 8 ? 34.959 43.074 -15.740 1.00 62.73 8 VAL D O 1
ATOM 2560 N N . ILE D 1 9 ? 33.046 41.804 -15.616 1.00 63.53 9 ILE D N 1
ATOM 2561 C CA . ILE D 1 9 ? 33.415 40.981 -14.537 1.00 62.96 9 ILE D CA 1
ATOM 2562 C C . ILE D 1 9 ? 33.564 39.572 -15.130 1.00 63.53 9 ILE D C 1
ATOM 2563 O O . ILE D 1 9 ? 32.680 38.913 -15.654 1.00 64.02 9 ILE D O 1
ATOM 2568 N N . ALA D 1 10 ? 34.771 39.100 -15.059 1.00 63.54 10 ALA D N 1
ATOM 2569 C CA . ALA D 1 10 ? 35.084 37.795 -15.608 1.00 62.92 10 ALA D CA 1
ATOM 2570 C C . ALA D 1 10 ? 36.121 37.076 -14.751 1.00 62.77 10 ALA D C 1
ATOM 2571 O O . ALA D 1 10 ? 36.597 37.621 -13.733 1.00 64.41 10 ALA D O 1
ATOM 2573 N N . ASP D 1 11 ? 36.514 35.873 -15.127 1.00 64.11 11 ASP D N 1
ATOM 2574 C CA . ASP D 1 11 ? 37.601 35.179 -14.405 1.00 64.54 11 ASP D CA 1
ATOM 2575 C C . ASP D 1 11 ? 38.919 36.007 -14.472 1.00 64.54 11 ASP D C 1
ATOM 2576 O O . ASP D 1 11 ? 39.069 36.839 -15.327 1.00 63.19 11 ASP D O 1
ATOM 2581 N N . PRO D 1 12 ? 39.844 35.833 -13.508 1.00 62.41 12 PRO D N 1
ATOM 2582 C CA . PRO D 1 12 ? 40.948 36.790 -13.467 1.00 63.38 12 PRO D CA 1
ATOM 2583 C C . PRO D 1 12 ? 41.755 37.034 -14.815 1.00 64.98 12 PRO D C 1
ATOM 2584 O O . PRO D 1 12 ? 42.085 38.212 -15.217 1.00 65.86 12 PRO D O 1
ATOM 2588 N N . GLU D 1 13 ? 42.042 35.928 -15.509 1.00 64.16 13 GLU D N 1
ATOM 2589 C CA . GLU D 1 13 ? 42.809 35.921 -16.709 1.00 64.62 13 GLU D CA 1
ATOM 2590 C C . GLU D 1 13 ? 42.106 36.604 -17.779 1.00 63.96 13 GLU D C 1
ATOM 2591 O O . GLU D 1 13 ? 42.652 37.428 -18.553 1.00 64.82 13 GLU D O 1
ATOM 2597 N N . THR D 1 14 ? 40.842 36.285 -17.914 1.00 64.91 14 THR D N 1
ATOM 2598 C CA . THR D 1 14 ? 40.007 36.953 -18.931 1.00 64.13 14 THR D CA 1
ATOM 2599 C C . THR D 1 14 ? 39.926 38.440 -18.637 1.00 63.17 14 THR D C 1
ATOM 2600 O O . THR D 1 14 ? 39.949 39.285 -19.554 1.00 63.50 14 THR D O 1
ATOM 2604 N N . ALA D 1 15 ? 39.699 38.781 -17.378 1.00 62.66 15 ALA D N 1
ATOM 2605 C CA . ALA D 1 15 ? 39.628 40.224 -16.944 1.00 61.23 15 ALA D CA 1
ATOM 2606 C C . ALA D 1 15 ? 40.905 40.922 -17.351 1.00 57.95 15 ALA D C 1
ATOM 2607 O O . ALA D 1 15 ? 40.892 42.020 -17.749 1.00 62.01 15 ALA D O 1
ATOM 2609 N N . GLN D 1 16 ? 42.054 40.323 -17.160 1.00 61.70 16 GLN D N 1
ATOM 2610 C CA . GLN D 1 16 ? 43.386 40.892 -17.623 1.00 60.08 16 GLN D CA 1
ATOM 2611 C C . GLN D 1 16 ? 43.375 41.174 -19.118 1.00 63.35 16 GLN D C 1
ATOM 2612 O O . GLN D 1 16 ? 43.899 42.224 -19.612 1.00 66.84 16 GLN D O 1
ATOM 2618 N N . GLY D 1 17 ? 42.726 40.286 -19.865 1.00 64.54 17 GLY D N 1
ATOM 2619 C CA . GLY D 1 17 ? 42.648 40.407 -21.319 1.00 63.19 17 GLY D CA 1
ATOM 2620 C C . GLY D 1 17 ? 41.833 41.572 -21.700 1.00 63.86 17 GLY D C 1
ATOM 2621 O O . GLY D 1 17 ? 42.134 42.278 -22.628 1.00 62.94 17 GLY D O 1
ATOM 2622 N N . PHE D 1 18 ? 40.758 41.794 -20.989 1.00 64.36 18 PHE D N 1
ATOM 2623 C CA . PHE D 1 18 ? 39.895 42.919 -21.302 1.00 64.62 18 PHE D CA 1
ATOM 2624 C C . PHE D 1 18 ? 40.594 44.152 -20.991 1.00 63.93 18 PHE D C 1
ATOM 2625 O O . PHE D 1 18 ? 40.321 45.098 -21.662 1.00 67.51 18 PHE D O 1
ATOM 2633 N N . ARG D 1 19 ? 41.467 44.196 -19.968 1.00 63.76 19 ARG D N 1
ATOM 2634 C CA . ARG D 1 19 ? 42.148 45.436 -19.558 1.00 62.36 19 ARG D CA 1
ATOM 2635 C C . ARG D 1 19 ? 43.219 45.845 -20.614 1.00 64.31 19 ARG D C 1
ATOM 2636 O O . ARG D 1 19 ? 43.393 47.043 -20.949 1.00 66.57 19 ARG D O 1
ATOM 2644 N N . LEU D 1 20 ? 43.919 44.851 -21.156 1.00 62.60 20 LEU D N 1
ATOM 2645 C CA . LEU D 1 20 ? 44.762 45.012 -22.320 1.00 61.41 20 LEU D CA 1
ATOM 2646 C C . LEU D 1 20 ? 44.092 45.571 -23.509 1.00 61.63 20 LEU D C 1
ATOM 2647 O O . LEU D 1 20 ? 44.706 46.368 -24.228 1.00 61.21 20 LEU D O 1
ATOM 2652 N N . ALA D 1 21 ? 42.879 45.080 -23.771 1.00 61.91 21 ALA D N 1
ATOM 2653 C CA . ALA D 1 21 ? 42.098 45.505 -24.879 1.00 61.81 21 ALA D CA 1
ATOM 2654 C C . ALA D 1 21 ? 41.425 46.884 -24.673 1.00 62.38 21 ALA D C 1
ATOM 2655 O O . ALA D 1 21 ? 40.656 47.206 -25.478 1.00 61.39 21 ALA D O 1
ATOM 2657 N N . GLY D 1 22 ? 41.716 47.683 -23.633 1.00 63.05 22 GLY D N 1
ATOM 2658 C CA . GLY D 1 22 ? 41.055 48.955 -23.408 1.00 63.62 22 GLY D CA 1
ATOM 2659 C C . GLY D 1 22 ? 39.749 48.956 -22.644 1.00 66.38 22 GLY D C 1
ATOM 2660 O O . GLY D 1 22 ? 39.062 50.017 -22.521 1.00 68.53 22 GLY D O 1
ATOM 2661 N N . LEU D 1 23 ? 39.333 47.819 -22.138 1.00 66.16 23 LEU D N 1
ATOM 2662 C CA . LEU D 1 23 ? 38.086 47.801 -21.356 1.00 66.80 23 LEU D CA 1
ATOM 2663 C C . LEU D 1 23 ? 38.279 47.664 -19.896 1.00 67.89 23 LEU D C 1
ATOM 2664 O O . LEU D 1 23 ? 39.305 47.228 -19.459 1.00 67.97 23 LEU D O 1
ATOM 2669 N N . GLU D 1 24 ? 37.264 47.996 -19.113 1.00 68.38 24 GLU D N 1
ATOM 2670 C CA . GLU D 1 24 ? 37.394 47.967 -17.685 1.00 68.80 24 GLU D CA 1
ATOM 2671 C C . GLU D 1 24 ? 36.979 46.585 -17.170 1.00 68.27 24 GLU D C 1
ATOM 2672 O O . GLU D 1 24 ? 35.890 46.374 -16.842 1.00 66.74 24 GLU D O 1
ATOM 2678 N N . GLY D 1 25 ? 37.894 45.652 -17.156 1.00 69.16 25 GLY D N 1
ATOM 2679 C CA . GLY D 1 25 ? 37.660 44.328 -16.677 1.00 66.88 25 GLY D CA 1
ATOM 2680 C C . GLY D 1 25 ? 38.084 44.197 -15.208 1.00 66.65 25 GLY D C 1
ATOM 2681 O O . GLY D 1 25 ? 39.083 44.788 -14.825 1.00 64.72 25 GLY D O 1
ATOM 2682 N N . TYR D 1 26 ? 37.279 43.427 -14.404 1.00 64.17 26 TYR D N 1
ATOM 2683 C CA . TYR D 1 26 ? 37.556 43.098 -13.007 1.00 62.87 26 TYR D CA 1
ATOM 2684 C C . TYR D 1 26 ? 37.523 41.568 -12.888 1.00 62.89 26 TYR D C 1
ATOM 2685 O O . TYR D 1 26 ? 36.721 40.924 -13.421 1.00 63.88 26 TYR D O 1
ATOM 2694 N N . GLY D 1 27 ? 38.442 41.010 -12.206 1.00 62.03 27 GLY D N 1
ATOM 2695 C CA . GLY D 1 27 ? 38.397 39.607 -12.063 1.00 63.32 27 GLY D CA 1
ATOM 2696 C C . GLY D 1 27 ? 37.756 39.140 -10.799 1.00 61.60 27 GLY D C 1
ATOM 2697 O O . GLY D 1 27 ? 37.887 39.755 -9.758 1.00 62.46 27 GLY D O 1
ATOM 2698 N N . ALA D 1 28 ? 37.067 38.033 -10.927 1.00 61.56 28 ALA D N 1
ATOM 2699 C CA . ALA D 1 28 ? 36.324 37.426 -9.831 1.00 60.95 28 ALA D CA 1
ATOM 2700 C C . ALA D 1 28 ? 36.553 35.926 -9.921 1.00 61.52 28 ALA D C 1
ATOM 2701 O O . ALA D 1 28 ? 36.609 35.446 -10.976 1.00 62.43 28 ALA D O 1
ATOM 2703 N N . SER D 1 29 ? 36.715 35.217 -8.808 1.00 60.30 29 SER D N 1
ATOM 2704 C CA . SER D 1 29 ? 36.822 33.767 -8.882 1.00 62.07 29 SER D CA 1
ATOM 2705 C C . SER D 1 29 ? 35.691 33.054 -8.195 1.00 61.23 29 SER D C 1
ATOM 2706 O O . SER D 1 29 ? 35.764 31.873 -8.105 1.00 60.25 29 SER D O 1
ATOM 2709 N N . SER D 1 30 ? 34.672 33.769 -7.716 1.00 60.92 30 SER D N 1
ATOM 2710 C CA . SER D 1 30 ? 33.491 33.142 -7.134 1.00 60.66 30 SER D CA 1
ATOM 2711 C C . SER D 1 30 ? 32.309 34.134 -7.319 1.00 60.44 30 SER D C 1
ATOM 2712 O O . SER D 1 30 ? 32.520 35.355 -7.561 1.00 56.55 30 SER D O 1
ATOM 2715 N N . ALA D 1 31 ? 31.110 33.610 -7.231 1.00 58.34 31 ALA D N 1
ATOM 2716 C CA . ALA D 1 31 ? 29.869 34.376 -7.324 1.00 59.65 31 ALA D CA 1
ATOM 2717 C C . ALA D 1 31 ? 29.822 35.521 -6.340 1.00 62.07 31 ALA D C 1
ATOM 2718 O O . ALA D 1 31 ? 29.284 36.647 -6.629 1.00 61.25 31 ALA D O 1
ATOM 2720 N N . GLU D 1 32 ? 30.330 35.270 -5.150 1.00 62.97 32 GLU D N 1
ATOM 2721 C CA . GLU D 1 32 ? 30.199 36.281 -4.166 1.00 65.76 32 GLU D CA 1
ATOM 2722 C C . GLU D 1 32 ? 31.183 37.455 -4.426 1.00 64.55 32 GLU D C 1
ATOM 2723 O O . GLU D 1 32 ? 30.750 38.530 -4.212 1.00 62.18 32 GLU D O 1
ATOM 2729 N N . GLU D 1 33 ? 32.470 37.195 -4.710 1.00 63.63 33 GLU D N 1
ATOM 2730 C CA . GLU D 1 33 ? 33.404 38.201 -5.223 1.00 67.05 33 GLU D CA 1
ATOM 2731 C C . GLU D 1 33 ? 32.787 39.024 -6.408 1.00 65.66 33 GLU D C 1
ATOM 2732 O O . GLU D 1 33 ? 32.830 40.241 -6.385 1.00 65.36 33 GLU D O 1
ATOM 2738 N N . ALA D 1 34 ? 32.132 38.373 -7.406 1.00 63.90 34 ALA D N 1
ATOM 2739 C CA . ALA D 1 34 ? 31.380 39.158 -8.378 1.00 63.82 34 ALA D CA 1
ATOM 2740 C C . ALA D 1 34 ? 30.254 40.027 -7.745 1.00 63.34 34 ALA D C 1
ATOM 2741 O O . ALA D 1 34 ? 30.035 41.164 -8.166 1.00 60.82 34 ALA D O 1
ATOM 2743 N N . GLN D 1 35 ? 29.537 39.528 -6.718 1.00 63.19 35 GLN D N 1
ATOM 2744 C CA . GLN D 1 35 ? 28.399 40.266 -6.258 1.00 62.17 35 GLN D CA 1
ATOM 2745 C C . GLN D 1 35 ? 28.957 41.460 -5.529 1.00 63.28 35 GLN D C 1
ATOM 2746 O O . GLN D 1 35 ? 28.471 42.581 -5.619 1.00 62.49 35 GLN D O 1
ATOM 2752 N N . SER D 1 36 ? 30.059 41.227 -4.852 1.00 63.61 36 SER D N 1
ATOM 2753 C CA . SER D 1 36 ? 30.788 42.333 -4.224 1.00 64.87 36 SER D CA 1
ATOM 2754 C C . SER D 1 36 ? 31.367 43.315 -5.165 1.00 62.43 36 SER D C 1
ATOM 2755 O O . SER D 1 36 ? 31.263 44.486 -4.954 1.00 61.84 36 SER D O 1
ATOM 2758 N N . LEU D 1 37 ? 32.001 42.866 -6.225 1.00 61.76 37 LEU D N 1
ATOM 2759 C CA . LEU D 1 37 ? 32.349 43.826 -7.236 1.00 63.70 37 LEU D CA 1
ATOM 2760 C C . LEU D 1 37 ? 31.058 44.607 -7.781 1.00 64.03 37 LEU D C 1
ATOM 2761 O O . LEU D 1 37 ? 31.106 45.829 -7.916 1.00 64.05 37 LEU D O 1
ATOM 2766 N N . LEU D 1 38 ? 29.930 43.939 -7.980 1.00 62.85 38 LEU D N 1
ATOM 2767 C CA . LEU D 1 38 ? 28.766 44.656 -8.498 1.00 64.84 38 LEU D CA 1
ATOM 2768 C C . LEU D 1 38 ? 28.378 45.765 -7.563 1.00 63.14 38 LEU D C 1
ATOM 2769 O O . LEU D 1 38 ? 28.105 46.905 -7.937 1.00 64.31 38 LEU D O 1
ATOM 2774 N N . GLU D 1 39 ? 28.309 45.435 -6.302 1.00 63.36 39 GLU D N 1
ATOM 2775 C CA . GLU D 1 39 ? 27.945 46.456 -5.342 1.00 62.07 39 GLU D CA 1
ATOM 2776 C C . GLU D 1 39 ? 28.950 47.597 -5.311 1.00 61.71 39 GLU D C 1
ATOM 2777 O O . GLU D 1 39 ? 28.609 48.752 -5.169 1.00 58.75 39 GLU D O 1
ATOM 2783 N N . THR D 1 40 ? 30.228 47.289 -5.292 1.00 63.13 40 THR D N 1
ATOM 2784 C CA . THR D 1 40 ? 31.232 48.394 -5.338 1.00 65.39 40 THR D CA 1
ATOM 2785 C C . THR D 1 40 ? 31.150 49.330 -6.575 1.00 65.50 40 THR D C 1
ATOM 2786 O O . THR D 1 40 ? 31.264 50.541 -6.477 1.00 64.03 40 THR D O 1
ATOM 2790 N N . LEU D 1 41 ? 30.916 48.711 -7.730 1.00 67.82 41 LEU D N 1
ATOM 2791 C CA . LEU D 1 41 ? 30.702 49.444 -8.972 1.00 67.25 41 LEU D CA 1
ATOM 2792 C C . LEU D 1 41 ? 29.496 50.305 -8.915 1.00 66.19 41 LEU D C 1
ATOM 2793 O O . LEU D 1 41 ? 29.535 51.443 -9.360 1.00 66.61 41 LEU D O 1
ATOM 2798 N N . VAL D 1 42 ? 28.454 49.789 -8.339 1.00 65.30 42 VAL D N 1
ATOM 2799 C CA . VAL D 1 42 ? 27.269 50.539 -8.214 1.00 67.23 42 VAL D CA 1
ATOM 2800 C C . VAL D 1 42 ? 27.473 51.696 -7.213 1.00 68.52 42 VAL D C 1
ATOM 2801 O O . VAL D 1 42 ? 27.054 52.882 -7.441 1.00 70.45 42 VAL D O 1
ATOM 2805 N N . GLU D 1 43 ? 28.130 51.425 -6.097 1.00 69.77 43 GLU D N 1
ATOM 2806 C CA . GLU D 1 43 ? 28.202 52.495 -5.098 1.00 70.71 43 GLU D CA 1
ATOM 2807 C C . GLU D 1 43 ? 29.166 53.562 -5.623 1.00 71.38 43 GLU D C 1
ATOM 2808 O O . GLU D 1 43 ? 29.048 54.693 -5.253 1.00 73.20 43 GLU D O 1
ATOM 2814 N N . ARG D 1 44 ? 30.169 53.194 -6.403 1.00 72.58 44 ARG D N 1
ATOM 2815 C CA . ARG D 1 44 ? 31.039 54.189 -7.075 1.00 74.30 44 ARG D CA 1
ATOM 2816 C C . ARG D 1 44 ? 30.243 55.082 -7.995 1.00 73.13 44 ARG D C 1
ATOM 2817 O O . ARG D 1 44 ? 30.458 56.245 -8.073 1.00 71.51 44 ARG D O 1
ATOM 2825 N N . GLY D 1 45 ? 29.368 54.476 -8.770 1.00 72.96 45 GLY D N 1
ATOM 2826 C CA . GLY D 1 45 ? 28.419 55.230 -9.505 1.00 72.19 45 GLY D CA 1
ATOM 2827 C C . GLY D 1 45 ? 28.550 55.479 -10.993 1.00 71.19 45 GLY D C 1
ATOM 2828 O O . GLY D 1 45 ? 27.469 55.892 -11.592 1.00 72.64 45 GLY D O 1
ATOM 2829 N N . GLY D 1 46 ? 29.730 55.299 -11.646 1.00 69.38 46 GLY D N 1
ATOM 2830 C CA . GLY D 1 46 ? 29.732 55.766 -13.155 1.00 70.69 46 GLY D CA 1
ATOM 2831 C C . GLY D 1 46 ? 29.403 54.800 -14.365 1.00 69.25 46 GLY D C 1
ATOM 2832 O O . GLY D 1 46 ? 29.659 55.116 -15.543 1.00 71.25 46 GLY D O 1
ATOM 2833 N N . TYR D 1 47 ? 28.846 53.639 -14.093 1.00 66.29 47 TYR D N 1
ATOM 2834 C CA . TYR D 1 47 ? 28.700 52.563 -15.079 1.00 62.46 47 TYR D CA 1
ATOM 2835 C C . TYR D 1 47 ? 27.258 52.490 -15.630 1.00 60.01 47 TYR D C 1
ATOM 2836 O O . TYR D 1 47 ? 26.363 52.412 -14.862 1.00 60.00 47 TYR D O 1
ATOM 2845 N N . ALA D 1 48 ? 27.041 52.620 -16.950 1.00 54.08 48 ALA D N 1
ATOM 2846 C CA . ALA D 1 48 ? 25.753 52.338 -17.604 1.00 52.70 48 ALA D CA 1
ATOM 2847 C C . ALA D 1 48 ? 25.404 50.822 -17.736 1.00 54.77 48 ALA D C 1
ATOM 2848 O O . ALA D 1 48 ? 24.229 50.428 -17.763 1.00 50.69 48 ALA D O 1
ATOM 2850 N N . LEU D 1 49 ? 26.428 49.982 -17.715 1.00 57.30 49 LEU D N 1
ATOM 2851 C CA . LEU D 1 49 ? 26.268 48.578 -18.086 1.00 60.14 49 LEU D CA 1
ATOM 2852 C C . LEU D 1 49 ? 27.362 47.816 -17.379 1.00 58.78 49 LEU D C 1
ATOM 2853 O O . LEU D 1 49 ? 28.504 48.267 -17.336 1.00 58.22 49 LEU D O 1
ATOM 2858 N N . VAL D 1 50 ? 27.016 46.645 -16.862 1.00 58.84 50 VAL D N 1
ATOM 2859 C CA . VAL D 1 50 ? 27.987 45.708 -16.325 1.00 61.43 50 VAL D CA 1
ATOM 2860 C C . VAL D 1 50 ? 27.789 44.353 -16.935 1.00 61.85 50 VAL D C 1
ATOM 2861 O O . VAL D 1 50 ? 26.744 43.734 -16.712 1.00 59.80 50 VAL D O 1
ATOM 2865 N N . ALA D 1 51 ? 28.749 43.923 -17.725 1.00 63.19 51 ALA D N 1
ATOM 2866 C CA . ALA D 1 51 ? 28.751 42.542 -18.241 1.00 63.82 51 ALA D CA 1
ATOM 2867 C C . ALA D 1 51 ? 29.449 41.560 -17.288 1.00 63.59 51 ALA D C 1
ATOM 2868 O O . ALA D 1 51 ? 30.497 41.832 -16.628 1.00 64.33 51 ALA D O 1
ATOM 2870 N N . VAL D 1 52 ? 28.787 40.422 -17.046 1.00 65.57 52 VAL D N 1
ATOM 2871 C CA . VAL D 1 52 ? 29.308 39.419 -16.067 1.00 62.85 52 VAL D CA 1
ATOM 2872 C C . VAL D 1 52 ? 29.360 38.074 -16.718 1.00 62.92 52 VAL D C 1
ATOM 2873 O O . VAL D 1 52 ? 28.420 37.633 -17.399 1.00 57.59 52 VAL D O 1
ATOM 2877 N N . ASP D 1 53 ? 30.465 37.387 -16.534 1.00 62.90 53 ASP D N 1
ATOM 2878 C CA . ASP D 1 53 ? 30.522 36.004 -17.110 1.00 63.82 53 ASP D CA 1
ATOM 2879 C C . ASP D 1 53 ? 29.383 35.216 -16.444 1.00 62.79 53 ASP D C 1
ATOM 2880 O O . ASP D 1 53 ? 29.234 35.230 -15.227 1.00 63.77 53 ASP D O 1
ATOM 2885 N N . GLU D 1 54 ? 28.531 34.599 -17.211 1.00 62.63 54 GLU D N 1
ATOM 2886 C CA . GLU D 1 54 ? 27.452 33.905 -16.646 1.00 63.24 54 GLU D CA 1
ATOM 2887 C C . GLU D 1 54 ? 27.820 32.887 -15.575 1.00 64.79 54 GLU D C 1
ATOM 2888 O O . GLU D 1 54 ? 26.959 32.589 -14.730 1.00 63.64 54 GLU D O 1
ATOM 2894 N N . ALA D 1 55 ? 29.041 32.274 -15.652 1.00 62.40 55 ALA D N 1
ATOM 2895 C CA . ALA D 1 55 ? 29.374 31.253 -14.740 1.00 63.19 55 ALA D CA 1
ATOM 2896 C C . ALA D 1 55 ? 29.543 31.903 -13.371 1.00 62.87 55 ALA D C 1
ATOM 2897 O O . ALA D 1 55 ? 29.615 31.223 -12.384 1.00 63.42 55 ALA D O 1
ATOM 2899 N N . LEU D 1 56 ? 29.537 33.212 -13.314 1.00 65.16 56 LEU D N 1
ATOM 2900 C CA . LEU D 1 56 ? 29.743 33.934 -12.075 1.00 66.48 56 LEU D CA 1
ATOM 2901 C C . LEU D 1 56 ? 28.443 34.508 -11.495 1.00 67.98 56 LEU D C 1
ATOM 2902 O O . LEU D 1 56 ? 28.491 35.191 -10.540 1.00 65.94 56 LEU D O 1
ATOM 2907 N N . LEU D 1 57 ? 27.295 34.160 -12.044 1.00 70.10 57 LEU D N 1
ATOM 2908 C CA . LEU D 1 57 ? 26.064 34.871 -11.769 1.00 71.86 57 LEU D CA 1
ATOM 2909 C C . LEU D 1 57 ? 24.966 33.864 -11.721 1.00 70.52 57 LEU D C 1
ATOM 2910 O O . LEU D 1 57 ? 24.351 33.616 -12.728 1.00 71.09 57 LEU D O 1
ATOM 2915 N N . PRO D 1 58 ? 24.791 33.218 -10.546 1.00 70.16 58 PRO D N 1
ATOM 2916 C CA . PRO D 1 58 ? 23.874 32.186 -10.415 1.00 69.79 58 PRO D CA 1
ATOM 2917 C C . PRO D 1 58 ? 22.431 32.613 -10.690 1.00 70.72 58 PRO D C 1
ATOM 2918 O O . PRO D 1 58 ? 21.655 31.795 -11.065 1.00 69.39 58 PRO D O 1
ATOM 2922 N N . ASP D 1 59 ? 22.045 33.856 -10.437 1.00 71.23 59 ASP D N 1
ATOM 2923 C CA . ASP D 1 59 ? 20.605 34.191 -10.583 1.00 70.97 59 ASP D CA 1
ATOM 2924 C C . ASP D 1 59 ? 20.567 35.677 -10.623 1.00 72.13 59 ASP D C 1
ATOM 2925 O O . ASP D 1 59 ? 20.605 36.315 -9.561 1.00 71.00 59 ASP D O 1
ATOM 2930 N N . PRO D 1 60 ? 20.504 36.240 -11.852 1.00 72.78 60 PRO D N 1
ATOM 2931 C CA . PRO D 1 60 ? 20.552 37.671 -12.113 1.00 70.63 60 PRO D CA 1
ATOM 2932 C C . PRO D 1 60 ? 19.358 38.485 -11.518 1.00 70.46 60 PRO D C 1
ATOM 2933 O O . PRO D 1 60 ? 19.505 39.683 -11.259 1.00 70.46 60 PRO D O 1
ATOM 2937 N N . GLU D 1 61 ? 18.213 37.859 -11.291 1.00 66.79 61 GLU D N 1
ATOM 2938 C CA . GLU D 1 61 ? 17.106 38.523 -10.614 1.00 69.10 61 GLU D CA 1
ATOM 2939 C C . GLU D 1 61 ? 17.499 38.759 -9.201 1.00 68.04 61 GLU D C 1
ATOM 2940 O O . GLU D 1 61 ? 17.124 39.793 -8.614 1.00 67.86 61 GLU D O 1
ATOM 2946 N N . ARG D 1 62 ? 18.113 37.735 -8.610 1.00 66.20 62 ARG D N 1
ATOM 2947 C CA . ARG D 1 62 ? 18.538 37.845 -7.262 1.00 66.00 62 ARG D CA 1
ATOM 2948 C C . ARG D 1 62 ? 19.674 38.852 -7.076 1.00 63.20 62 ARG D C 1
ATOM 2949 O O . ARG D 1 62 ? 19.744 39.516 -6.042 1.00 62.22 62 ARG D O 1
ATOM 2957 N N . ALA D 1 63 ? 20.598 38.899 -8.019 1.00 59.54 63 ALA D N 1
ATOM 2958 C CA . ALA D 1 63 ? 21.667 39.764 -7.892 1.00 61.07 63 ALA D CA 1
ATOM 2959 C C . ALA D 1 63 ? 21.097 41.246 -7.887 1.00 62.62 63 ALA D C 1
ATOM 2960 O O . ALA D 1 63 ? 21.663 42.086 -7.205 1.00 63.13 63 ALA D O 1
ATOM 2962 N N . VAL D 1 64 ? 20.064 41.564 -8.673 1.00 61.55 64 VAL D N 1
ATOM 2963 C CA . VAL D 1 64 ? 19.519 42.900 -8.722 1.00 63.39 64 VAL D CA 1
ATOM 2964 C C . VAL D 1 64 ? 18.884 43.164 -7.399 1.00 62.35 64 VAL D C 1
ATOM 2965 O O . VAL D 1 64 ? 18.927 44.300 -6.893 1.00 65.57 64 VAL D O 1
ATOM 2969 N N . GLU D 1 65 ? 18.160 42.167 -6.877 1.00 61.22 65 GLU D N 1
ATOM 2970 C CA . GLU D 1 65 ? 17.349 42.339 -5.697 1.00 60.06 65 GLU D CA 1
ATOM 2971 C C . GLU D 1 65 ? 18.182 42.686 -4.486 1.00 59.98 65 GLU D C 1
ATOM 2972 O O . GLU D 1 65 ? 17.830 43.582 -3.740 1.00 58.82 65 GLU D O 1
ATOM 2978 N N . ARG D 1 66 ? 19.231 41.923 -4.264 1.00 60.43 66 ARG D N 1
ATOM 2979 C CA . ARG D 1 66 ? 20.424 42.362 -3.417 1.00 62.36 66 ARG D CA 1
ATOM 2980 C C . ARG D 1 66 ? 21.087 43.781 -3.640 1.00 61.40 66 ARG D C 1
ATOM 2981 O O . ARG D 1 66 ? 21.321 44.451 -2.692 1.00 56.27 66 ARG D O 1
ATOM 2989 N N . LEU D 1 67 ? 21.366 44.202 -4.868 1.00 63.35 67 LEU D N 1
ATOM 2990 C CA . LEU D 1 67 ? 21.741 45.639 -5.141 1.00 64.28 67 LEU D CA 1
ATOM 2991 C C . LEU D 1 67 ? 20.682 46.636 -4.673 1.00 64.88 67 LEU D C 1
ATOM 2992 O O . LEU D 1 67 ? 21.005 47.647 -4.007 1.00 63.94 67 LEU D O 1
ATOM 2997 N N . MET D 1 68 ? 19.401 46.324 -4.936 1.00 66.37 68 MET D N 1
ATOM 2998 C CA . MET D 1 68 ? 18.259 47.131 -4.401 1.00 65.95 68 MET D CA 1
ATOM 2999 C C . MET D 1 68 ? 18.089 47.147 -2.910 1.00 66.92 68 MET D C 1
ATOM 3000 O O . MET D 1 68 ? 17.526 48.164 -2.356 1.00 68.12 68 MET D O 1
ATOM 3005 N N . ARG D 1 69 ? 18.428 46.036 -2.269 1.00 66.78 69 ARG D N 1
ATOM 3006 C CA . ARG D 1 69 ? 18.474 45.891 -0.763 1.00 67.57 69 ARG D CA 1
ATOM 3007 C C . ARG D 1 69 ? 19.848 46.362 -0.208 1.00 65.83 69 ARG D C 1
ATOM 3008 O O . ARG D 1 69 ? 20.071 46.247 1.017 1.00 66.75 69 ARG D O 1
ATOM 3016 N N . GLY D 1 70 ? 20.755 46.841 -1.065 1.00 63.68 70 GLY D N 1
ATOM 3017 C CA . GLY D 1 70 ? 22.172 47.007 -0.715 1.00 62.37 70 GLY D CA 1
ATOM 3018 C C . GLY D 1 70 ? 22.520 48.431 -0.332 1.00 61.36 70 GLY D C 1
ATOM 3019 O O . GLY D 1 70 ? 23.664 48.804 -0.154 1.00 61.51 70 GLY D O 1
ATOM 3020 N N . ARG D 1 71 ? 21.509 49.251 -0.230 1.00 60.24 71 ARG D N 1
ATOM 3021 C CA . ARG D 1 71 ? 21.682 50.604 0.196 1.00 59.37 71 ARG D CA 1
ATOM 3022 C C . ARG D 1 71 ? 22.103 50.732 1.731 1.00 59.12 71 ARG D C 1
ATOM 3023 O O . ARG D 1 71 ? 22.601 51.791 2.133 1.00 57.28 71 ARG D O 1
ATOM 3031 N N . ASP D 1 72 ? 21.800 49.681 2.548 1.00 59.72 72 ASP D N 1
ATOM 3032 C CA . ASP D 1 72 ? 22.510 49.186 3.871 1.00 59.66 72 ASP D CA 1
ATOM 3033 C C . ASP D 1 72 ? 22.214 49.824 5.312 1.00 58.44 72 ASP D C 1
ATOM 3034 O O . ASP D 1 72 ? 23.002 50.593 5.794 1.00 58.43 72 ASP D O 1
ATOM 3039 N N . LEU D 1 73 ? 21.191 49.316 6.012 1.00 57.97 73 LEU D N 1
ATOM 3040 C CA . LEU D 1 73 ? 20.087 50.118 6.605 1.00 59.53 73 LEU D CA 1
ATOM 3041 C C . LEU D 1 73 ? 20.304 51.061 7.845 1.00 59.71 73 LEU D C 1
ATOM 3042 O O . LEU D 1 73 ? 20.687 50.521 8.913 1.00 59.17 73 LEU D O 1
ATOM 3047 N N . PRO D 1 74 ? 20.013 52.420 7.710 1.00 60.06 74 PRO D N 1
ATOM 3048 C CA . PRO D 1 74 ? 19.772 53.485 8.781 1.00 60.15 74 PRO D CA 1
ATOM 3049 C C . PRO D 1 74 ? 18.496 53.210 9.367 1.00 60.24 74 PRO D C 1
ATOM 3050 O O . PRO D 1 74 ? 17.473 53.445 8.664 1.00 60.64 74 PRO D O 1
ATOM 3054 N N . VAL D 1 75 ? 18.570 52.592 10.553 1.00 58.71 75 VAL D N 1
ATOM 3055 C CA . VAL D 1 75 ? 17.447 52.235 11.426 1.00 57.92 75 VAL D CA 1
ATOM 3056 C C . VAL D 1 75 ? 16.397 53.283 11.503 1.00 58.62 75 VAL D C 1
ATOM 3057 O O . VAL D 1 75 ? 16.723 54.442 11.537 1.00 60.65 75 VAL D O 1
ATOM 3061 N N . LEU D 1 76 ? 15.128 52.905 11.555 1.00 60.27 76 LEU D N 1
ATOM 3062 C CA . LEU D 1 76 ? 14.059 53.896 11.295 1.00 60.42 76 LEU D CA 1
ATOM 3063 C C . LEU D 1 76 ? 13.010 53.747 12.383 1.00 59.34 76 LEU D C 1
ATOM 3064 O O . LEU D 1 76 ? 12.531 52.682 12.644 1.00 56.57 76 LEU D O 1
ATOM 3069 N N . LEU D 1 77 ? 12.684 54.840 13.034 1.00 58.80 77 LEU D N 1
ATOM 3070 C CA . LEU D 1 77 ? 12.087 54.762 14.324 1.00 58.83 77 LEU D CA 1
ATOM 3071 C C . LEU D 1 77 ? 11.028 55.833 14.305 1.00 58.87 77 LEU D C 1
ATOM 3072 O O . LEU D 1 77 ? 11.387 56.992 14.440 1.00 56.14 77 LEU D O 1
ATOM 3077 N N . PRO D 1 78 ? 9.744 55.448 14.093 1.00 59.01 78 PRO D N 1
ATOM 3078 C CA . PRO D 1 78 ? 8.628 56.358 14.059 1.00 60.98 78 PRO D CA 1
ATOM 3079 C C . PRO D 1 78 ? 8.376 56.775 15.488 1.00 62.43 78 PRO D C 1
ATOM 3080 O O . PRO D 1 78 ? 8.521 55.934 16.350 1.00 62.51 78 PRO D O 1
ATOM 3084 N N . ILE D 1 79 ? 8.049 58.056 15.726 1.00 64.74 79 ILE D N 1
ATOM 3085 C CA . ILE D 1 79 ? 7.877 58.567 17.079 1.00 66.25 79 ILE D CA 1
ATOM 3086 C C . ILE D 1 79 ? 6.651 59.455 17.265 1.00 67.67 79 ILE D C 1
ATOM 3087 O O . ILE D 1 79 ? 6.499 60.483 16.571 1.00 68.38 79 ILE D O 1
ATOM 3092 N N . ALA D 1 80 ? 5.850 59.110 18.273 1.00 68.88 80 ALA D N 1
ATOM 3093 C CA . ALA D 1 80 ? 4.551 59.769 18.592 1.00 69.30 80 ALA D CA 1
ATOM 3094 C C . ALA D 1 80 ? 4.564 61.297 18.820 1.00 69.36 80 ALA D C 1
ATOM 3095 O O . ALA D 1 80 ? 3.988 62.059 18.005 1.00 70.02 80 ALA D O 1
ATOM 3097 N N . GLY D 1 81 ? 5.205 61.757 19.898 1.00 68.40 81 GLY D N 1
ATOM 3098 C CA . GLY D 1 81 ? 5.313 63.216 20.145 1.00 67.56 81 GLY D CA 1
ATOM 3099 C C . GLY D 1 81 ? 6.719 63.829 20.213 1.00 66.31 81 GLY D C 1
ATOM 3100 O O . GLY D 1 81 ? 7.126 64.302 21.284 1.00 65.81 81 GLY D O 1
ATOM 3101 N N . LEU D 1 82 ? 7.449 63.861 19.085 1.00 64.42 82 LEU D N 1
ATOM 3102 C CA . LEU D 1 82 ? 8.701 64.673 18.994 1.00 62.97 82 LEU D CA 1
ATOM 3103 C C . LEU D 1 82 ? 8.663 66.149 19.540 1.00 62.45 82 LEU D C 1
ATOM 3104 O O . LEU D 1 82 ? 9.655 66.633 20.098 1.00 60.93 82 LEU D O 1
ATOM 3109 N N . LYS D 1 83 ? 7.540 66.852 19.336 1.00 62.41 83 LYS D N 1
ATOM 3110 C CA . LYS D 1 83 ? 7.289 68.187 19.901 1.00 62.53 83 LYS D CA 1
ATOM 3111 C C . LYS D 1 83 ? 7.830 68.376 21.323 1.00 62.59 83 LYS D C 1
ATOM 3112 O O . LYS D 1 83 ? 8.503 69.352 21.620 1.00 61.39 83 LYS D O 1
ATOM 3118 N N . GLU D 1 84 ? 7.535 67.417 22.191 1.00 63.86 84 GLU D N 1
ATOM 3119 C CA . GLU D 1 84 ? 7.805 67.532 23.622 1.00 65.45 84 GLU D CA 1
ATOM 3120 C C . GLU D 1 84 ? 9.257 67.274 24.038 1.00 66.77 84 GLU D C 1
ATOM 3121 O O . GLU D 1 84 ? 9.545 67.230 25.245 1.00 66.77 84 GLU D O 1
ATOM 3127 N N . ALA D 1 85 ? 10.170 67.123 23.077 1.00 68.04 85 ALA D N 1
ATOM 3128 C CA . ALA D 1 85 ? 11.589 67.374 23.361 1.00 69.37 85 ALA D CA 1
ATOM 3129 C C . ALA D 1 85 ? 11.884 68.875 23.682 1.00 70.87 85 ALA D C 1
ATOM 3130 O O . ALA D 1 85 ? 13.039 69.301 23.715 1.00 71.97 85 ALA D O 1
ATOM 3132 N N . PHE D 1 86 ? 10.858 69.686 23.901 1.00 71.62 86 PHE D N 1
ATOM 3133 C CA . PHE D 1 86 ? 11.064 71.022 24.440 1.00 72.20 86 PHE D CA 1
ATOM 3134 C C . PHE D 1 86 ? 10.144 71.261 25.639 1.00 72.74 86 PHE D C 1
ATOM 3135 O O . PHE D 1 86 ? 9.557 72.327 25.749 1.00 72.51 86 PHE D O 1
ATOM 3143 N N . GLN D 1 87 ? 9.996 70.262 26.515 1.00 73.80 87 GLN D N 1
ATOM 3144 C CA . GLN D 1 87 ? 9.377 70.488 27.845 1.00 75.04 87 GLN D CA 1
ATOM 3145 C C . GLN D 1 87 ? 10.484 70.861 28.810 1.00 75.28 87 GLN D C 1
ATOM 3146 O O . GLN D 1 87 ? 10.334 71.768 29.616 1.00 75.69 87 GLN D O 1
ATOM 3152 N N . GLY D 1 88 ? 11.569 70.087 28.740 1.00 75.97 88 GLY D N 1
ATOM 3153 C CA . GLY D 1 88 ? 12.793 70.305 29.506 1.00 76.06 88 GLY D CA 1
ATOM 3154 C C . GLY D 1 88 ? 14.023 70.383 28.604 1.00 76.24 88 GLY D C 1
ATOM 3155 O O . GLY D 1 88 ? 14.129 69.656 27.597 1.00 76.13 88 GLY D O 1
ATOM 3156 N N . HIS D 1 89 ? 14.959 71.259 28.983 1.00 76.10 89 HIS D N 1
ATOM 3157 C CA . HIS D 1 89 ? 16.090 71.638 28.128 1.00 75.86 89 HIS D CA 1
ATOM 3158 C C . HIS D 1 89 ? 17.216 70.616 28.112 1.00 75.38 89 HIS D C 1
ATOM 3159 O O . HIS D 1 89 ? 18.373 70.941 28.400 1.00 75.62 89 HIS D O 1
ATOM 3166 N N . ASP D 1 90 ? 16.889 69.377 27.794 1.00 75.12 90 ASP D N 1
ATOM 3167 C CA . ASP D 1 90 ? 17.930 68.424 27.490 1.00 75.06 90 ASP D CA 1
ATOM 3168 C C . ASP D 1 90 ? 17.528 67.572 26.305 1.00 75.16 90 ASP D C 1
ATOM 3169 O O . ASP D 1 90 ? 17.560 66.345 26.356 1.00 75.59 90 ASP D O 1
ATOM 3174 N N . VAL D 1 91 ? 17.211 68.265 25.216 1.00 74.84 91 VAL D N 1
ATOM 3175 C CA . VAL D 1 91 ? 16.742 67.658 23.973 1.00 74.74 91 VAL D CA 1
ATOM 3176 C C . VAL D 1 91 ? 17.513 66.381 23.619 1.00 74.60 91 VAL D C 1
ATOM 3177 O O . VAL D 1 91 ? 16.912 65.363 23.294 1.00 74.66 91 VAL D O 1
ATOM 3181 N N . GLU D 1 92 ? 18.839 66.441 23.700 1.00 74.14 92 GLU D N 1
ATOM 3182 C CA . GLU D 1 92 ? 19.664 65.269 23.470 1.00 73.74 92 GLU D CA 1
ATOM 3183 C C . GLU D 1 92 ? 19.379 64.145 24.495 1.00 73.11 92 GLU D C 1
ATOM 3184 O O . GLU D 1 92 ? 19.003 63.006 24.111 1.00 73.28 92 GLU D O 1
ATOM 3190 N N . GLY D 1 93 ? 19.539 64.451 25.785 1.00 71.88 93 GLY D N 1
ATOM 3191 C CA . GLY D 1 93 ? 19.268 63.449 26.831 1.00 70.77 93 GLY D CA 1
ATOM 3192 C C . GLY D 1 93 ? 18.007 62.655 26.511 1.00 69.62 93 GLY D C 1
ATOM 3193 O O . GLY D 1 93 ? 18.039 61.429 26.360 1.00 69.72 93 GLY D O 1
ATOM 3194 N N . TYR D 1 94 ? 16.905 63.397 26.376 1.00 68.15 94 TYR D N 1
ATOM 3195 C CA . TYR D 1 94 ? 15.565 62.891 26.035 1.00 66.96 94 TYR D CA 1
ATOM 3196 C C . TYR D 1 94 ? 15.612 61.936 24.844 1.00 66.37 94 TYR D C 1
ATOM 3197 O O . TYR D 1 94 ? 14.995 60.867 24.862 1.00 65.59 94 TYR D O 1
ATOM 3206 N N . MET D 1 95 ? 16.386 62.327 23.835 1.00 65.77 95 MET D N 1
ATOM 3207 C CA . MET D 1 95 ? 16.462 61.588 22.575 1.00 65.93 95 MET D CA 1
ATOM 3208 C C . MET D 1 95 ? 17.148 60.230 22.744 1.00 65.93 95 MET D C 1
ATOM 3209 O O . MET D 1 95 ? 16.609 59.193 22.385 1.00 64.73 95 MET D O 1
ATOM 3214 N N . ARG D 1 96 ? 18.344 60.260 23.304 1.00 66.94 96 ARG D N 1
ATOM 3215 C CA . ARG D 1 96 ? 19.081 59.041 23.657 1.00 68.11 96 ARG D CA 1
ATOM 3216 C C . ARG D 1 96 ? 18.261 58.090 24.545 1.00 67.99 96 ARG D C 1
ATOM 3217 O O . ARG D 1 96 ? 18.448 56.873 24.490 1.00 67.56 96 ARG D O 1
ATOM 3225 N N . GLU D 1 97 ? 17.381 58.656 25.377 1.00 68.36 97 GLU D N 1
ATOM 3226 C CA . GLU D 1 97 ? 16.595 57.861 26.302 1.00 68.54 97 GLU D CA 1
ATOM 3227 C C . GLU D 1 97 ? 15.381 57.304 25.570 1.00 68.40 97 GLU D C 1
ATOM 3228 O O . GLU D 1 97 ? 15.211 56.098 25.510 1.00 68.97 97 GLU D O 1
ATOM 3234 N N . LEU D 1 98 ? 14.582 58.159 24.954 1.00 68.49 98 LEU D N 1
ATOM 3235 C CA . LEU D 1 98 ? 13.521 57.706 24.049 1.00 68.90 98 LEU D CA 1
ATOM 3236 C C . LEU D 1 98 ? 13.985 56.603 23.109 1.00 68.61 98 LEU D C 1
ATOM 3237 O O . LEU D 1 98 ? 13.358 55.556 22.996 1.00 69.81 98 LEU D O 1
ATOM 3242 N N . VAL D 1 99 ? 15.092 56.830 22.425 1.00 68.28 99 VAL D N 1
ATOM 3243 C CA . VAL D 1 99 ? 15.612 55.837 21.519 1.00 67.74 99 VAL D CA 1
ATOM 3244 C C . VAL D 1 99 ? 15.896 54.534 22.262 1.00 67.86 99 VAL D C 1
ATOM 3245 O O . VAL D 1 99 ? 15.587 53.446 21.749 1.00 67.28 99 VAL D O 1
ATOM 3249 N N . ARG D 1 100 ? 16.440 54.649 23.473 1.00 67.85 100 ARG D N 1
ATOM 3250 C CA . ARG D 1 100 ? 16.709 53.484 24.303 1.00 68.05 100 ARG D CA 1
ATOM 3251 C C . ARG D 1 100 ? 15.456 52.748 24.751 1.00 68.56 100 ARG D C 1
ATOM 3252 O O . ARG D 1 100 ? 15.483 51.529 24.865 1.00 68.58 100 ARG D O 1
ATOM 3260 N N . LYS D 1 101 ? 14.365 53.465 24.999 1.00 69.54 101 LYS D N 1
ATOM 3261 C CA . LYS D 1 101 ? 13.088 52.806 25.364 1.00 70.82 101 LYS D CA 1
ATOM 3262 C C . LYS D 1 101 ? 12.589 52.021 24.156 1.00 71.00 101 LYS D C 1
ATOM 3263 O O . LYS D 1 101 ? 12.267 50.848 24.219 1.00 71.15 101 LYS D O 1
ATOM 3269 N N . THR D 1 102 ? 12.552 52.725 23.041 1.00 71.87 102 THR D N 1
ATOM 3270 C CA . THR D 1 102 ? 11.897 52.270 21.845 1.00 71.86 102 THR D CA 1
ATOM 3271 C C . THR D 1 102 ? 12.680 51.089 21.310 1.00 72.13 102 THR D C 1
ATOM 3272 O O . THR D 1 102 ? 12.230 49.948 21.382 1.00 72.12 102 THR D O 1
ATOM 3276 N N . ILE D 1 103 ? 13.903 51.358 20.881 1.00 72.51 103 ILE D N 1
ATOM 3277 C CA . ILE D 1 103 ? 14.671 50.407 20.078 1.00 72.26 103 ILE D CA 1
ATOM 3278 C C . ILE D 1 103 ? 15.370 49.327 20.949 1.00 71.91 103 ILE D C 1
ATOM 3279 O O . ILE D 1 103 ? 15.895 48.313 20.444 1.00 72.07 103 ILE D O 1
ATOM 3284 N N . GLY D 1 104 ? 15.350 49.522 22.265 1.00 71.25 104 GLY D N 1
ATOM 3285 C CA . GLY D 1 104 ? 15.934 48.550 23.182 1.00 70.81 104 GLY D CA 1
ATOM 3286 C C . GLY D 1 104 ? 17.429 48.622 23.178 1.00 70.51 104 GLY D C 1
ATOM 3287 O O . GLY D 1 104 ? 18.117 47.743 23.672 1.00 70.54 104 GLY D O 1
ATOM 3288 N N . PHE D 1 105 ? 17.918 49.726 22.655 1.00 70.69 105 PHE D N 1
ATOM 3289 C CA . PHE D 1 105 ? 19.321 49.920 22.373 1.00 70.76 105 PHE D CA 1
ATOM 3290 C C . PHE D 1 105 ? 19.730 51.212 23.028 1.00 70.50 105 PHE D C 1
ATOM 3291 O O . PHE D 1 105 ? 18.976 52.162 23.048 1.00 70.61 105 PHE D O 1
ATOM 3299 N N . ASP D 1 106 ? 20.936 51.261 23.558 1.00 70.43 106 ASP D N 1
ATOM 3300 C CA . ASP D 1 106 ? 21.501 52.541 23.871 1.00 70.23 106 ASP D CA 1
ATOM 3301 C C . ASP D 1 106 ? 21.988 53.126 22.556 1.00 70.32 106 ASP D C 1
ATOM 3302 O O . ASP D 1 106 ? 22.120 52.408 21.563 1.00 70.12 106 ASP D O 1
ATOM 3307 N N . ILE D 1 107 ? 22.210 54.436 22.532 1.00 70.31 107 ILE D N 1
ATOM 3308 C CA . ILE D 1 107 ? 22.799 55.065 21.365 1.00 69.98 107 ILE D CA 1
ATOM 3309 C C . ILE D 1 107 ? 23.831 56.119 21.800 1.00 70.29 107 ILE D C 1
ATOM 3310 O O . ILE D 1 107 ? 23.737 56.781 22.839 1.00 69.53 107 ILE D O 1
ATOM 3315 N N . LYS D 1 108 ? 24.859 56.214 20.984 1.00 71.24 108 LYS D N 1
ATOM 3316 C CA . LYS D 1 108 ? 26.014 56.995 21.294 1.00 71.68 108 LYS D CA 1
ATOM 3317 C C . LYS D 1 108 ? 26.019 58.197 20.377 1.00 72.30 108 LYS D C 1
ATOM 3318 O O . LYS D 1 108 ? 26.431 58.134 19.211 1.00 71.11 108 LYS D O 1
ATOM 3324 N N . LEU D 1 109 ? 25.559 59.304 20.947 1.00 73.52 109 LEU D N 1
ATOM 3325 C CA . LEU D 1 109 ? 25.382 60.536 20.196 1.00 74.57 109 LEU D CA 1
ATOM 3326 C C . LEU D 1 109 ? 26.434 61.609 20.542 1.00 74.77 109 LEU D C 1
ATOM 3327 O O . LEU D 1 109 ? 26.668 61.921 21.719 1.00 74.91 109 LEU D O 1
ATOM 3333 N N . MET E 1 1 ? 31.338 80.842 -23.596 1.00 78.38 1 MET E N 1
ATOM 3334 C CA . MET E 1 1 ? 30.160 79.975 -23.867 1.00 78.41 1 MET E CA 1
ATOM 3335 C C . MET E 1 1 ? 30.111 78.742 -22.898 1.00 78.00 1 MET E C 1
ATOM 3336 O O . MET E 1 1 ? 30.836 77.701 -23.091 1.00 78.19 1 MET E O 1
ATOM 3341 N N . VAL E 1 2 ? 29.240 78.872 -21.874 1.00 77.11 2 VAL E N 1
ATOM 3342 C CA . VAL E 1 2 ? 29.082 77.870 -20.815 1.00 76.53 2 VAL E CA 1
ATOM 3343 C C . VAL E 1 2 ? 28.510 76.569 -21.440 1.00 76.39 2 VAL E C 1
ATOM 3344 O O . VAL E 1 2 ? 27.914 76.594 -22.518 1.00 75.43 2 VAL E O 1
ATOM 3348 N N . PRO E 1 3 ? 28.753 75.409 -20.807 1.00 77.17 3 PRO E N 1
ATOM 3349 C CA . PRO E 1 3 ? 28.133 74.153 -21.265 1.00 76.76 3 PRO E CA 1
ATOM 3350 C C . PRO E 1 3 ? 26.714 73.951 -20.887 1.00 75.61 3 PRO E C 1
ATOM 3351 O O . PRO E 1 3 ? 26.379 74.064 -19.704 1.00 77.01 3 PRO E O 1
ATOM 3355 N N . VAL E 1 4 ? 25.877 73.558 -21.836 1.00 73.50 4 VAL E N 1
ATOM 3356 C CA . VAL E 1 4 ? 24.515 73.224 -21.454 1.00 71.38 4 VAL E CA 1
ATOM 3357 C C . VAL E 1 4 ? 24.400 71.745 -21.048 1.00 69.92 4 VAL E C 1
ATOM 3358 O O . VAL E 1 4 ? 24.658 70.838 -21.817 1.00 69.94 4 VAL E O 1
ATOM 3362 N N . ARG E 1 5 ? 24.026 71.557 -19.799 1.00 67.04 5 ARG E N 1
ATOM 3363 C CA . ARG E 1 5 ? 23.877 70.295 -19.213 1.00 67.67 5 ARG E CA 1
ATOM 3364 C C . ARG E 1 5 ? 22.394 70.066 -18.973 1.00 64.97 5 ARG E C 1
ATOM 3365 O O . ARG E 1 5 ? 21.715 70.922 -18.441 1.00 61.82 5 ARG E O 1
ATOM 3373 N N . MET E 1 6 ? 21.934 68.929 -19.464 1.00 61.97 6 MET E N 1
ATOM 3374 C CA . MET E 1 6 ? 20.599 68.500 -19.427 1.00 64.81 6 MET E CA 1
ATOM 3375 C C . MET E 1 6 ? 20.560 67.134 -18.717 1.00 64.67 6 MET E C 1
ATOM 3376 O O . MET E 1 6 ? 21.317 66.170 -18.985 1.00 66.01 6 MET E O 1
ATOM 3381 N N . ALA E 1 7 ? 19.621 67.023 -17.864 1.00 63.95 7 ALA E N 1
ATOM 3382 C CA . ALA E 1 7 ? 19.321 65.753 -17.276 1.00 63.75 7 ALA E CA 1
ATOM 3383 C C . ALA E 1 7 ? 17.940 65.237 -17.748 1.00 63.55 7 ALA E C 1
ATOM 3384 O O . ALA E 1 7 ? 17.090 65.985 -18.055 1.00 59.20 7 ALA E O 1
ATOM 3386 N N . VAL E 1 8 ? 17.686 63.934 -17.598 1.00 63.80 8 VAL E N 1
ATOM 3387 C CA . VAL E 1 8 ? 16.468 63.310 -18.029 1.00 63.56 8 VAL E CA 1
ATOM 3388 C C . VAL E 1 8 ? 15.971 62.415 -16.883 1.00 64.82 8 VAL E C 1
ATOM 3389 O O . VAL E 1 8 ? 16.680 61.521 -16.429 1.00 65.46 8 VAL E O 1
ATOM 3393 N N . ILE E 1 9 ? 14.721 62.621 -16.488 1.00 65.67 9 ILE E N 1
ATOM 3394 C CA . ILE E 1 9 ? 14.068 61.808 -15.455 1.00 65.44 9 ILE E CA 1
ATOM 3395 C C . ILE E 1 9 ? 12.934 60.948 -16.138 1.00 65.13 9 ILE E C 1
ATOM 3396 O O . ILE E 1 9 ? 12.001 61.467 -16.753 1.00 61.91 9 ILE E O 1
ATOM 3401 N N . ALA E 1 10 ? 13.140 59.624 -16.087 1.00 62.70 10 ALA E N 1
ATOM 3402 C CA . ALA E 1 10 ? 12.194 58.680 -16.693 1.00 61.71 10 ALA E CA 1
ATOM 3403 C C . ALA E 1 10 ? 12.007 57.483 -15.858 1.00 62.02 10 ALA E C 1
ATOM 3404 O O . ALA E 1 10 ? 12.703 57.323 -14.861 1.00 64.21 10 ALA E O 1
ATOM 3406 N N . ASP E 1 11 ? 11.126 56.578 -16.266 1.00 63.04 11 ASP E N 1
ATOM 3407 C CA . ASP E 1 11 ? 11.027 55.273 -15.614 1.00 63.65 11 ASP E CA 1
ATOM 3408 C C . ASP E 1 11 ? 12.414 54.522 -15.565 1.00 63.65 11 ASP E C 1
ATOM 3409 O O . ASP E 1 11 ? 13.303 54.751 -16.432 1.00 67.04 11 ASP E O 1
ATOM 3414 N N . PRO E 1 12 ? 12.639 53.671 -14.570 1.00 62.13 12 PRO E N 1
ATOM 3415 C CA . PRO E 1 12 ? 14.000 53.134 -14.441 1.00 62.88 12 PRO E CA 1
ATOM 3416 C C . PRO E 1 12 ? 14.644 52.451 -15.680 1.00 63.04 12 PRO E C 1
ATOM 3417 O O . PRO E 1 12 ? 15.820 52.655 -15.913 1.00 59.47 12 PRO E O 1
ATOM 3421 N N . GLU E 1 13 ? 13.892 51.649 -16.431 1.00 63.45 13 GLU E N 1
ATOM 3422 C CA . GLU E 1 13 ? 14.385 51.036 -17.669 1.00 65.85 13 GLU E CA 1
ATOM 3423 C C . GLU E 1 13 ? 14.690 52.043 -18.731 1.00 64.36 13 GLU E C 1
ATOM 3424 O O . GLU E 1 13 ? 15.704 51.957 -19.421 1.00 63.09 13 GLU E O 1
ATOM 3430 N N . THR E 1 14 ? 13.790 52.980 -18.905 1.00 64.86 14 THR E N 1
ATOM 3431 C CA . THR E 1 14 ? 14.063 54.131 -19.828 1.00 66.54 14 THR E CA 1
ATOM 3432 C C . THR E 1 14 ? 15.272 54.950 -19.401 1.00 66.73 14 THR E C 1
ATOM 3433 O O . THR E 1 14 ? 16.059 55.313 -20.228 1.00 67.41 14 THR E O 1
ATOM 3437 N N . ALA E 1 15 ? 15.407 55.238 -18.105 1.00 65.78 15 ALA E N 1
ATOM 3438 C CA . ALA E 1 15 ? 16.549 55.961 -17.607 1.00 63.39 15 ALA E CA 1
ATOM 3439 C C . ALA E 1 15 ? 17.855 55.201 -17.957 1.00 62.38 15 ALA E C 1
ATOM 3440 O O . ALA E 1 15 ? 18.788 55.803 -18.421 1.00 63.39 15 ALA E O 1
ATOM 3442 N N . GLN E 1 16 ? 17.865 53.889 -17.846 1.00 60.05 16 GLN E N 1
ATOM 3443 C CA . GLN E 1 16 ? 18.968 53.036 -18.296 1.00 61.39 16 GLN E CA 1
ATOM 3444 C C . GLN E 1 16 ? 19.347 53.139 -19.746 1.00 62.18 16 GLN E C 1
ATOM 3445 O O . GLN E 1 16 ? 20.548 53.080 -20.111 1.00 62.51 16 GLN E O 1
ATOM 3451 N N . GLY E 1 17 ? 18.352 53.324 -20.575 1.00 63.11 17 GLY E N 1
ATOM 3452 C CA . GLY E 1 17 ? 18.528 53.489 -22.017 1.00 63.88 17 GLY E CA 1
ATOM 3453 C C . GLY E 1 17 ? 19.231 54.787 -22.310 1.00 65.51 17 GLY E C 1
ATOM 3454 O O . GLY E 1 17 ? 20.166 54.817 -23.127 1.00 66.90 17 GLY E O 1
ATOM 3455 N N . PHE E 1 18 ? 18.775 55.866 -21.671 1.00 65.95 18 PHE E N 1
ATOM 3456 C CA . PHE E 1 18 ? 19.430 57.177 -21.831 1.00 66.44 18 PHE E CA 1
ATOM 3457 C C . PHE E 1 18 ? 20.889 57.113 -21.458 1.00 66.41 18 PHE E C 1
ATOM 3458 O O . PHE E 1 18 ? 21.731 57.533 -22.208 1.00 66.20 18 PHE E O 1
ATOM 3466 N N . ARG E 1 19 ? 21.205 56.477 -20.320 1.00 66.56 19 ARG E N 1
ATOM 3467 C CA . ARG E 1 19 ? 22.586 56.407 -19.836 1.00 64.52 19 ARG E CA 1
ATOM 3468 C C . ARG E 1 19 ? 23.449 55.627 -20.780 1.00 62.94 19 ARG E C 1
ATOM 3469 O O . ARG E 1 19 ? 24.603 55.896 -20.936 1.00 62.86 19 ARG E O 1
ATOM 3477 N N . LEU E 1 20 ? 22.899 54.562 -21.341 1.00 64.46 20 LEU E N 1
ATOM 3478 C CA . LEU E 1 20 ? 23.578 53.762 -22.361 1.00 63.70 20 LEU E CA 1
ATOM 3479 C C . LEU E 1 20 ? 23.866 54.606 -23.654 1.00 65.39 20 LEU E C 1
ATOM 3480 O O . LEU E 1 20 ? 24.844 54.418 -24.345 1.00 62.64 20 LEU E O 1
ATOM 3485 N N . ALA E 1 21 ? 23.006 55.595 -23.908 1.00 66.90 21 ALA E N 1
ATOM 3486 C CA . ALA E 1 21 ? 23.199 56.525 -24.998 1.00 66.49 21 ALA E CA 1
ATOM 3487 C C . ALA E 1 21 ? 24.125 57.683 -24.674 1.00 66.96 21 ALA E C 1
ATOM 3488 O O . ALA E 1 21 ? 24.269 58.496 -25.524 1.00 69.06 21 ALA E O 1
ATOM 3490 N N . GLY E 1 22 ? 24.753 57.764 -23.492 1.00 66.23 22 GLY E N 1
ATOM 3491 C CA . GLY E 1 22 ? 25.585 58.902 -23.116 1.00 64.58 22 GLY E CA 1
ATOM 3492 C C . GLY E 1 22 ? 24.818 60.096 -22.590 1.00 65.51 22 GLY E C 1
ATOM 3493 O O . GLY E 1 22 ? 25.403 61.163 -22.433 1.00 66.95 22 GLY E O 1
ATOM 3494 N N . LEU E 1 23 ? 23.519 59.974 -22.329 1.00 65.08 23 LEU E N 1
ATOM 3495 C CA . LEU E 1 23 ? 22.749 61.029 -21.632 1.00 64.49 23 LEU E CA 1
ATOM 3496 C C . LEU E 1 23 ? 22.613 60.823 -20.122 1.00 64.66 23 LEU E C 1
ATOM 3497 O O . LEU E 1 23 ? 22.776 59.689 -19.607 1.00 64.72 23 LEU E O 1
ATOM 3502 N N . GLU E 1 24 ? 22.390 61.895 -19.361 1.00 63.90 24 GLU E N 1
ATOM 3503 C CA . GLU E 1 24 ? 22.286 61.820 -17.894 1.00 64.53 24 GLU E CA 1
ATOM 3504 C C . GLU E 1 24 ? 20.918 61.432 -17.510 1.00 62.64 24 GLU E C 1
ATOM 3505 O O . GLU E 1 24 ? 20.113 62.308 -17.214 1.00 63.20 24 GLU E O 1
ATOM 3511 N N . GLY E 1 25 ? 20.628 60.167 -17.488 1.00 62.00 25 GLY E N 1
ATOM 3512 C CA . GLY E 1 25 ? 19.208 59.730 -17.213 1.00 61.63 25 GLY E CA 1
ATOM 3513 C C . GLY E 1 25 ? 19.092 59.278 -15.778 1.00 62.33 25 GLY E C 1
ATOM 3514 O O . GLY E 1 25 ? 20.018 58.747 -15.213 1.00 60.96 25 GLY E O 1
ATOM 3515 N N . TYR E 1 26 ? 17.980 59.542 -15.138 1.00 64.20 26 TYR E N 1
ATOM 3516 C CA . TYR E 1 26 ? 17.815 59.112 -13.761 1.00 63.26 26 TYR E CA 1
ATOM 3517 C C . TYR E 1 26 ? 16.391 58.433 -13.708 1.00 65.44 26 TYR E C 1
ATOM 3518 O O . TYR E 1 26 ? 15.430 58.905 -14.320 1.00 64.62 26 TYR E O 1
ATOM 3527 N N . GLY E 1 27 ? 16.260 57.325 -13.021 1.00 66.03 27 GLY E N 1
ATOM 3528 C CA . GLY E 1 27 ? 15.036 56.568 -13.092 1.00 65.62 27 GLY E CA 1
ATOM 3529 C C . GLY E 1 27 ? 14.235 56.937 -11.857 1.00 65.49 27 GLY E C 1
ATOM 3530 O O . GLY E 1 27 ? 14.748 57.100 -10.727 1.00 66.25 27 GLY E O 1
ATOM 3531 N N . ALA E 1 28 ? 12.954 56.972 -12.017 1.00 64.53 28 ALA E N 1
ATOM 3532 C CA . ALA E 1 28 ? 12.137 57.199 -10.876 1.00 64.24 28 ALA E CA 1
ATOM 3533 C C . ALA E 1 28 ? 10.887 56.421 -11.131 1.00 63.75 28 ALA E C 1
ATOM 3534 O O . ALA E 1 28 ? 10.419 56.342 -12.263 1.00 62.91 28 ALA E O 1
ATOM 3536 N N . SER E 1 29 ? 10.351 55.836 -10.021 1.00 64.30 29 SER E N 1
ATOM 3537 C CA . SER E 1 29 ? 9.156 55.003 -10.095 1.00 64.60 29 SER E CA 1
ATOM 3538 C C . SER E 1 29 ? 7.872 55.739 -9.633 1.00 64.07 29 SER E C 1
ATOM 3539 O O . SER E 1 29 ? 6.780 55.177 -9.621 1.00 65.39 29 SER E O 1
ATOM 3542 N N . SER E 1 30 ? 8.025 57.001 -9.245 1.00 65.19 30 SER E N 1
ATOM 3543 C CA . SER E 1 30 ? 6.892 57.860 -8.931 1.00 65.33 30 SER E CA 1
ATOM 3544 C C . SER E 1 30 ? 7.194 59.347 -8.850 1.00 64.48 30 SER E C 1
ATOM 3545 O O . SER E 1 30 ? 8.353 59.825 -8.723 1.00 65.37 30 SER E O 1
ATOM 3548 N N . ALA E 1 31 ? 6.102 60.108 -8.879 1.00 64.07 31 ALA E N 1
ATOM 3549 C CA . ALA E 1 31 ? 6.101 61.538 -8.710 1.00 64.34 31 ALA E CA 1
ATOM 3550 C C . ALA E 1 31 ? 7.015 62.047 -7.583 1.00 64.86 31 ALA E C 1
ATOM 3551 O O . ALA E 1 31 ? 7.798 62.955 -7.805 1.00 62.58 31 ALA E O 1
ATOM 3553 N N . GLU E 1 32 ? 6.904 61.445 -6.403 1.00 64.58 32 GLU E N 1
ATOM 3554 C CA . GLU E 1 32 ? 7.646 61.869 -5.254 1.00 66.25 32 GLU E CA 1
ATOM 3555 C C . GLU E 1 32 ? 9.112 61.500 -5.400 1.00 67.03 32 GLU E C 1
ATOM 3556 O O . GLU E 1 32 ? 9.994 62.300 -4.955 1.00 69.09 32 GLU E O 1
ATOM 3562 N N . GLU E 1 33 ? 9.412 60.408 -6.103 1.00 64.56 33 GLU E N 1
ATOM 3563 C CA . GLU E 1 33 ? 10.811 60.081 -6.382 1.00 65.12 33 GLU E CA 1
ATOM 3564 C C . GLU E 1 33 ? 11.366 61.058 -7.317 1.00 62.10 33 GLU E C 1
ATOM 3565 O O . GLU E 1 33 ? 12.483 61.539 -7.121 1.00 65.11 33 GLU E O 1
ATOM 3571 N N . ALA E 1 34 ? 10.650 61.307 -8.388 1.00 61.03 34 ALA E N 1
ATOM 3572 C CA . ALA E 1 34 ? 11.025 62.454 -9.269 1.00 61.41 34 ALA E CA 1
ATOM 3573 C C . ALA E 1 34 ? 11.283 63.752 -8.588 1.00 61.94 34 ALA E C 1
ATOM 3574 O O . ALA E 1 34 ? 12.266 64.439 -8.918 1.00 63.46 34 ALA E O 1
ATOM 3576 N N . GLN E 1 35 ? 10.514 64.091 -7.571 1.00 62.01 35 GLN E N 1
ATOM 3577 C CA . GLN E 1 35 ? 10.682 65.399 -6.972 1.00 62.72 35 GLN E CA 1
ATOM 3578 C C . GLN E 1 35 ? 12.011 65.361 -6.154 1.00 63.47 35 GLN E C 1
ATOM 3579 O O . GLN E 1 35 ? 12.771 66.341 -6.076 1.00 60.86 35 GLN E O 1
ATOM 3585 N N . SER E 1 36 ? 12.308 64.229 -5.497 1.00 63.03 36 SER E N 1
ATOM 3586 C CA . SER E 1 36 ? 13.494 64.221 -4.697 1.00 63.06 36 SER E CA 1
ATOM 3587 C C . SER E 1 36 ? 14.739 64.294 -5.594 1.00 63.38 36 SER E C 1
ATOM 3588 O O . SER E 1 36 ? 15.785 64.885 -5.222 1.00 63.82 36 SER E O 1
ATOM 3591 N N . LEU E 1 37 ? 14.640 63.682 -6.782 1.00 62.69 37 LEU E N 1
ATOM 3592 C CA . LEU E 1 37 ? 15.692 63.782 -7.824 1.00 61.12 37 LEU E CA 1
ATOM 3593 C C . LEU E 1 37 ? 15.896 65.203 -8.272 1.00 61.46 37 LEU E C 1
ATOM 3594 O O . LEU E 1 37 ? 17.086 65.728 -8.370 1.00 61.65 37 LEU E O 1
ATOM 3599 N N . LEU E 1 38 ? 14.784 65.883 -8.521 1.00 60.23 38 LEU E N 1
ATOM 3600 C CA . LEU E 1 38 ? 14.893 67.361 -8.786 1.00 61.21 38 LEU E CA 1
ATOM 3601 C C . LEU E 1 38 ? 15.708 68.191 -7.748 1.00 62.64 38 LEU E C 1
ATOM 3602 O O . LEU E 1 38 ? 16.611 68.988 -8.115 1.00 62.03 38 LEU E O 1
ATOM 3607 N N . GLU E 1 39 ? 15.386 68.039 -6.467 1.00 62.22 39 GLU E N 1
ATOM 3608 C CA . GLU E 1 39 ? 16.136 68.641 -5.394 1.00 62.21 39 GLU E CA 1
ATOM 3609 C C . GLU E 1 39 ? 17.614 68.248 -5.429 1.00 62.98 39 GLU E C 1
ATOM 3610 O O . GLU E 1 39 ? 18.523 69.089 -5.330 1.00 63.40 39 GLU E O 1
ATOM 3616 N N . THR E 1 40 ? 17.893 66.974 -5.523 1.00 63.32 40 THR E N 1
ATOM 3617 C CA . THR E 1 40 ? 19.327 66.556 -5.598 1.00 63.83 40 THR E CA 1
ATOM 3618 C C . THR E 1 40 ? 20.000 67.370 -6.797 1.00 64.74 40 THR E C 1
ATOM 3619 O O . THR E 1 40 ? 21.033 68.018 -6.614 1.00 64.27 40 THR E O 1
ATOM 3623 N N . LEU E 1 41 ? 19.377 67.364 -7.990 1.00 64.14 41 LEU E N 1
ATOM 3624 C CA . LEU E 1 41 ? 19.949 68.013 -9.200 1.00 64.12 41 LEU E CA 1
ATOM 3625 C C . LEU E 1 41 ? 20.101 69.473 -8.992 1.00 63.62 41 LEU E C 1
ATOM 3626 O O . LEU E 1 41 ? 21.112 70.064 -9.342 1.00 66.29 41 LEU E O 1
ATOM 3631 N N . VAL E 1 42 ? 19.122 70.083 -8.363 1.00 64.29 42 VAL E N 1
ATOM 3632 C CA . VAL E 1 42 ? 19.241 71.515 -8.011 1.00 65.79 42 VAL E CA 1
ATOM 3633 C C . VAL E 1 42 ? 20.379 71.736 -7.008 1.00 66.59 42 VAL E C 1
ATOM 3634 O O . VAL E 1 42 ? 21.288 72.605 -7.213 1.00 66.00 42 VAL E O 1
ATOM 3638 N N . GLU E 1 43 ? 20.395 70.932 -5.972 1.00 68.67 43 GLU E N 1
ATOM 3639 C CA . GLU E 1 43 ? 21.432 71.067 -4.934 1.00 72.60 43 GLU E CA 1
ATOM 3640 C C . GLU E 1 43 ? 22.838 70.980 -5.538 1.00 72.50 43 GLU E C 1
ATOM 3641 O O . GLU E 1 43 ? 23.741 71.685 -5.093 1.00 72.76 43 GLU E O 1
ATOM 3647 N N . ARG E 1 44 ? 23.008 70.072 -6.486 1.00 72.18 44 ARG E N 1
ATOM 3648 C CA . ARG E 1 44 ? 24.255 69.895 -7.183 1.00 73.10 44 ARG E CA 1
ATOM 3649 C C . ARG E 1 44 ? 24.658 71.026 -8.114 1.00 72.35 44 ARG E C 1
ATOM 3650 O O . ARG E 1 44 ? 25.822 71.375 -8.151 1.00 69.81 44 ARG E O 1
ATOM 3658 N N . GLY E 1 45 ? 23.740 71.488 -8.984 1.00 72.89 45 GLY E N 1
ATOM 3659 C CA . GLY E 1 45 ? 23.903 72.857 -9.560 1.00 72.22 45 GLY E CA 1
ATOM 3660 C C . GLY E 1 45 ? 24.102 73.199 -11.044 1.00 71.42 45 GLY E C 1
ATOM 3661 O O . GLY E 1 45 ? 23.759 74.321 -11.493 1.00 73.47 45 GLY E O 1
ATOM 3662 N N . GLY E 1 46 ? 24.627 72.309 -11.850 1.00 69.75 46 GLY E N 1
ATOM 3663 C CA . GLY E 1 46 ? 24.942 72.797 -13.229 1.00 68.88 46 GLY E CA 1
ATOM 3664 C C . GLY E 1 46 ? 24.031 72.425 -14.401 1.00 66.51 46 GLY E C 1
ATOM 3665 O O . GLY E 1 46 ? 24.521 72.172 -15.503 1.00 66.14 46 GLY E O 1
ATOM 3666 N N . TYR E 1 47 ? 22.729 72.321 -14.147 1.00 64.25 47 TYR E N 1
ATOM 3667 C CA . TYR E 1 47 ? 21.740 71.828 -15.158 1.00 61.84 47 TYR E CA 1
ATOM 3668 C C . TYR E 1 47 ? 20.947 72.990 -15.665 1.00 60.75 47 TYR E C 1
ATOM 3669 O O . TYR E 1 47 ? 20.404 73.659 -14.879 1.00 61.28 47 TYR E O 1
ATOM 3678 N N . ALA E 1 48 ? 20.890 73.248 -16.963 1.00 58.46 48 ALA E N 1
ATOM 3679 C CA . ALA E 1 48 ? 20.094 74.304 -17.512 1.00 57.48 48 ALA E CA 1
ATOM 3680 C C . ALA E 1 48 ? 18.633 73.820 -17.648 1.00 55.41 48 ALA E C 1
ATOM 3681 O O . ALA E 1 48 ? 17.712 74.644 -17.835 1.00 51.29 48 ALA E O 1
ATOM 3683 N N . LEU E 1 49 ? 18.504 72.512 -17.653 1.00 57.37 49 LEU E N 1
ATOM 3684 C CA . LEU E 1 49 ? 17.270 71.767 -18.052 1.00 57.65 49 LEU E CA 1
ATOM 3685 C C . LEU E 1 49 ? 17.180 70.408 -17.563 1.00 57.90 49 LEU E C 1
ATOM 3686 O O . LEU E 1 49 ? 18.074 69.637 -17.692 1.00 58.21 49 LEU E O 1
ATOM 3691 N N . VAL E 1 50 ? 16.004 70.091 -17.014 1.00 61.69 50 VAL E N 1
ATOM 3692 C CA . VAL E 1 50 ? 15.583 68.724 -16.776 1.00 63.04 50 VAL E CA 1
ATOM 3693 C C . VAL E 1 50 ? 14.372 68.351 -17.588 1.00 62.67 50 VAL E C 1
ATOM 3694 O O . VAL E 1 50 ? 13.328 68.966 -17.517 1.00 65.20 50 VAL E O 1
ATOM 3698 N N . ALA E 1 51 ? 14.512 67.328 -18.378 1.00 63.01 51 ALA E N 1
ATOM 3699 C CA . ALA E 1 51 ? 13.407 66.754 -19.088 1.00 65.66 51 ALA E CA 1
ATOM 3700 C C . ALA E 1 51 ? 12.823 65.591 -18.326 1.00 65.41 51 ALA E C 1
ATOM 3701 O O . ALA E 1 51 ? 13.510 64.793 -17.819 1.00 65.02 51 ALA E O 1
ATOM 3703 N N . VAL E 1 52 ? 11.510 65.594 -18.144 1.00 66.00 52 VAL E N 1
ATOM 3704 C CA . VAL E 1 52 ? 10.897 64.603 -17.284 1.00 64.85 52 VAL E CA 1
ATOM 3705 C C . VAL E 1 52 ? 9.721 63.952 -18.023 1.00 64.28 52 VAL E C 1
ATOM 3706 O O . VAL E 1 52 ? 9.019 64.585 -18.756 1.00 59.45 52 VAL E O 1
ATOM 3710 N N . ASP E 1 53 ? 9.627 62.631 -17.899 1.00 63.91 53 ASP E N 1
ATOM 3711 C CA . ASP E 1 53 ? 8.461 61.948 -18.440 1.00 63.72 53 ASP E CA 1
ATOM 3712 C C . ASP E 1 53 ? 7.217 62.515 -17.762 1.00 63.03 53 ASP E C 1
ATOM 3713 O O . ASP E 1 53 ? 7.133 62.735 -16.567 1.00 61.88 53 ASP E O 1
ATOM 3718 N N . GLU E 1 54 ? 6.242 62.869 -18.528 1.00 64.20 54 GLU E N 1
ATOM 3719 C CA . GLU E 1 54 ? 5.265 63.642 -17.898 1.00 65.85 54 GLU E CA 1
ATOM 3720 C C . GLU E 1 54 ? 4.315 62.858 -16.968 1.00 65.42 54 GLU E C 1
ATOM 3721 O O . GLU E 1 54 ? 3.607 63.441 -16.193 1.00 65.50 54 GLU E O 1
ATOM 3727 N N . ALA E 1 55 ? 4.300 61.534 -17.010 1.00 65.02 55 ALA E N 1
ATOM 3728 C CA . ALA E 1 55 ? 3.601 60.820 -15.981 1.00 65.10 55 ALA E CA 1
ATOM 3729 C C . ALA E 1 55 ? 4.323 61.006 -14.643 1.00 66.55 55 ALA E C 1
ATOM 3730 O O . ALA E 1 55 ? 3.708 60.821 -13.625 1.00 66.89 55 ALA E O 1
ATOM 3732 N N . LEU E 1 56 ? 5.614 61.319 -14.630 1.00 67.12 56 LEU E N 1
ATOM 3733 C CA . LEU E 1 56 ? 6.324 61.730 -13.411 1.00 70.74 56 LEU E CA 1
ATOM 3734 C C . LEU E 1 56 ? 6.432 63.294 -13.095 1.00 72.22 56 LEU E C 1
ATOM 3735 O O . LEU E 1 56 ? 7.063 63.677 -12.124 1.00 73.50 56 LEU E O 1
ATOM 3740 N N . LEU E 1 57 ? 5.859 64.167 -13.911 1.00 72.71 57 LEU E N 1
ATOM 3741 C CA . LEU E 1 57 ? 5.862 65.617 -13.646 1.00 71.93 57 LEU E CA 1
ATOM 3742 C C . LEU E 1 57 ? 4.641 66.119 -14.389 1.00 70.57 57 LEU E C 1
ATOM 3743 O O . LEU E 1 57 ? 4.727 66.762 -15.425 1.00 71.14 57 LEU E O 1
ATOM 3748 N N . PRO E 1 58 ? 3.478 65.813 -13.861 1.00 69.39 58 PRO E N 1
ATOM 3749 C CA . PRO E 1 58 ? 2.321 66.318 -14.545 1.00 68.66 58 PRO E CA 1
ATOM 3750 C C . PRO E 1 58 ? 2.109 67.803 -14.292 1.00 67.29 58 PRO E C 1
ATOM 3751 O O . PRO E 1 58 ? 1.124 68.302 -14.838 1.00 70.00 58 PRO E O 1
ATOM 3755 N N . ASP E 1 59 ? 2.917 68.470 -13.457 1.00 64.18 59 ASP E N 1
ATOM 3756 C CA . ASP E 1 59 ? 2.642 69.827 -12.914 1.00 64.56 59 ASP E CA 1
ATOM 3757 C C . ASP E 1 59 ? 4.022 70.529 -12.616 1.00 64.47 59 ASP E C 1
ATOM 3758 O O . ASP E 1 59 ? 4.376 70.750 -11.440 1.00 60.39 59 ASP E O 1
ATOM 3763 N N . PRO E 1 60 ? 4.751 70.930 -13.668 1.00 65.29 60 PRO E N 1
ATOM 3764 C CA . PRO E 1 60 ? 6.045 71.641 -13.493 1.00 65.68 60 PRO E CA 1
ATOM 3765 C C . PRO E 1 60 ? 5.946 72.796 -12.497 1.00 64.67 60 PRO E C 1
ATOM 3766 O O . PRO E 1 60 ? 6.902 73.085 -11.825 1.00 65.36 60 PRO E O 1
ATOM 3770 N N . GLU E 1 61 ? 4.788 73.427 -12.394 1.00 65.16 61 GLU E N 1
ATOM 3771 C CA . GLU E 1 61 ? 4.619 74.663 -11.567 1.00 64.89 61 GLU E CA 1
ATOM 3772 C C . GLU E 1 61 ? 4.608 74.270 -10.075 1.00 62.08 61 GLU E C 1
ATOM 3773 O O . GLU E 1 61 ? 5.236 74.922 -9.283 1.00 57.19 61 GLU E O 1
ATOM 3779 N N . ARG E 1 62 ? 3.848 73.243 -9.725 1.00 60.75 62 ARG E N 1
ATOM 3780 C CA . ARG E 1 62 ? 3.849 72.647 -8.381 1.00 61.80 62 ARG E CA 1
ATOM 3781 C C . ARG E 1 62 ? 5.260 72.202 -7.968 1.00 60.80 62 ARG E C 1
ATOM 3782 O O . ARG E 1 62 ? 5.725 72.482 -6.883 1.00 61.10 62 ARG E O 1
ATOM 3790 N N . ALA E 1 63 ? 5.879 71.425 -8.819 1.00 60.67 63 ALA E N 1
ATOM 3791 C CA . ALA E 1 63 ? 7.256 70.984 -8.637 1.00 62.72 63 ALA E CA 1
ATOM 3792 C C . ALA E 1 63 ? 8.266 72.150 -8.451 1.00 62.99 63 ALA E C 1
ATOM 3793 O O . ALA E 1 63 ? 9.171 72.114 -7.618 1.00 63.28 63 ALA E O 1
ATOM 3795 N N . VAL E 1 64 ? 8.095 73.191 -9.227 1.00 64.47 64 VAL E N 1
ATOM 3796 C CA . VAL E 1 64 ? 8.938 74.368 -9.051 1.00 67.49 64 VAL E CA 1
ATOM 3797 C C . VAL E 1 64 ? 8.664 74.997 -7.665 1.00 68.52 64 VAL E C 1
ATOM 3798 O O . VAL E 1 64 ? 9.638 75.533 -7.029 1.00 71.13 64 VAL E O 1
ATOM 3802 N N . GLU E 1 65 ? 7.401 74.942 -7.212 1.00 65.43 65 GLU E N 1
ATOM 3803 C CA . GLU E 1 65 ? 7.037 75.594 -6.012 1.00 66.65 65 GLU E CA 1
ATOM 3804 C C . GLU E 1 65 ? 7.637 74.841 -4.890 1.00 65.14 65 GLU E C 1
ATOM 3805 O O . GLU E 1 65 ? 7.780 75.361 -3.838 1.00 65.02 65 GLU E O 1
ATOM 3811 N N . ARG E 1 66 ? 7.988 73.602 -5.084 1.00 65.04 66 ARG E N 1
ATOM 3812 C CA . ARG E 1 66 ? 8.550 72.804 -3.952 1.00 64.39 66 ARG E CA 1
ATOM 3813 C C . ARG E 1 66 ? 10.103 72.944 -3.862 1.00 62.18 66 ARG E C 1
ATOM 3814 O O . ARG E 1 66 ? 10.648 73.080 -2.820 1.00 54.80 66 ARG E O 1
ATOM 3822 N N . LEU E 1 67 ? 10.734 73.024 -5.019 1.00 63.66 67 LEU E N 1
ATOM 3823 C CA . LEU E 1 67 ? 12.184 73.443 -5.167 1.00 63.80 67 LEU E CA 1
ATOM 3824 C C . LEU E 1 67 ? 12.442 74.807 -4.540 1.00 63.55 67 LEU E C 1
ATOM 3825 O O . LEU E 1 67 ? 13.272 74.922 -3.622 1.00 62.31 67 LEU E O 1
ATOM 3830 N N . MET E 1 68 ? 11.692 75.833 -4.922 1.00 63.76 68 MET E N 1
ATOM 3831 C CA . MET E 1 68 ? 11.911 77.142 -4.264 1.00 66.29 68 MET E CA 1
ATOM 3832 C C . MET E 1 68 ? 11.714 77.042 -2.743 1.00 66.52 68 MET E C 1
ATOM 3833 O O . MET E 1 68 ? 12.521 77.624 -1.954 1.00 63.87 68 MET E O 1
ATOM 3838 N N . ARG E 1 69 ? 10.757 76.181 -2.325 1.00 65.77 69 ARG E N 1
ATOM 3839 C CA . ARG E 1 69 ? 10.173 76.266 -0.971 1.00 66.74 69 ARG E CA 1
ATOM 3840 C C . ARG E 1 69 ? 10.982 75.368 -0.135 1.00 67.43 69 ARG E C 1
ATOM 3841 O O . ARG E 1 69 ? 11.542 75.813 0.832 1.00 70.70 69 ARG E O 1
ATOM 3849 N N . GLY E 1 70 ? 11.058 74.091 -0.512 1.00 68.42 70 GLY E N 1
ATOM 3850 C CA . GLY E 1 70 ? 11.299 72.939 0.384 1.00 67.84 70 GLY E CA 1
ATOM 3851 C C . GLY E 1 70 ? 12.022 73.311 1.642 1.00 67.56 70 GLY E C 1
ATOM 3852 O O . GLY E 1 70 ? 11.685 72.871 2.761 1.00 67.64 70 GLY E O 1
ATOM 3853 N N . ARG E 1 71 ? 13.052 74.110 1.409 1.00 66.56 71 ARG E N 1
ATOM 3854 C CA . ARG E 1 71 ? 13.844 74.695 2.433 1.00 65.54 71 ARG E CA 1
ATOM 3855 C C . ARG E 1 71 ? 13.269 74.612 3.848 1.00 63.70 71 ARG E C 1
ATOM 3856 O O . ARG E 1 71 ? 12.258 75.244 4.224 1.00 63.63 71 ARG E O 1
ATOM 3864 N N . ASP E 1 72 ? 13.981 73.817 4.641 1.00 62.16 72 ASP E N 1
ATOM 3865 C CA . ASP E 1 72 ? 14.210 74.165 6.043 1.00 59.85 72 ASP E CA 1
ATOM 3866 C C . ASP E 1 72 ? 14.744 75.593 6.056 1.00 59.45 72 ASP E C 1
ATOM 3867 O O . ASP E 1 72 ? 15.598 75.964 5.280 1.00 57.30 72 ASP E O 1
ATOM 3872 N N . LEU E 1 73 ? 14.090 76.370 6.895 1.00 58.44 73 LEU E N 1
ATOM 3873 C CA . LEU E 1 73 ? 14.505 77.675 7.268 1.00 60.69 73 LEU E CA 1
ATOM 3874 C C . LEU E 1 73 ? 15.065 77.776 8.687 1.00 60.29 73 LEU E C 1
ATOM 3875 O O . LEU E 1 73 ? 14.611 77.035 9.576 1.00 60.70 73 LEU E O 1
ATOM 3880 N N . PRO E 1 74 ? 15.998 78.749 8.898 1.00 59.42 74 PRO E N 1
ATOM 3881 C CA . PRO E 1 74 ? 16.426 79.334 10.158 1.00 58.23 74 PRO E CA 1
ATOM 3882 C C . PRO E 1 74 ? 15.290 80.000 10.863 1.00 58.56 74 PRO E C 1
ATOM 3883 O O . PRO E 1 74 ? 14.324 80.484 10.181 1.00 58.47 74 PRO E O 1
ATOM 3887 N N . VAL E 1 75 ? 15.304 80.012 12.182 1.00 58.61 75 VAL E N 1
ATOM 3888 C CA . VAL E 1 75 ? 14.317 80.843 12.903 1.00 59.84 75 VAL E CA 1
ATOM 3889 C C . VAL E 1 75 ? 14.718 82.247 12.506 1.00 61.47 75 VAL E C 1
ATOM 3890 O O . VAL E 1 75 ? 15.949 82.589 12.443 1.00 63.21 75 VAL E O 1
ATOM 3894 N N . LEU E 1 76 ? 13.779 83.081 12.056 1.00 65.28 76 LEU E N 1
ATOM 3895 C CA . LEU E 1 76 ? 14.199 84.414 11.544 1.00 66.95 76 LEU E CA 1
ATOM 3896 C C . LEU E 1 76 ? 13.759 85.248 12.617 1.00 66.45 76 LEU E C 1
ATOM 3897 O O . LEU E 1 76 ? 12.668 85.090 13.026 1.00 67.75 76 LEU E O 1
ATOM 3902 N N . LEU E 1 77 ? 14.615 86.102 13.164 1.00 65.55 77 LEU E N 1
ATOM 3903 C CA . LEU E 1 77 ? 14.211 86.726 14.411 1.00 65.22 77 LEU E CA 1
ATOM 3904 C C . LEU E 1 77 ? 14.358 88.242 14.440 1.00 62.53 77 LEU E C 1
ATOM 3905 O O . LEU E 1 77 ? 15.421 88.729 14.628 1.00 61.78 77 LEU E O 1
ATOM 3910 N N . PRO E 1 78 ? 13.258 88.968 14.328 1.00 61.45 78 PRO E N 1
ATOM 3911 C CA . PRO E 1 78 ? 13.338 90.399 14.434 1.00 60.99 78 PRO E CA 1
ATOM 3912 C C . PRO E 1 78 ? 13.487 90.799 15.898 1.00 61.90 78 PRO E C 1
ATOM 3913 O O . PRO E 1 78 ? 12.597 90.447 16.662 1.00 61.76 78 PRO E O 1
ATOM 3917 N N . ILE E 1 79 ? 14.519 91.609 16.243 1.00 60.36 79 ILE E N 1
ATOM 3918 C CA . ILE E 1 79 ? 14.887 91.923 17.646 1.00 58.64 79 ILE E CA 1
ATOM 3919 C C . ILE E 1 79 ? 14.872 93.384 17.829 1.00 58.94 79 ILE E C 1
ATOM 3920 O O . ILE E 1 79 ? 15.650 94.089 17.114 1.00 56.81 79 ILE E O 1
ATOM 3925 N N . ALA E 1 80 ? 14.072 93.792 18.830 1.00 59.03 80 ALA E N 1
ATOM 3926 C CA . ALA E 1 80 ? 13.888 95.138 19.302 1.00 60.95 80 ALA E CA 1
ATOM 3927 C C . ALA E 1 80 ? 15.052 95.893 20.035 1.00 61.45 80 ALA E C 1
ATOM 3928 O O . ALA E 1 80 ? 15.071 97.137 20.009 1.00 63.10 80 ALA E O 1
ATOM 3930 N N . GLY E 1 81 ? 16.071 95.273 20.600 1.00 60.69 81 GLY E N 1
ATOM 3931 C CA . GLY E 1 81 ? 17.214 96.187 21.027 1.00 60.85 81 GLY E CA 1
ATOM 3932 C C . GLY E 1 81 ? 18.639 95.714 20.899 1.00 60.58 81 GLY E C 1
ATOM 3933 O O . GLY E 1 81 ? 19.335 95.524 21.902 1.00 62.01 81 GLY E O 1
ATOM 3934 N N . LEU E 1 82 ? 19.098 95.467 19.693 1.00 59.24 82 LEU E N 1
ATOM 3935 C CA . LEU E 1 82 ? 20.418 94.815 19.558 1.00 58.41 82 LEU E CA 1
ATOM 3936 C C . LEU E 1 82 ? 21.532 95.701 20.054 1.00 58.88 82 LEU E C 1
ATOM 3937 O O . LEU E 1 82 ? 22.588 95.200 20.497 1.00 57.56 82 LEU E O 1
ATOM 3942 N N . LYS E 1 83 ? 21.309 97.014 19.906 1.00 58.70 83 LYS E N 1
ATOM 3943 C CA . LYS E 1 83 ? 22.250 98.028 20.286 1.00 59.91 83 LYS E CA 1
ATOM 3944 C C . LYS E 1 83 ? 22.491 98.000 21.810 1.00 59.63 83 LYS E C 1
ATOM 3945 O O . LYS E 1 83 ? 23.511 98.487 22.213 1.00 59.19 83 LYS E O 1
ATOM 3951 N N . GLU E 1 84 ? 21.506 97.564 22.598 1.00 59.97 84 GLU E N 1
ATOM 3952 C CA . GLU E 1 84 ? 21.571 97.573 24.061 1.00 62.09 84 GLU E CA 1
ATOM 3953 C C . GLU E 1 84 ? 22.439 96.436 24.565 1.00 62.79 84 GLU E C 1
ATOM 3954 O O . GLU E 1 84 ? 22.848 96.427 25.715 1.00 61.89 84 GLU E O 1
ATOM 3960 N N . ALA E 1 85 ? 22.662 95.472 23.692 1.00 65.01 85 ALA E N 1
ATOM 3961 C CA . ALA E 1 85 ? 23.533 94.357 23.897 1.00 67.61 85 ALA E CA 1
ATOM 3962 C C . ALA E 1 85 ? 24.957 94.685 23.914 1.00 70.44 85 ALA E C 1
ATOM 3963 O O . ALA E 1 85 ? 25.720 93.708 23.923 1.00 72.77 85 ALA E O 1
ATOM 3965 N N . PHE E 1 86 ? 25.344 95.985 23.875 1.00 72.12 86 PHE E N 1
ATOM 3966 C CA . PHE E 1 86 ? 26.752 96.426 24.131 1.00 72.55 86 PHE E CA 1
ATOM 3967 C C . PHE E 1 86 ? 26.835 97.165 25.453 1.00 73.84 86 PHE E C 1
ATOM 3968 O O . PHE E 1 86 ? 27.921 97.617 25.834 1.00 73.98 86 PHE E O 1
ATOM 3976 N N . GLN E 1 87 ? 25.696 97.293 26.150 1.00 74.91 87 GLN E N 1
ATOM 3977 C CA . GLN E 1 87 ? 25.626 98.008 27.446 1.00 75.51 87 GLN E CA 1
ATOM 3978 C C . GLN E 1 87 ? 26.377 97.231 28.514 1.00 75.61 87 GLN E C 1
ATOM 3979 O O . GLN E 1 87 ? 27.207 97.795 29.233 1.00 74.98 87 GLN E O 1
ATOM 3985 N N . GLY E 1 88 ? 26.084 95.929 28.593 1.00 75.84 88 GLY E N 1
ATOM 3986 C CA . GLY E 1 88 ? 26.942 94.983 29.332 1.00 75.31 88 GLY E CA 1
ATOM 3987 C C . GLY E 1 88 ? 28.180 94.579 28.523 1.00 74.70 88 GLY E C 1
ATOM 3988 O O . GLY E 1 88 ? 28.427 95.075 27.420 1.00 74.64 88 GLY E O 1
ATOM 3989 N N . HIS E 1 89 ? 28.943 93.661 29.089 1.00 73.71 89 HIS E N 1
ATOM 3990 C CA . HIS E 1 89 ? 30.273 93.357 28.624 1.00 73.52 89 HIS E CA 1
ATOM 3991 C C . HIS E 1 89 ? 30.375 91.852 28.422 1.00 72.27 89 HIS E C 1
ATOM 3992 O O . HIS E 1 89 ? 31.443 91.233 28.647 1.00 73.00 89 HIS E O 1
ATOM 3999 N N . ASP E 1 90 ? 29.233 91.273 28.048 1.00 70.11 90 ASP E N 1
ATOM 4000 C CA . ASP E 1 90 ? 29.152 89.895 27.595 1.00 68.32 90 ASP E CA 1
ATOM 4001 C C . ASP E 1 90 ? 28.029 89.944 26.580 1.00 66.69 90 ASP E C 1
ATOM 4002 O O . ASP E 1 90 ? 26.875 90.101 26.944 1.00 64.97 90 ASP E O 1
ATOM 4007 N N . VAL E 1 91 ? 28.375 89.896 25.290 1.00 66.21 91 VAL E N 1
ATOM 4008 C CA . VAL E 1 91 ? 27.405 90.156 24.221 1.00 65.07 91 VAL E CA 1
ATOM 4009 C C . VAL E 1 91 ? 26.796 88.814 23.829 1.00 64.94 91 VAL E C 1
ATOM 4010 O O . VAL E 1 91 ? 25.593 88.679 23.614 1.00 63.41 91 VAL E O 1
ATOM 4014 N N . GLU E 1 92 ? 27.678 87.829 23.784 1.00 65.64 92 GLU E N 1
ATOM 4015 C CA . GLU E 1 92 ? 27.357 86.441 23.589 1.00 67.11 92 GLU E CA 1
ATOM 4016 C C . GLU E 1 92 ? 26.301 85.894 24.592 1.00 66.48 92 GLU E C 1
ATOM 4017 O O . GLU E 1 92 ? 25.441 85.066 24.234 1.00 66.83 92 GLU E O 1
ATOM 4023 N N . GLY E 1 93 ? 26.412 86.339 25.848 1.00 65.17 93 GLY E N 1
ATOM 4024 C CA . GLY E 1 93 ? 25.526 85.935 26.930 1.00 63.58 93 GLY E CA 1
ATOM 4025 C C . GLY E 1 93 ? 24.201 86.613 26.778 1.00 62.72 93 GLY E C 1
ATOM 4026 O O . GLY E 1 93 ? 23.159 85.976 26.895 1.00 61.98 93 GLY E O 1
ATOM 4027 N N . TYR E 1 94 ? 24.249 87.913 26.476 1.00 62.39 94 TYR E N 1
ATOM 4028 C CA . TYR E 1 94 ? 23.046 88.757 26.289 1.00 61.43 94 TYR E CA 1
ATOM 4029 C C . TYR E 1 94 ? 22.181 88.164 25.169 1.00 60.44 94 TYR E C 1
ATOM 4030 O O . TYR E 1 94 ? 20.969 87.952 25.301 1.00 58.07 94 TYR E O 1
ATOM 4039 N N . MET E 1 95 ? 22.847 87.803 24.084 1.00 61.22 95 MET E N 1
ATOM 4040 C CA . MET E 1 95 ? 22.176 87.270 22.899 1.00 60.49 95 MET E CA 1
ATOM 4041 C C . MET E 1 95 ? 21.578 85.897 23.117 1.00 61.03 95 MET E C 1
ATOM 4042 O O . MET E 1 95 ? 20.467 85.614 22.754 1.00 61.19 95 MET E O 1
ATOM 4047 N N . ARG E 1 96 ? 22.306 85.043 23.771 1.00 61.77 96 ARG E N 1
ATOM 4048 C CA . ARG E 1 96 ? 21.733 83.756 24.189 1.00 62.94 96 ARG E CA 1
ATOM 4049 C C . ARG E 1 96 ? 20.418 83.912 25.017 1.00 63.45 96 ARG E C 1
ATOM 4050 O O . ARG E 1 96 ? 19.414 83.247 24.731 1.00 62.58 96 ARG E O 1
ATOM 4058 N N . GLU E 1 97 ? 20.403 84.825 25.992 1.00 64.08 97 GLU E N 1
ATOM 4059 C CA . GLU E 1 97 ? 19.184 85.096 26.746 1.00 65.45 97 GLU E CA 1
ATOM 4060 C C . GLU E 1 97 ? 18.110 85.754 25.878 1.00 66.23 97 GLU E C 1
ATOM 4061 O O . GLU E 1 97 ? 16.954 85.470 25.994 1.00 66.09 97 GLU E O 1
ATOM 4067 N N . LEU E 1 98 ? 18.500 86.604 24.964 1.00 68.52 98 LEU E N 1
ATOM 4068 C C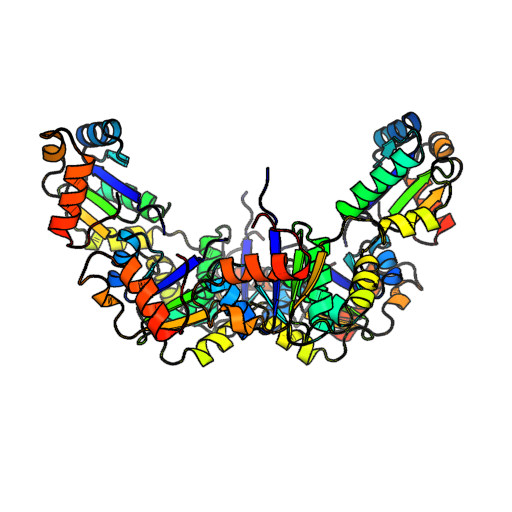A . LEU E 1 98 ? 17.525 87.199 24.059 1.00 69.87 98 LEU E CA 1
ATOM 4069 C C . LEU E 1 98 ? 16.725 86.194 23.195 1.00 70.68 98 LEU E C 1
ATOM 4070 O O . LEU E 1 98 ? 15.496 86.226 23.146 1.00 70.95 98 LEU E O 1
ATOM 4075 N N . VAL E 1 99 ? 17.405 85.243 22.578 1.00 70.39 99 VAL E N 1
ATOM 4076 C CA . VAL E 1 99 ? 16.699 84.066 22.045 1.00 69.91 99 VAL E CA 1
ATOM 4077 C C . VAL E 1 99 ? 15.849 83.231 23.100 1.00 70.25 99 VAL E C 1
ATOM 4078 O O . VAL E 1 99 ? 14.709 82.810 22.873 1.00 69.80 99 VAL E O 1
ATOM 4082 N N . ARG E 1 100 ? 16.386 82.990 24.262 1.00 70.52 100 ARG E N 1
ATOM 4083 C CA . ARG E 1 100 ? 15.709 82.074 25.139 1.00 72.17 100 ARG E CA 1
ATOM 4084 C C . ARG E 1 100 ? 14.425 82.729 25.656 1.00 73.19 100 ARG E C 1
ATOM 4085 O O . ARG E 1 100 ? 13.363 82.058 25.768 1.00 71.86 100 ARG E O 1
ATOM 4093 N N . LYS E 1 101 ? 14.558 84.042 25.962 1.00 73.83 101 LYS E N 1
ATOM 4094 C CA . LYS E 1 101 ? 13.472 84.902 26.469 1.00 74.75 101 LYS E CA 1
ATOM 4095 C C . LYS E 1 101 ? 12.359 84.908 25.468 1.00 74.93 101 LYS E C 1
ATOM 4096 O O . LYS E 1 101 ? 11.165 84.762 25.776 1.00 75.13 101 LYS E O 1
ATOM 4102 N N . THR E 1 102 ? 12.795 85.059 24.250 1.00 75.19 102 THR E N 1
ATOM 4103 C CA . THR E 1 102 ? 11.935 85.208 23.143 1.00 76.37 102 THR E CA 1
ATOM 4104 C C . THR E 1 102 ? 11.284 83.930 22.708 1.00 77.04 102 THR E C 1
ATOM 4105 O O . THR E 1 102 ? 10.083 83.817 22.788 1.00 77.66 102 THR E O 1
ATOM 4109 N N . ILE E 1 103 ? 12.057 82.989 22.182 1.00 77.94 103 ILE E N 1
ATOM 4110 C CA . ILE E 1 103 ? 11.443 81.843 21.511 1.00 78.31 103 ILE E CA 1
ATOM 4111 C C . ILE E 1 103 ? 11.437 80.633 22.406 1.00 78.04 103 ILE E C 1
ATOM 4112 O O . ILE E 1 103 ? 10.978 79.581 22.000 1.00 77.03 103 ILE E O 1
ATOM 4117 N N . GLY E 1 104 ? 11.923 80.795 23.630 1.00 78.49 104 GLY E N 1
ATOM 4118 C CA . GLY E 1 104 ? 11.718 79.773 24.660 1.00 78.43 104 GLY E CA 1
ATOM 4119 C C . GLY E 1 104 ? 12.798 78.723 24.563 1.00 78.51 104 GLY E C 1
ATOM 4120 O O . GLY E 1 104 ? 13.444 78.402 25.573 1.00 78.59 104 GLY E O 1
ATOM 4121 N N . PHE E 1 105 ? 12.981 78.189 23.347 1.00 78.63 105 PHE E N 1
ATOM 4122 C CA . PHE E 1 105 ? 14.062 77.272 23.056 1.00 78.70 105 PHE E CA 1
ATOM 4123 C C . PHE E 1 105 ? 15.350 78.024 23.440 1.00 78.78 105 PHE E C 1
ATOM 4124 O O . PHE E 1 105 ? 15.604 79.133 22.983 1.00 79.98 105 PHE E O 1
ATOM 4132 N N . ASP E 1 106 ? 16.122 77.443 24.337 1.00 79.16 106 ASP E N 1
ATOM 4133 C CA . ASP E 1 106 ? 17.518 77.816 24.555 1.00 79.28 106 ASP E CA 1
ATOM 4134 C C . ASP E 1 106 ? 18.274 77.491 23.279 1.00 78.92 106 ASP E C 1
ATOM 4135 O O . ASP E 1 106 ? 18.051 76.452 22.703 1.00 79.21 106 ASP E O 1
ATOM 4140 N N . ILE E 1 107 ? 19.174 78.355 22.844 1.00 78.91 107 ILE E N 1
ATOM 4141 C CA . ILE E 1 107 ? 19.990 78.085 21.664 1.00 78.31 107 ILE E CA 1
ATOM 4142 C C . ILE E 1 107 ? 21.406 77.746 22.124 1.00 78.86 107 ILE E C 1
ATOM 4143 O O . ILE E 1 107 ? 21.853 78.162 23.191 1.00 78.07 107 ILE E O 1
ATOM 4148 N N . LYS E 1 108 ? 22.104 76.980 21.301 1.00 79.74 108 LYS E N 1
ATOM 4149 C CA . LYS E 1 108 ? 23.411 76.433 21.663 1.00 81.19 108 LYS E CA 1
ATOM 4150 C C . LYS E 1 108 ? 24.594 77.231 21.089 1.00 82.43 108 LYS E C 1
ATOM 4151 O O . LYS E 1 108 ? 25.338 76.737 20.205 1.00 82.85 108 LYS E O 1
ATOM 4157 N N . LEU E 1 109 ? 24.751 78.449 21.631 1.00 83.20 109 LEU E N 1
ATOM 4158 C CA . LEU E 1 109 ? 25.924 79.311 21.411 1.00 83.63 109 LEU E CA 1
ATOM 4159 C C . LEU E 1 109 ? 26.795 79.470 22.708 1.00 83.92 109 LEU E C 1
ATOM 4160 O O . LEU E 1 109 ? 27.870 78.840 22.809 1.00 84.40 109 LEU E O 1
ATOM 4166 N N . MET F 1 1 ? 35.708 53.476 -24.581 1.00 88.47 1 MET F N 1
ATOM 4167 C CA . MET F 1 1 ? 36.873 52.545 -24.438 1.00 88.43 1 MET F CA 1
ATOM 4168 C C . MET F 1 1 ? 38.128 53.291 -23.939 1.00 86.96 1 MET F C 1
ATOM 4169 O O . MET F 1 1 ? 38.664 54.198 -24.617 1.00 86.93 1 MET F O 1
ATOM 4174 N N . VAL F 1 2 ? 38.630 52.821 -22.742 1.00 85.36 2 VAL F N 1
ATOM 4175 C CA . VAL F 1 2 ? 39.526 53.551 -21.857 1.00 83.61 2 VAL F CA 1
ATOM 4176 C C . VAL F 1 2 ? 41.053 53.325 -22.264 1.00 83.61 2 VAL F C 1
ATOM 4177 O O . VAL F 1 2 ? 41.415 52.293 -22.971 1.00 84.53 2 VAL F O 1
ATOM 4181 N N . PRO F 1 3 ? 41.931 54.304 -21.959 1.00 82.04 3 PRO F N 1
ATOM 4182 C CA . PRO F 1 3 ? 43.388 54.171 -22.217 1.00 81.31 3 PRO F CA 1
ATOM 4183 C C . PRO F 1 3 ? 44.103 53.112 -21.382 1.00 78.20 3 PRO F C 1
ATOM 4184 O O . PRO F 1 3 ? 43.789 52.944 -20.141 1.00 80.83 3 PRO F O 1
ATOM 4188 N N . VAL F 1 4 ? 44.985 52.351 -22.091 1.00 73.54 4 VAL F N 1
ATOM 4189 C CA . VAL F 1 4 ? 45.573 51.176 -21.479 1.00 71.36 4 VAL F CA 1
ATOM 4190 C C . VAL F 1 4 ? 46.870 51.600 -20.800 1.00 71.77 4 VAL F C 1
ATOM 4191 O O . VAL F 1 4 ? 47.751 52.181 -21.419 1.00 70.34 4 VAL F O 1
ATOM 4195 N N . ARG F 1 5 ? 46.992 51.278 -19.529 1.00 71.30 5 ARG F N 1
ATOM 4196 C CA . ARG F 1 5 ? 48.052 51.814 -18.749 1.00 70.96 5 ARG F CA 1
ATOM 4197 C C . ARG F 1 5 ? 49.127 50.756 -18.553 1.00 68.49 5 ARG F C 1
ATOM 4198 O O . ARG F 1 5 ? 48.839 49.729 -18.112 1.00 67.36 5 ARG F O 1
ATOM 4206 N N . MET F 1 6 ? 50.343 51.013 -18.950 1.00 66.73 6 MET F N 1
ATOM 4207 C CA . MET F 1 6 ? 51.447 50.142 -18.847 1.00 67.84 6 MET F CA 1
ATOM 4208 C C . MET F 1 6 ? 52.584 50.819 -18.140 1.00 66.07 6 MET F C 1
ATOM 4209 O O . MET F 1 6 ? 52.945 51.965 -18.440 1.00 66.33 6 MET F O 1
ATOM 4214 N N . ALA F 1 7 ? 53.252 50.083 -17.276 1.00 64.52 7 ALA F N 1
ATOM 4215 C CA . ALA F 1 7 ? 54.528 50.598 -16.737 1.00 65.42 7 ALA F CA 1
ATOM 4216 C C . ALA F 1 7 ? 55.699 49.702 -17.138 1.00 63.24 7 ALA F C 1
ATOM 4217 O O . ALA F 1 7 ? 55.514 48.507 -17.459 1.00 61.04 7 ALA F O 1
ATOM 4219 N N . VAL F 1 8 ? 56.883 50.252 -17.058 1.00 62.93 8 VAL F N 1
ATOM 4220 C CA . VAL F 1 8 ? 58.134 49.652 -17.445 1.00 62.37 8 VAL F CA 1
ATOM 4221 C C . VAL F 1 8 ? 59.059 49.858 -16.248 1.00 64.98 8 VAL F C 1
ATOM 4222 O O . VAL F 1 8 ? 59.223 50.994 -15.787 1.00 65.18 8 VAL F O 1
ATOM 4226 N N . ILE F 1 9 ? 59.612 48.769 -15.711 1.00 63.50 9 ILE F N 1
ATOM 4227 C CA . ILE F 1 9 ? 60.543 48.799 -14.556 1.00 62.74 9 ILE F CA 1
ATOM 4228 C C . ILE F 1 9 ? 61.864 48.352 -15.131 1.00 63.85 9 ILE F C 1
ATOM 4229 O O . IL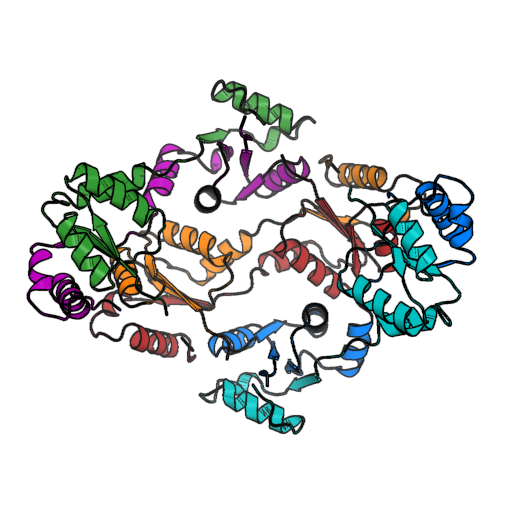E F 1 9 ? 61.950 47.317 -15.744 1.00 62.24 9 ILE F O 1
ATOM 4234 N N . ALA F 1 10 ? 62.855 49.268 -15.101 1.00 63.92 10 ALA F N 1
ATOM 4235 C CA . ALA F 1 10 ? 64.181 48.943 -15.698 1.00 63.27 10 ALA F CA 1
ATOM 4236 C C . ALA F 1 10 ? 65.254 49.630 -14.946 1.00 62.38 10 ALA F C 1
ATOM 4237 O O . ALA F 1 10 ? 64.983 50.251 -13.963 1.00 63.26 10 ALA F O 1
ATOM 4239 N N . ASP F 1 11 ? 66.492 49.488 -15.368 1.00 63.15 11 ASP F N 1
ATOM 4240 C CA . ASP F 1 11 ? 67.584 50.088 -14.675 1.00 63.01 11 ASP F CA 1
ATOM 4241 C C . ASP F 1 11 ? 67.406 51.653 -14.777 1.00 63.95 11 ASP F C 1
ATOM 4242 O O . ASP F 1 11 ? 66.688 52.126 -15.648 1.00 64.06 11 ASP F O 1
ATOM 4247 N N . PRO F 1 12 ? 67.969 52.448 -13.837 1.00 62.10 12 PRO F N 1
ATOM 4248 C CA . PRO F 1 12 ? 67.612 53.859 -13.773 1.00 62.45 12 PRO F CA 1
ATOM 4249 C C . PRO F 1 12 ? 67.723 54.652 -15.060 1.00 63.94 12 PRO F C 1
ATOM 4250 O O . PRO F 1 12 ? 66.834 55.496 -15.327 1.00 62.42 12 PRO F O 1
ATOM 4254 N N . GLU F 1 13 ? 68.809 54.501 -15.846 1.00 64.07 13 GLU F N 1
ATOM 4255 C CA . GLU F 1 13 ? 68.915 55.270 -17.038 1.00 65.38 13 GLU F CA 1
ATOM 4256 C C . GLU F 1 13 ? 67.978 54.820 -18.147 1.00 65.30 13 GLU F C 1
ATOM 4257 O O . GLU F 1 13 ? 67.504 55.628 -18.914 1.00 63.09 13 GLU F O 1
ATOM 4263 N N . THR F 1 14 ? 67.814 53.499 -18.362 1.00 63.52 14 THR F N 1
ATOM 4264 C CA . THR F 1 14 ? 66.825 53.029 -19.248 1.00 64.50 14 THR F CA 1
ATOM 4265 C C . THR F 1 14 ? 65.421 53.582 -18.878 1.00 62.33 14 THR F C 1
ATOM 4266 O O . THR F 1 14 ? 64.724 53.939 -19.744 1.00 65.71 14 THR F O 1
ATOM 4270 N N . ALA F 1 15 ? 64.965 53.491 -17.647 1.00 63.18 15 ALA F N 1
ATOM 4271 C CA . ALA F 1 15 ? 63.711 54.090 -17.208 1.00 62.42 15 ALA F CA 1
ATOM 4272 C C . ALA F 1 15 ? 63.687 55.567 -17.574 1.00 63.17 15 ALA F C 1
ATOM 4273 O O . ALA F 1 15 ? 62.627 56.029 -17.996 1.00 62.41 15 ALA F O 1
ATOM 4275 N N . GLN F 1 16 ? 64.846 56.336 -17.478 1.00 61.47 16 GLN F N 1
ATOM 4276 C CA . GLN F 1 16 ? 64.804 57.815 -17.795 1.00 61.21 16 GLN F CA 1
ATOM 4277 C C . GLN F 1 16 ? 64.496 57.933 -19.272 1.00 63.44 16 GLN F C 1
ATOM 4278 O O . GLN F 1 16 ? 63.911 58.856 -19.684 1.00 64.84 16 GLN F O 1
ATOM 4284 N N . GLY F 1 17 ? 64.987 57.025 -20.089 1.00 63.12 17 GLY F N 1
ATOM 4285 C CA . GLY F 1 17 ? 64.761 57.100 -21.510 1.00 64.97 17 GLY F CA 1
ATOM 4286 C C . GLY F 1 17 ? 63.334 56.793 -21.899 1.00 64.71 17 GLY F C 1
ATOM 4287 O O . GLY F 1 17 ? 62.820 57.334 -22.830 1.00 64.20 17 GLY F O 1
ATOM 4288 N N . PHE F 1 18 ? 62.731 55.828 -21.206 1.00 65.42 18 PHE F N 1
ATOM 4289 C CA . PHE F 1 18 ? 61.327 55.581 -21.334 1.00 63.01 18 PHE F CA 1
ATOM 4290 C C . PHE F 1 18 ? 60.509 56.785 -21.018 1.00 62.86 18 PHE F C 1
ATOM 4291 O O . PHE F 1 18 ? 59.595 57.036 -21.777 1.00 62.10 18 PHE F O 1
ATOM 4299 N N . ARG F 1 19 ? 60.825 57.533 -19.992 1.00 57.95 19 ARG F N 1
ATOM 4300 C CA . ARG F 1 19 ? 60.132 58.771 -19.691 1.00 59.80 19 ARG F CA 1
ATOM 4301 C C . ARG F 1 19 ? 60.305 59.848 -20.733 1.00 61.04 19 ARG F C 1
ATOM 4302 O O . ARG F 1 19 ? 59.352 60.564 -21.049 1.00 61.57 19 ARG F O 1
ATOM 4310 N N . LEU F 1 20 ? 61.533 60.033 -21.232 1.00 61.68 20 LEU F N 1
ATOM 4311 C CA . LEU F 1 20 ? 61.784 61.019 -22.296 1.00 60.87 20 LEU F CA 1
ATOM 4312 C C . LEU F 1 20 ? 60.976 60.710 -23.594 1.00 60.91 20 LEU F C 1
ATOM 4313 O O . LEU F 1 20 ? 60.624 61.606 -24.298 1.00 60.61 20 LEU F O 1
ATOM 4318 N N . ALA F 1 21 ? 60.680 59.461 -23.847 1.00 61.31 21 ALA F N 1
ATOM 4319 C CA . ALA F 1 21 ? 59.798 59.043 -24.915 1.00 62.37 21 ALA F CA 1
ATOM 4320 C C . ALA F 1 21 ? 58.275 58.966 -24.523 1.00 64.72 21 ALA F C 1
ATOM 4321 O O . ALA F 1 21 ? 57.481 58.500 -25.312 1.00 67.64 21 ALA F O 1
ATOM 4323 N N . GLY F 1 22 ? 57.854 59.433 -23.369 1.00 64.85 22 GLY F N 1
ATOM 4324 C CA . GLY F 1 22 ? 56.440 59.576 -23.090 1.00 64.32 22 GLY F CA 1
ATOM 4325 C C . GLY F 1 22 ? 55.874 58.255 -22.495 1.00 65.56 22 GLY F C 1
ATOM 4326 O O . GLY F 1 22 ? 54.707 58.065 -22.442 1.00 66.02 22 GLY F O 1
ATOM 4327 N N . LEU F 1 23 ? 56.705 57.331 -22.048 1.00 66.36 23 LEU F N 1
ATOM 4328 C CA . LEU F 1 23 ? 56.236 56.125 -21.403 1.00 66.90 23 LEU F CA 1
ATOM 4329 C C . LEU F 1 23 ? 56.454 56.163 -19.877 1.00 66.91 23 LEU F C 1
ATOM 4330 O O . LEU F 1 23 ? 57.283 56.957 -19.330 1.00 66.88 23 LEU F O 1
ATOM 4335 N N . GLU F 1 24 ? 55.766 55.288 -19.169 1.00 63.80 24 GLU F N 1
ATOM 4336 C CA . GLU F 1 24 ? 55.747 55.340 -17.741 1.00 66.65 24 GLU F CA 1
ATOM 4337 C C . GLU F 1 24 ? 56.839 54.429 -17.194 1.00 66.80 24 GLU F C 1
ATOM 4338 O O . GLU F 1 24 ? 56.572 53.288 -16.808 1.00 65.61 24 GLU F O 1
ATOM 4344 N N . GLY F 1 25 ? 58.080 54.954 -17.167 1.00 66.26 25 GLY F N 1
ATOM 4345 C CA . GLY F 1 25 ? 59.239 54.220 -16.725 1.00 65.33 25 GLY F CA 1
ATOM 4346 C C . GLY F 1 25 ? 59.530 54.413 -15.262 1.00 65.47 25 GLY F C 1
ATOM 4347 O O . GLY F 1 25 ? 59.423 55.500 -14.772 1.00 65.17 25 GLY F O 1
ATOM 4348 N N . TYR F 1 26 ? 59.932 53.331 -14.571 1.00 64.11 26 TYR F N 1
ATOM 4349 C CA . TYR F 1 26 ? 60.280 53.432 -13.136 1.00 64.71 26 TYR F CA 1
ATOM 4350 C C . TYR F 1 26 ? 61.719 52.833 -12.942 1.00 64.36 26 TYR F C 1
ATOM 4351 O O . TYR F 1 26 ? 61.977 51.818 -13.457 1.00 65.75 26 TYR F O 1
ATOM 4360 N N . GLY F 1 27 ? 62.648 53.551 -12.345 1.00 63.93 27 GLY F N 1
ATOM 4361 C CA . GLY F 1 27 ? 63.982 52.981 -12.162 1.00 65.24 27 GLY F CA 1
ATOM 4362 C C . GLY F 1 27 ? 64.078 52.086 -10.937 1.00 64.99 27 GLY F C 1
ATOM 4363 O O . GLY F 1 27 ? 63.520 52.407 -9.857 1.00 64.41 27 GLY F O 1
ATOM 4364 N N . ALA F 1 28 ? 64.768 50.967 -11.109 1.00 63.33 28 ALA F N 1
ATOM 4365 C CA . ALA F 1 28 ? 65.114 50.042 -10.045 1.00 63.16 28 ALA F CA 1
ATOM 4366 C C . ALA F 1 28 ? 66.523 49.576 -10.263 1.00 64.42 28 ALA F C 1
ATOM 4367 O O . ALA F 1 28 ? 66.962 49.399 -11.404 1.00 64.34 28 ALA F O 1
ATOM 4369 N N . SER F 1 29 ? 67.303 49.530 -9.168 1.00 63.74 29 SER F N 1
ATOM 4370 C CA . SER F 1 29 ? 68.649 49.021 -9.195 1.00 63.49 29 SER F CA 1
ATOM 4371 C C . SER F 1 29 ? 68.814 47.678 -8.546 1.00 61.55 29 SER F C 1
ATOM 4372 O O . SER F 1 29 ? 69.886 47.220 -8.507 1.00 63.38 29 SER F O 1
ATOM 4375 N N . SER F 1 30 ? 67.761 47.019 -8.103 1.00 61.63 30 SER F N 1
ATOM 4376 C CA . SER F 1 30 ? 67.861 45.715 -7.526 1.00 59.95 30 SER F CA 1
ATOM 4377 C C . SER F 1 30 ? 66.498 45.068 -7.645 1.00 60.71 30 SER F C 1
ATOM 4378 O O . SER F 1 30 ? 65.486 45.743 -7.851 1.00 57.93 30 SER F O 1
ATOM 4381 N N . ALA F 1 31 ? 66.501 43.756 -7.423 1.00 60.20 31 ALA F N 1
ATOM 4382 C CA . ALA F 1 31 ? 65.373 42.946 -7.513 1.00 60.55 31 ALA F CA 1
ATOM 4383 C C . ALA F 1 31 ? 64.425 43.425 -6.485 1.00 61.47 31 ALA F C 1
ATOM 4384 O O . ALA F 1 31 ? 63.240 43.453 -6.783 1.00 61.68 31 ALA F O 1
ATOM 4386 N N . GLU F 1 32 ? 64.895 43.789 -5.299 1.00 59.58 32 GLU F N 1
ATOM 4387 C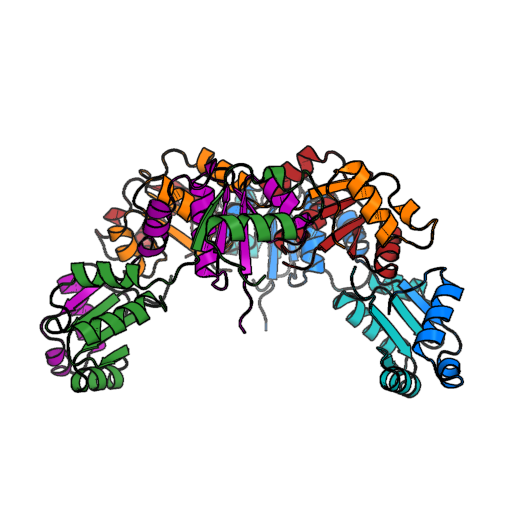 CA . GLU F 1 32 ? 63.946 44.144 -4.273 1.00 62.36 32 GLU F CA 1
ATOM 4388 C C . GLU F 1 32 ? 63.347 45.577 -4.449 1.00 62.43 32 GLU F C 1
ATOM 4389 O O . GLU F 1 32 ? 62.169 45.808 -4.067 1.00 59.41 32 GLU F O 1
ATOM 4395 N N . GLU F 1 33 ? 64.071 46.456 -5.133 1.00 61.71 33 GLU F N 1
ATOM 4396 C CA . GLU F 1 33 ? 63.489 47.701 -5.575 1.00 64.62 33 GLU F CA 1
ATOM 4397 C C . GLU F 1 33 ? 62.436 47.518 -6.633 1.00 63.08 33 GLU F C 1
ATOM 4398 O O . GLU F 1 33 ? 61.404 48.116 -6.547 1.00 63.25 33 GLU F O 1
ATOM 4404 N N . ALA F 1 34 ? 62.642 46.608 -7.551 1.00 61.68 34 ALA F N 1
ATOM 4405 C CA . ALA F 1 34 ? 61.650 46.216 -8.490 1.00 60.36 34 ALA F CA 1
ATOM 4406 C C . ALA F 1 34 ? 60.401 45.604 -7.920 1.00 63.79 34 ALA F C 1
ATOM 4407 O O . ALA F 1 34 ? 59.305 45.984 -8.331 1.00 62.92 34 ALA F O 1
ATOM 4409 N N . GLN F 1 35 ? 60.534 44.642 -7.018 1.00 63.55 35 GLN F N 1
ATOM 4410 C CA . GLN F 1 35 ? 59.369 44.132 -6.353 1.00 63.25 35 GLN F CA 1
ATOM 4411 C C . GLN F 1 35 ? 58.574 45.236 -5.515 1.00 63.38 35 GLN F C 1
ATOM 4412 O O . GLN F 1 35 ? 57.373 45.173 -5.394 1.00 61.66 35 GLN F O 1
ATOM 4418 N N . SER F 1 36 ? 59.275 46.147 -4.848 1.00 60.20 36 SER F N 1
ATOM 4419 C CA . SER F 1 36 ? 58.570 47.304 -4.177 1.00 59.72 36 SER F CA 1
ATOM 4420 C C . SER F 1 36 ? 57.700 48.076 -5.177 1.00 59.63 36 SER F C 1
ATOM 4421 O O . SER F 1 36 ? 56.623 48.486 -4.867 1.00 58.61 36 SER F O 1
ATOM 4424 N N . LEU F 1 37 ? 58.240 48.371 -6.327 1.00 60.10 37 LEU F N 1
ATOM 4425 C CA . LEU F 1 37 ? 57.573 49.201 -7.298 1.00 61.77 37 LEU F CA 1
ATOM 4426 C C . LEU F 1 37 ? 56.402 48.449 -7.798 1.00 62.92 37 LEU F C 1
ATOM 4427 O O . LEU F 1 37 ? 55.362 49.017 -7.974 1.00 64.88 37 LEU F O 1
ATOM 4432 N N . LEU F 1 38 ? 56.501 47.126 -7.965 1.00 61.80 38 LEU F N 1
ATOM 4433 C CA . LEU F 1 38 ? 55.330 46.361 -8.445 1.00 63.54 38 LEU F CA 1
ATOM 4434 C C . LEU F 1 38 ? 54.240 46.440 -7.465 1.00 62.92 38 LEU F C 1
ATOM 4435 O O . LEU F 1 38 ? 53.066 46.488 -7.837 1.00 64.83 38 LEU F O 1
ATOM 4440 N N . GLU F 1 39 ? 54.589 46.327 -6.169 1.00 60.95 39 GLU F N 1
ATOM 4441 C CA . GLU F 1 39 ? 53.580 46.432 -5.081 1.00 62.10 39 GLU F CA 1
ATOM 4442 C C . GLU F 1 39 ? 52.913 47.769 -5.081 1.00 62.21 39 GLU F C 1
ATOM 4443 O O . GLU F 1 39 ? 51.652 47.905 -4.925 1.00 61.00 39 GLU F O 1
ATOM 4449 N N . THR F 1 40 ? 53.727 48.808 -5.268 1.00 63.45 40 THR F N 1
ATOM 4450 C CA . THR F 1 40 ? 53.172 50.197 -5.317 1.00 64.43 40 THR F CA 1
ATOM 4451 C C . THR F 1 40 ? 52.136 50.347 -6.536 1.00 63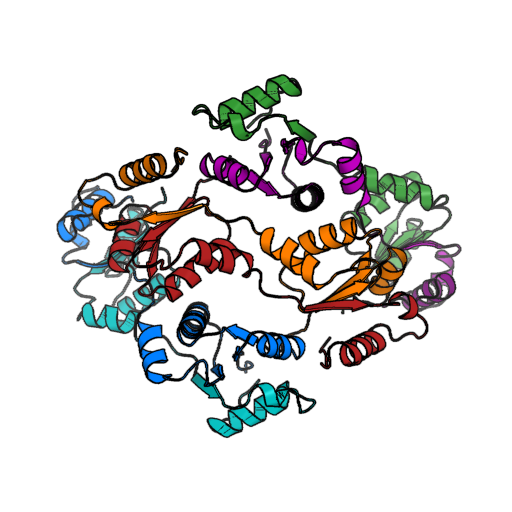.26 40 THR F C 1
ATOM 4452 O O . THR F 1 40 ? 51.099 50.927 -6.387 1.00 63.92 40 THR F O 1
ATOM 4456 N N . LEU F 1 41 ? 52.491 49.811 -7.717 1.00 64.01 41 LEU F N 1
ATOM 4457 C CA . LEU F 1 41 ? 51.623 49.857 -8.901 1.00 64.42 41 LEU F CA 1
ATOM 4458 C C . LEU F 1 41 ? 50.426 49.026 -8.716 1.00 63.88 41 LEU F C 1
ATOM 4459 O O . LEU F 1 41 ? 49.327 49.416 -9.100 1.00 64.38 41 LEU F O 1
ATOM 4464 N N . VAL F 1 42 ? 50.609 47.858 -8.105 1.00 64.43 42 VAL F N 1
ATOM 4465 C CA . VAL F 1 42 ? 49.433 46.961 -7.860 1.00 65.26 42 VAL F CA 1
ATOM 4466 C C . VAL F 1 42 ? 48.443 47.674 -6.990 1.00 65.22 42 VAL F C 1
ATOM 4467 O O . VAL F 1 42 ? 47.193 47.684 -7.247 1.00 67.01 42 VAL F O 1
ATOM 4471 N N . GLU F 1 43 ? 48.991 48.241 -5.955 1.00 65.94 43 GLU F N 1
ATOM 4472 C CA . GLU F 1 43 ? 48.211 49.007 -4.946 1.00 66.89 43 GLU F CA 1
ATOM 4473 C C . GLU F 1 43 ? 47.548 50.275 -5.563 1.00 66.65 43 GLU F C 1
ATOM 4474 O O . GLU F 1 43 ? 46.418 50.588 -5.239 1.00 62.25 43 GLU F O 1
ATOM 4480 N N . ARG F 1 44 ? 48.211 51.009 -6.461 1.00 68.18 44 ARG F N 1
ATOM 4481 C CA . ARG F 1 44 ? 47.443 52.103 -7.167 1.00 68.96 44 ARG F CA 1
ATOM 4482 C C . ARG F 1 44 ? 46.213 51.591 -7.918 1.00 68.89 44 ARG F C 1
ATOM 4483 O O . ARG F 1 44 ? 45.144 52.129 -7.834 1.00 65.78 44 ARG F O 1
ATOM 4491 N N . GLY F 1 45 ? 46.406 50.537 -8.684 1.00 70.32 45 GLY F N 1
ATOM 4492 C CA . GLY F 1 45 ? 45.307 49.749 -9.274 1.00 70.25 45 GLY F CA 1
ATOM 4493 C C . GLY F 1 45 ? 45.090 49.958 -10.780 1.00 71.66 45 GLY F C 1
ATOM 4494 O O . GLY F 1 45 ? 44.238 49.270 -11.400 1.00 72.97 45 GLY F O 1
ATOM 4495 N N . GLY F 1 46 ? 45.732 50.896 -11.444 1.00 69.98 46 GLY F N 1
ATOM 4496 C CA . GLY F 1 46 ? 45.207 51.031 -12.901 1.00 73.14 46 GLY F CA 1
ATOM 4497 C C . GLY F 1 46 ? 45.645 50.017 -14.085 1.00 72.49 46 GLY F C 1
ATOM 4498 O O . GLY F 1 46 ? 44.814 49.566 -14.972 1.00 74.05 46 GLY F O 1
ATOM 4499 N N . TYR F 1 47 ? 46.886 49.616 -13.948 1.00 69.63 47 TYR F N 1
ATOM 4500 C CA . TYR F 1 47 ? 47.874 49.117 -14.955 1.00 67.68 47 TYR F CA 1
ATOM 4501 C C . TYR F 1 47 ? 47.420 47.847 -15.531 1.00 66.14 47 TYR F C 1
ATOM 4502 O O . TYR F 1 47 ? 46.976 46.968 -14.777 1.00 68.48 47 TYR F O 1
ATOM 4511 N N . ALA F 1 48 ? 47.333 47.758 -16.845 1.00 61.76 48 ALA F N 1
ATOM 4512 C CA . ALA F 1 48 ? 46.939 46.509 -17.438 1.00 62.45 48 ALA F CA 1
ATOM 4513 C C . ALA F 1 48 ? 48.210 45.549 -17.492 1.00 61.01 48 ALA F C 1
ATOM 4514 O O . ALA F 1 48 ? 48.082 44.288 -17.510 1.00 58.71 48 ALA F O 1
ATOM 4516 N N . LEU F 1 49 ? 49.327 46.198 -17.467 1.00 59.95 49 LEU F N 1
ATOM 4517 C CA . LEU F 1 49 ? 50.605 45.584 -17.801 1.00 62.91 49 LEU F CA 1
ATOM 4518 C C . LEU F 1 49 ? 51.851 46.265 -17.195 1.00 60.16 49 LEU F C 1
ATOM 4519 O O . LEU F 1 49 ? 51.955 47.467 -17.127 1.00 61.39 49 LEU F O 1
ATOM 4524 N N . VAL F 1 50 ? 52.739 45.437 -16.699 1.00 60.04 50 VAL F N 1
ATOM 4525 C CA . VAL F 1 50 ? 54.065 45.863 -16.140 1.00 63.42 50 VAL F CA 1
ATOM 4526 C C . VAL F 1 50 ? 55.169 45.078 -16.835 1.00 64.88 50 VAL F C 1
ATOM 4527 O O . VAL F 1 50 ? 55.198 43.859 -16.725 1.00 67.90 50 VAL F O 1
ATOM 4531 N N . ALA F 1 51 ? 55.911 45.756 -17.716 1.00 64.58 51 ALA F N 1
ATOM 4532 C CA . ALA F 1 51 ? 57.054 45.195 -18.369 1.00 64.66 51 ALA F CA 1
ATOM 4533 C C . ALA F 1 51 ? 58.287 45.415 -17.414 1.00 66.24 51 ALA F C 1
ATOM 4534 O O . ALA F 1 51 ? 58.442 46.519 -16.946 1.00 67.93 51 ALA F O 1
ATOM 4536 N N . VAL F 1 52 ? 59.027 44.347 -17.051 1.00 64.88 52 VAL F N 1
ATOM 4537 C CA . VAL F 1 52 ? 60.176 44.416 -16.163 1.00 65.48 52 VAL F CA 1
ATOM 4538 C C . VAL F 1 52 ? 61.418 43.887 -16.871 1.00 64.29 52 VAL F C 1
ATOM 4539 O O . VAL F 1 52 ? 61.430 42.772 -17.431 1.00 63.45 52 VAL F O 1
ATOM 4543 N N . ASP F 1 53 ? 62.538 44.587 -16.738 1.00 62.82 53 ASP F N 1
ATOM 4544 C CA . ASP F 1 53 ? 63.800 43.985 -17.299 1.00 60.64 53 ASP F CA 1
ATOM 4545 C C . ASP F 1 53 ? 64.037 42.653 -16.580 1.00 61.09 53 ASP F C 1
ATOM 4546 O O . ASP F 1 53 ? 63.860 42.583 -15.339 1.00 61.03 53 ASP F O 1
ATOM 4551 N N . GLU F 1 54 ? 64.202 41.556 -17.291 1.00 62.08 54 GLU F N 1
ATOM 4552 C CA . GLU F 1 54 ? 64.501 40.209 -16.752 1.00 65.61 54 GLU F CA 1
ATOM 4553 C C . GLU F 1 54 ? 65.608 40.133 -15.671 1.00 65.95 54 GLU F C 1
ATOM 4554 O O . GLU F 1 54 ? 65.603 39.246 -14.823 1.00 67.73 54 GLU F O 1
ATOM 4560 N N . ALA F 1 55 ? 66.612 41.000 -15.786 1.00 66.67 55 ALA F N 1
ATOM 4561 C CA . ALA F 1 55 ? 67.731 41.079 -14.871 1.00 67.28 55 ALA F CA 1
ATOM 4562 C C . ALA F 1 55 ? 67.281 41.510 -13.504 1.00 66.05 55 ALA F C 1
ATOM 4563 O O . ALA F 1 55 ? 68.002 41.324 -12.582 1.00 65.76 55 ALA F O 1
ATOM 4565 N N . LEU F 1 56 ? 66.115 42.113 -13.395 1.00 66.46 56 LEU F N 1
ATOM 4566 C CA . LEU F 1 56 ? 65.559 42.555 -12.126 1.00 66.10 56 LEU F CA 1
ATOM 4567 C C . LEU F 1 56 ? 64.479 41.640 -11.584 1.00 68.15 56 LEU F C 1
ATOM 4568 O O . LEU F 1 56 ? 63.883 41.934 -10.546 1.00 67.32 56 LEU F O 1
ATOM 4573 N N . LEU F 1 57 ? 64.291 40.488 -12.187 1.00 69.19 57 LEU F N 1
ATOM 4574 C CA . LEU F 1 57 ? 63.185 39.645 -11.839 1.00 71.90 57 LEU F CA 1
ATOM 4575 C C . LEU F 1 57 ? 63.682 38.191 -11.820 1.00 71.32 57 LEU F C 1
ATOM 4576 O O . LEU F 1 57 ? 63.549 37.496 -12.757 1.00 73.24 57 LEU F O 1
ATOM 4581 N N . PRO F 1 58 ? 64.353 37.790 -10.748 1.00 69.64 58 PRO F N 1
ATOM 4582 C CA . PRO F 1 58 ? 64.966 36.544 -10.570 1.00 69.10 58 PRO F CA 1
ATOM 4583 C C . PRO F 1 58 ? 63.999 35.390 -10.785 1.00 69.93 58 PRO F C 1
ATOM 4584 O O . PRO F 1 58 ? 64.419 34.384 -11.298 1.00 67.88 58 PRO F O 1
ATOM 4588 N N . ASP F 1 59 ? 62.740 35.516 -10.289 1.00 68.67 59 ASP F N 1
ATOM 4589 C CA . ASP F 1 59 ? 61.792 34.430 -10.318 1.00 67.52 59 ASP F CA 1
ATOM 4590 C C . ASP F 1 59 ? 60.436 35.107 -10.507 1.00 68.74 59 ASP F C 1
ATOM 4591 O O . ASP F 1 59 ? 59.890 35.623 -9.520 1.00 68.29 59 ASP F O 1
ATOM 4596 N N . PRO F 1 60 ? 59.883 35.180 -11.761 1.00 69.24 60 PRO F N 1
ATOM 4597 C CA . PRO F 1 60 ? 58.507 35.817 -11.884 1.00 68.36 60 PRO F CA 1
ATOM 4598 C C . PRO F 1 60 ? 57.277 35.167 -11.204 1.00 69.68 60 PRO F C 1
ATOM 4599 O O . PRO F 1 60 ? 56.250 35.894 -10.903 1.00 67.88 60 PRO F O 1
ATOM 4603 N N . GLU F 1 61 ? 57.292 33.837 -11.006 1.00 68.97 61 GLU F N 1
ATOM 4604 C CA . GLU F 1 61 ? 56.212 33.221 -10.284 1.00 69.84 61 GLU F CA 1
ATOM 4605 C C . GLU F 1 61 ? 56.351 33.499 -8.791 1.00 68.82 61 GLU F C 1
ATOM 4606 O O . GLU F 1 61 ? 55.355 33.515 -8.066 1.00 68.96 61 GLU F O 1
ATOM 4612 N N . ARG F 1 62 ? 57.572 33.629 -8.296 1.00 67.36 62 ARG F N 1
ATOM 4613 C CA . ARG F 1 62 ? 57.716 34.158 -6.990 1.00 66.79 62 ARG F CA 1
ATOM 4614 C C . ARG F 1 62 ? 57.214 35.577 -6.875 1.00 65.44 62 ARG F C 1
ATOM 4615 O O . ARG F 1 62 ? 56.670 35.930 -5.784 1.00 65.34 62 ARG F O 1
ATOM 4623 N N . ALA F 1 63 ? 57.449 36.394 -7.905 1.00 59.87 63 ALA F N 1
ATOM 4624 C CA . ALA F 1 63 ? 57.064 37.745 -7.871 1.00 63.28 63 ALA F CA 1
ATOM 4625 C C . ALA F 1 63 ? 55.494 37.904 -7.699 1.00 63.14 63 ALA F C 1
ATOM 4626 O O . ALA F 1 63 ? 55.006 38.725 -6.950 1.00 63.82 63 ALA F O 1
ATOM 4628 N N . VAL F 1 64 ? 54.782 37.140 -8.490 1.00 63.35 64 VAL F N 1
ATOM 4629 C CA . VAL F 1 64 ? 53.332 37.055 -8.455 1.00 65.94 64 VAL F CA 1
ATOM 4630 C C . VAL F 1 64 ? 52.873 36.479 -7.093 1.00 65.95 64 VAL F C 1
ATOM 4631 O O . VAL F 1 64 ? 51.855 36.946 -6.507 1.00 68.26 64 VAL F O 1
ATOM 4635 N N . GLU F 1 65 ? 53.566 35.438 -6.595 1.00 63.10 65 GLU F N 1
ATOM 4636 C CA . GLU F 1 65 ? 53.158 34.852 -5.383 1.00 61.98 65 GLU F CA 1
ATOM 4637 C C . GLU F 1 65 ? 53.312 35.908 -4.264 1.00 61.24 65 GLU F C 1
ATOM 4638 O O . GLU F 1 65 ? 52.432 36.082 -3.440 1.00 57.38 65 GLU F O 1
ATOM 4644 N N . ARG F 1 66 ? 54.391 36.673 -4.272 1.00 59.88 66 ARG F N 1
ATOM 4645 C CA . ARG F 1 66 ? 54.489 37.769 -3.293 1.00 61.62 66 ARG F CA 1
ATOM 4646 C C . ARG F 1 66 ? 53.374 38.888 -3.401 1.00 60.61 66 ARG F C 1
ATOM 4647 O O . ARG F 1 66 ? 52.764 39.261 -2.411 1.00 58.12 66 ARG F O 1
ATOM 4655 N N . LEU F 1 67 ? 53.050 39.279 -4.618 1.00 62.12 67 LEU F N 1
ATOM 4656 C CA . LEU F 1 67 ? 51.878 40.167 -4.911 1.00 63.54 67 LEU F CA 1
ATOM 4657 C C . LEU F 1 67 ? 50.530 39.672 -4.339 1.00 64.54 67 LEU F C 1
ATOM 4658 O O . LEU F 1 67 ? 49.859 40.386 -3.642 1.00 64.63 67 LEU F O 1
ATOM 4663 N N . MET F 1 68 ? 50.215 38.408 -4.500 1.00 67.45 68 MET F N 1
ATOM 4664 C CA . MET F 1 68 ? 48.948 37.878 -4.031 1.00 68.99 68 MET F CA 1
ATOM 4665 C C . MET F 1 68 ? 48.922 37.648 -2.566 1.00 70.23 68 MET F C 1
ATOM 4666 O O . MET F 1 68 ? 47.954 37.939 -1.870 1.00 72.58 68 MET F O 1
ATOM 4671 N N . ARG F 1 69 ? 50.041 37.186 -2.116 1.00 71.95 69 ARG F N 1
ATOM 4672 C CA . ARG F 1 69 ? 50.143 36.258 -1.023 1.00 74.56 69 ARG F CA 1
ATOM 4673 C C . ARG F 1 69 ? 51.093 36.882 -0.019 1.00 74.47 69 ARG F C 1
ATOM 4674 O O . ARG F 1 69 ? 51.778 36.119 0.684 1.00 78.06 69 ARG F O 1
ATOM 4682 N N . GLY F 1 70 ? 51.092 38.197 0.168 1.00 72.72 70 GLY F N 1
ATOM 4683 C CA . GLY F 1 70 ? 52.153 38.807 0.998 1.00 71.05 70 GLY F CA 1
ATOM 4684 C C . GLY F 1 70 ? 51.845 40.090 1.752 1.00 68.97 70 GLY F C 1
ATOM 4685 O O . GLY F 1 70 ? 52.523 40.420 2.750 1.00 68.76 70 GLY F O 1
ATOM 4686 N N . ARG F 1 71 ? 50.869 40.840 1.255 1.00 66.23 71 ARG F N 1
ATOM 4687 C CA . ARG F 1 71 ? 50.464 42.042 1.916 1.00 64.46 71 ARG F CA 1
ATOM 4688 C C . ARG F 1 71 ? 49.945 41.699 3.383 1.00 63.41 71 ARG F C 1
ATOM 4689 O O . ARG F 1 71 ? 49.475 40.562 3.664 1.00 62.56 71 ARG F O 1
ATOM 4697 N N . ASP F 1 72 ? 50.031 42.695 4.287 1.00 61.46 72 ASP F N 1
ATOM 4698 C CA . ASP F 1 72 ? 49.885 42.529 5.751 1.00 60.17 72 ASP F CA 1
ATOM 4699 C C . ASP F 1 72 ? 48.420 42.390 6.172 1.00 59.17 72 ASP F C 1
ATOM 4700 O O . ASP F 1 72 ? 47.635 43.297 5.931 1.00 58.94 72 ASP F O 1
ATOM 4705 N N . LEU F 1 73 ? 48.070 41.276 6.804 1.00 57.95 73 LEU F N 1
ATOM 4706 C CA . LEU F 1 73 ? 46.655 40.955 7.074 1.00 59.20 73 LEU F CA 1
ATOM 4707 C C . LEU F 1 73 ? 46.159 41.446 8.448 1.00 58.52 73 LEU F C 1
ATOM 4708 O O . LEU F 1 73 ? 46.955 41.515 9.412 1.00 57.79 73 LEU F O 1
ATOM 4713 N N . PRO F 1 74 ? 44.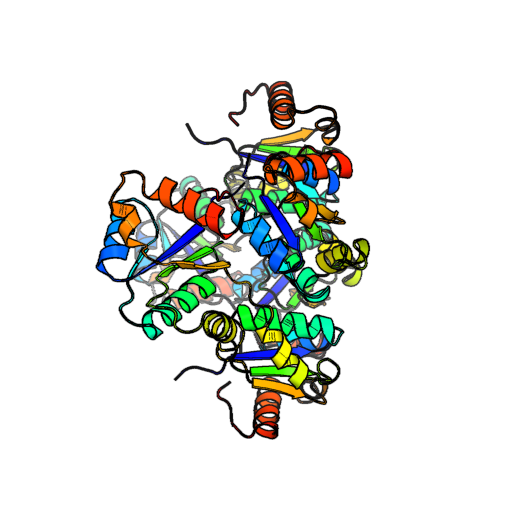849 41.829 8.508 1.00 59.65 74 PRO F N 1
ATOM 4714 C CA . PRO F 1 74 ? 43.908 41.903 9.689 1.00 58.84 74 PRO F CA 1
ATOM 4715 C C . PRO F 1 74 ? 43.937 40.582 10.459 1.00 59.13 74 PRO F C 1
ATOM 4716 O O . PRO F 1 74 ? 43.840 39.573 9.785 1.00 62.25 74 PRO F O 1
ATOM 4720 N N . VAL F 1 75 ? 44.148 40.518 11.780 1.00 57.12 75 VAL F N 1
ATOM 4721 C CA . VAL F 1 75 ? 43.869 39.280 12.511 1.00 56.37 75 VAL F CA 1
ATOM 4722 C C . VAL F 1 75 ? 42.379 38.934 12.235 1.00 56.84 75 VAL F C 1
ATOM 4723 O O . VAL F 1 75 ? 41.562 39.814 11.927 1.00 55.93 75 VAL F O 1
ATOM 4727 N N . LEU F 1 76 ? 42.054 37.647 12.213 1.00 57.21 76 LEU F N 1
ATOM 4728 C CA . LEU F 1 76 ? 40.709 37.220 11.815 1.00 57.42 76 LEU F CA 1
ATOM 4729 C C . LEU F 1 76 ? 40.166 36.357 12.889 1.00 56.03 76 LEU F C 1
ATOM 4730 O O . LEU F 1 76 ? 40.715 35.340 13.203 1.00 56.12 76 LEU F O 1
ATOM 4735 N N . LEU F 1 77 ? 39.091 36.826 13.500 1.00 55.38 77 LEU F N 1
ATOM 4736 C CA . LEU F 1 77 ? 38.666 36.284 14.728 1.00 55.13 77 LEU F CA 1
ATOM 4737 C C . LEU F 1 77 ? 37.179 35.790 14.677 1.00 54.39 77 LEU F C 1
ATOM 4738 O O . LEU F 1 77 ? 36.231 36.556 14.805 1.00 54.54 77 LEU F O 1
ATOM 4743 N N . PRO F 1 78 ? 36.998 34.484 14.512 1.00 52.99 78 PRO F N 1
ATOM 4744 C CA . PRO F 1 78 ? 35.624 33.932 14.617 1.00 53.36 78 PRO F CA 1
ATOM 4745 C C . PRO F 1 78 ? 35.148 34.078 16.103 1.00 53.19 78 PRO F C 1
ATOM 4746 O O . PRO F 1 78 ? 35.904 33.757 17.026 1.00 55.09 78 PRO F O 1
ATOM 4750 N N . ILE F 1 79 ? 33.952 34.598 16.354 1.00 53.29 79 ILE F N 1
ATOM 4751 C CA . ILE F 1 79 ? 33.454 34.743 17.776 1.00 53.66 79 ILE F CA 1
ATOM 4752 C C . ILE F 1 79 ? 32.088 34.105 17.935 1.00 53.40 79 ILE F C 1
ATOM 4753 O O . ILE F 1 79 ? 31.160 34.327 17.110 1.00 49.75 79 ILE F O 1
ATOM 4758 N N . ALA F 1 80 ? 31.952 33.408 19.046 1.00 54.50 80 ALA F N 1
ATOM 4759 C CA . ALA F 1 80 ? 30.686 32.896 19.559 1.00 56.82 80 ALA F CA 1
ATOM 4760 C C . ALA F 1 80 ? 30.011 33.922 20.480 1.00 58.88 80 ALA F C 1
ATOM 4761 O O . ALA F 1 80 ? 30.667 34.525 21.343 1.00 60.19 80 ALA F O 1
ATOM 4763 N N . GLY F 1 81 ? 28.725 34.202 20.207 1.00 60.59 81 GLY F N 1
ATOM 4764 C CA . GLY F 1 81 ? 27.934 35.089 21.065 1.00 61.60 81 GLY F CA 1
ATOM 4765 C C . GLY F 1 81 ? 28.227 36.578 20.984 1.00 61.98 81 GLY F C 1
ATOM 4766 O O . GLY F 1 81 ? 28.381 37.246 22.009 1.00 63.03 81 GLY F O 1
ATOM 4767 N N . LEU F 1 82 ? 28.308 37.116 19.782 1.00 61.41 82 LEU F N 1
ATOM 4768 C CA . LEU F 1 82 ? 28.342 38.575 19.620 1.00 61.92 82 LEU F CA 1
ATOM 4769 C C . LEU F 1 82 ? 27.016 39.266 20.028 1.00 62.41 82 LEU F C 1
ATOM 4770 O O . LEU F 1 82 ? 27.021 40.445 20.427 1.00 62.07 82 LEU F O 1
ATOM 4775 N N . LYS F 1 83 ? 25.898 38.558 19.840 1.00 62.70 83 LYS F N 1
ATOM 4776 C CA . LYS F 1 83 ? 24.601 39.053 20.266 1.00 64.18 83 LYS F CA 1
ATOM 4777 C C . LYS F 1 83 ? 24.635 39.433 21.750 1.00 62.85 83 LYS F C 1
ATOM 4778 O O . LYS F 1 83 ? 23.977 40.350 22.203 1.00 62.31 83 LYS F O 1
ATOM 4784 N N . GLU F 1 84 ? 25.433 38.693 22.493 1.00 63.31 84 GLU F N 1
ATOM 4785 C CA . GLU F 1 84 ? 25.449 38.813 23.911 1.00 63.13 84 GLU F CA 1
ATOM 4786 C C . GLU F 1 84 ? 26.134 40.092 24.378 1.00 62.50 84 GLU F C 1
ATOM 4787 O O . GLU F 1 84 ? 26.099 40.390 25.573 1.00 62.34 84 GLU F O 1
ATOM 4793 N N . ALA F 1 85 ? 26.712 40.857 23.459 1.00 61.84 85 ALA F N 1
ATOM 4794 C CA . ALA F 1 85 ? 27.390 42.114 23.793 1.00 62.91 85 ALA F CA 1
ATOM 4795 C C . ALA F 1 85 ? 26.460 43.341 24.016 1.00 64.62 85 ALA F C 1
ATOM 4796 O O . ALA F 1 85 ? 26.909 44.403 24.468 1.00 65.01 85 ALA F O 1
ATOM 4798 N N . PHE F 1 86 ? 25.162 43.184 23.741 1.00 66.01 86 PHE F N 1
ATOM 4799 C CA . PHE F 1 86 ? 24.206 44.262 23.885 1.00 66.30 86 PHE F CA 1
ATOM 4800 C C . PHE F 1 86 ? 23.519 43.986 25.172 1.00 68.52 86 PHE F C 1
ATOM 4801 O O . PHE F 1 86 ? 23.159 44.931 25.925 1.00 68.55 86 PHE F O 1
ATOM 4809 N N . GLN F 1 87 ? 23.308 42.685 25.419 1.00 70.49 87 GLN F N 1
ATOM 4810 C CA . GLN F 1 87 ? 22.581 42.250 26.606 1.00 72.13 87 GLN F CA 1
ATOM 4811 C C . GLN F 1 87 ? 23.465 42.411 27.820 1.00 72.84 87 GLN F C 1
ATOM 4812 O O . GLN F 1 87 ? 23.117 41.922 28.854 1.00 72.38 87 GLN F O 1
ATOM 4818 N N . GLY F 1 88 ? 24.606 43.094 27.655 1.00 74.30 88 GLY F N 1
ATOM 4819 C CA . GLY F 1 88 ? 25.224 43.894 28.728 1.00 75.30 88 GLY F CA 1
ATOM 4820 C C . GLY F 1 88 ? 24.608 45.301 28.777 1.00 76.22 88 GLY F C 1
ATOM 4821 O O . GLY F 1 88 ? 23.380 45.440 28.766 1.00 76.53 88 GLY F O 1
ATOM 4822 N N . HIS F 1 89 ? 25.450 46.334 28.872 1.00 76.68 89 HIS F N 1
ATOM 4823 C CA . HIS F 1 89 ? 25.016 47.741 28.770 1.00 76.93 89 HIS F CA 1
ATOM 4824 C C . HIS F 1 89 ? 26.169 48.619 28.264 1.00 76.38 89 HIS F C 1
ATOM 4825 O O . HIS F 1 89 ? 26.110 49.845 28.374 1.00 76.59 89 HIS F O 1
ATOM 4832 N N . ASP F 1 90 ? 27.219 48.004 27.734 1.00 75.86 90 ASP F N 1
ATOM 4833 C CA . ASP F 1 90 ? 28.454 48.720 27.373 1.00 75.72 90 ASP F CA 1
ATOM 4834 C C . ASP F 1 90 ? 29.230 47.937 26.280 1.00 75.03 90 ASP F C 1
ATOM 4835 O O . ASP F 1 90 ? 30.362 47.480 26.487 1.00 75.40 90 ASP F O 1
ATOM 4840 N N . VAL F 1 91 ? 28.597 47.801 25.115 1.00 73.84 91 VAL F N 1
ATOM 4841 C CA . VAL F 1 91 ? 29.116 46.987 23.993 1.00 73.11 91 VAL F CA 1
ATOM 4842 C C . VAL F 1 91 ? 30.601 47.207 23.747 1.00 73.03 91 VAL F C 1
ATOM 4843 O O . VAL F 1 91 ? 31.364 46.246 23.574 1.00 72.21 91 VAL F O 1
ATOM 4847 N N . GLU F 1 92 ? 31.005 48.479 23.744 1.00 73.10 92 GLU F N 1
ATOM 4848 C CA . GLU F 1 92 ? 32.382 48.861 23.394 1.00 73.13 92 GLU F CA 1
ATOM 4849 C C . GLU F 1 92 ? 33.411 48.150 24.252 1.00 71.68 92 GLU F C 1
ATOM 4850 O O . GLU F 1 92 ? 34.465 47.769 23.755 1.00 72.43 92 GLU F O 1
ATOM 4856 N N . GLY F 1 93 ? 33.081 47.974 25.527 1.00 69.58 93 GLY F N 1
ATOM 4857 C CA . GLY F 1 93 ? 33.991 47.415 26.523 1.00 68.34 93 GLY F CA 1
ATOM 4858 C C . GLY F 1 93 ? 33.841 45.929 26.726 1.00 66.66 93 GLY F C 1
ATOM 4859 O O . GLY F 1 93 ? 34.833 45.214 26.961 1.00 65.92 93 GLY F O 1
ATOM 4860 N N . TYR F 1 94 ? 32.599 45.460 26.649 1.00 65.17 94 TYR F N 1
ATOM 4861 C CA . TYR F 1 94 ? 32.371 44.046 26.482 1.00 64.90 94 TYR F CA 1
ATOM 4862 C C . TYR F 1 94 ? 33.189 43.507 25.286 1.00 63.95 94 TYR F C 1
ATOM 4863 O O . TYR F 1 94 ? 33.676 42.384 25.306 1.00 63.71 94 TYR F O 1
ATOM 4872 N N . MET F 1 95 ? 33.356 44.324 24.265 1.00 62.62 95 MET F N 1
ATOM 4873 C CA . MET F 1 95 ? 34.117 43.919 23.067 1.00 62.86 95 MET F CA 1
ATOM 4874 C C . MET F 1 95 ? 35.652 43.982 23.315 1.00 62.40 95 MET F C 1
ATOM 4875 O O . MET F 1 95 ? 36.418 43.114 22.902 1.00 61.73 95 MET F O 1
ATOM 4880 N N . ARG F 1 96 ? 36.098 45.011 24.008 1.00 62.84 96 ARG F N 1
ATOM 4881 C CA . ARG F 1 96 ? 37.507 45.117 24.407 1.00 63.60 96 ARG F CA 1
ATOM 4882 C C . ARG F 1 96 ? 37.938 43.854 25.203 1.00 64.02 96 ARG F C 1
ATOM 4883 O O . ARG F 1 96 ? 39.014 43.185 24.906 1.00 63.90 96 ARG F O 1
ATOM 4891 N N . GLU F 1 97 ? 37.024 43.456 26.137 1.00 64.57 97 GLU F N 1
ATOM 4892 C CA . GLU F 1 97 ? 37.316 42.283 26.959 1.00 66.26 97 GLU F CA 1
ATOM 4893 C C . GLU F 1 97 ? 37.262 40.975 26.159 1.00 66.79 97 GLU F C 1
ATOM 4894 O O . GLU F 1 97 ? 38.109 40.086 26.323 1.00 66.84 97 GLU F O 1
ATOM 4900 N N . LEU F 1 98 ? 36.272 40.849 25.301 1.00 68.38 98 LEU F N 1
ATOM 4901 C CA . LEU F 1 98 ? 36.130 39.634 24.516 1.00 70.76 98 LEU F CA 1
ATOM 4902 C C . LEU F 1 98 ? 37.301 39.361 23.504 1.00 71.47 98 LEU F C 1
ATOM 4903 O O . LEU F 1 98 ? 37.677 38.209 23.280 1.00 72.09 98 LEU F O 1
ATOM 4908 N N . VAL F 1 99 ? 37.901 40.402 22.929 1.00 71.84 99 VAL F N 1
ATOM 4909 C CA . VAL F 1 99 ? 39.062 40.221 22.063 1.00 72.00 99 VAL F CA 1
ATOM 4910 C C . VAL F 1 99 ? 40.331 40.032 22.883 1.00 73.37 99 VAL F C 1
ATOM 4911 O O . VAL F 1 99 ? 41.200 39.192 22.554 1.00 74.08 99 VAL F O 1
ATOM 4915 N N . ARG F 1 100 ? 40.491 40.789 23.960 1.00 73.20 100 ARG F N 1
ATOM 4916 C CA . ARG F 1 100 ? 41.623 40.478 24.751 1.00 73.40 100 ARG F CA 1
ATOM 4917 C C . ARG F 1 100 ? 41.432 39.018 25.117 1.00 74.47 100 ARG F C 1
ATOM 4918 O O . ARG F 1 100 ? 42.364 38.228 25.022 1.00 75.01 100 ARG F O 1
ATOM 4926 N N . LYS F 1 101 ? 40.206 38.686 25.531 1.00 75.56 101 LYS F N 1
ATOM 4927 C CA . LYS F 1 101 ? 39.873 37.385 26.135 1.00 76.28 101 LYS F CA 1
ATOM 4928 C C . LYS F 1 101 ? 40.434 36.270 25.301 1.00 77.01 101 LYS F C 1
ATOM 4929 O O . LYS F 1 101 ? 41.062 35.334 25.795 1.00 76.83 101 LYS F O 1
ATOM 4935 N N . THR F 1 102 ? 40.159 36.411 24.013 1.00 77.98 102 THR F N 1
ATOM 4936 C CA . THR F 1 102 ? 40.498 35.441 23.010 1.00 78.32 102 THR F CA 1
ATOM 4937 C C . THR F 1 102 ? 41.984 35.440 22.668 1.00 78.87 102 THR F C 1
ATOM 4938 O O . THR F 1 102 ? 42.745 34.591 23.132 1.00 78.09 102 THR F O 1
ATOM 4942 N N . ILE F 1 103 ? 42.391 36.409 21.863 1.00 79.25 103 ILE F N 1
ATOM 4943 C CA . ILE F 1 103 ? 43.725 36.388 21.327 1.00 79.54 103 ILE F CA 1
ATOM 4944 C C . ILE F 1 103 ? 44.770 36.573 22.450 1.00 80.05 103 ILE F C 1
ATOM 4945 O O . ILE F 1 103 ? 45.892 36.048 22.372 1.00 80.81 103 ILE F O 1
ATOM 4950 N N . GLY F 1 104 ? 44.397 37.260 23.531 1.00 80.02 104 GLY F N 1
ATOM 4951 C CA . GLY F 1 104 ? 45.384 37.707 24.502 1.00 79.61 104 GLY F CA 1
ATOM 4952 C C . GLY F 1 104 ? 46.044 38.895 23.824 1.00 79.41 104 GLY F C 1
ATOM 4953 O O . GLY F 1 104 ? 46.799 38.725 22.860 1.00 79.32 104 GLY F O 1
ATOM 4954 N N . PHE F 1 105 ? 45.697 40.092 24.283 1.00 78.89 105 PHE F N 1
ATOM 4955 C CA . PHE F 1 105 ? 46.178 41.343 23.726 1.00 78.64 105 PHE F CA 1
ATOM 4956 C C . PHE F 1 105 ? 45.157 42.337 24.147 1.00 78.81 105 PHE F C 1
ATOM 4957 O O . PHE F 1 105 ? 44.044 42.291 23.626 1.00 79.44 105 PHE F O 1
ATOM 4965 N N . ASP F 1 106 ? 45.467 43.217 25.090 1.00 79.04 106 ASP F N 1
ATOM 4966 C CA . ASP F 1 106 ? 44.506 44.282 25.403 1.00 79.33 106 ASP F CA 1
ATOM 4967 C C . ASP F 1 106 ? 44.571 45.353 24.312 1.00 79.40 106 ASP F C 1
ATOM 4968 O O . ASP F 1 106 ? 45.231 46.396 24.491 1.00 79.20 106 ASP F O 1
ATOM 4973 N N . ILE F 1 107 ? 43.884 45.106 23.189 1.00 79.07 107 ILE F N 1
ATOM 4974 C CA . ILE F 1 107 ? 44.063 45.955 22.029 1.00 78.82 107 ILE F CA 1
ATOM 4975 C C . ILE F 1 107 ? 43.496 47.367 22.245 1.00 78.90 107 ILE F C 1
ATOM 4976 O O . ILE F 1 107 ? 42.465 47.601 22.903 1.00 77.55 107 ILE F O 1
ATOM 4981 N N . LYS F 1 108 ? 44.241 48.286 21.643 1.00 79.57 108 LYS F N 1
ATOM 4982 C CA . LYS F 1 108 ? 44.007 49.713 21.682 1.00 80.04 108 LYS F CA 1
ATOM 4983 C C . LYS F 1 108 ? 42.819 50.129 20.797 1.00 80.43 108 LYS F C 1
ATOM 4984 O O . LYS F 1 108 ? 42.996 50.642 19.688 1.00 80.59 108 LYS F O 1
ATOM 4990 N N . LEU F 1 109 ? 41.606 49.920 21.299 1.00 81.05 109 LEU F N 1
ATOM 4991 C CA . LEU F 1 109 ? 40.390 50.356 20.593 1.00 81.28 109 LEU F CA 1
ATOM 4992 C C . LEU F 1 109 ? 40.006 51.848 20.847 1.00 81.74 109 LEU F C 1
ATOM 4993 O O . LEU F 1 109 ? 40.373 52.523 21.844 1.00 82.10 109 LEU F O 1
#

Nearest PDB structures (foldseek):
  2d00-assembly1_A  TM=9.515E-01  e=7.085E-19  Thermus thermophilus
  7vau-assembly1_H  TM=5.438E-01  e=1.244E-12  Thermus thermophilus HB8
  8gxx-assembly1_H  TM=5.345E-01  e=1.621E-12  Thermus thermophilus HB8
  7vai-assembly1_H  TM=5.224E-01  e=7.821E-13  Thermus thermophilus HB8
  6r0y-assembly1_H  TM=5.299E-01  e=6.517E-12  Thermus thermophilus HB8

Foldseek 3Di:
DDDAAEEEEEAVVVLVVVVVVVHHRDHDDALVVVLVVVLCVVVVPRHPYYHYDCRNVVDVVVSVVVSVVPDDDDDDDDDDCLVVLVVDPDSVVVVQVVVCVPPVDRDDD/DDDAAEEEEEAPVVQVVCVVVPHHYDHDDALVVVLVVVLVPVVVVRHDYYHYDCRSPVDPPVSVVVNVVPDDDDDDDDDDPLVCCPVDDPNPVVVQVVCCVPPVDRDDD/DDDAAEEEEEAPVVQVVCVVVPHHYDHDDAQVRVLVVVLVDVVVPRHPYYHYDCRNPVDVVVSVVVSVVPPDDDDDDDDPCLVCLVVDDPSVVVVCVVVCVPPVDNPPD/DDDAAEEEEEAPVVLVVQVVVVHHYDHDDALVSVLVVVLVVVVVPRHPYYHYDVVNHVDVVVSVVCSVVVVPDDDDFDDDDLVPCPPDPPVPVVVQVVCCVGVVDGDDD/DDDAAEEEEEAPVVLVVCVVVVHHRDHDPALVRVLVVVLVVVVVPRHPYYHYDCRNVVDVPVSVVCNVPVDDDDPDDDDDPLVCLVVDDCNVVVVQCRVCVPVVDRDDD/DDDAAEEEEEAVVVLVVCVVVPHHRDHDDALVSVLVVVLVVVVVPGHPYYHYDPRSHVDVVVSVCCNVPPPDDDDDDDDDDLVVLVVPPCNVVVVLCRVCVPPPDSDDD

InterPro domains:
  IPR008218 ATPase, V1 complex, subunit F [PF01990] (1-84)
  IPR022944 ATPase, V1 complex, subunit F, bacterial/archaeal [MF_00312] (1-103)
  IPR036906 ATPase, V1 complex, subunit F superfamily [G3DSA:3.40.50.10580] (1-66)
  IPR036906 ATPase, V1 complex, subunit F superfamily [SSF159468] (1-103)

Solvent-accessible surface area: 31555 Å² total; per-residue (Å²): 193,125,91,40,104,10,0,0,0,0,36,68,140,8,0,38,0,0,73,1,7,1,16,29,2,59,27,2,85,50,47,76,47,0,15,14,36,1,22,46,3,12,72,141,51,48,12,50,5,0,0,1,15,90,85,13,10,96,72,41,134,116,1,45,92,57,4,36,145,13,17,52,18,18,28,29,10,41,11,70,31,1,112,88,0,83,147,44,191,93,16,62,10,86,0,79,90,29,0,96,150,79,53,56,45,59,4,83,75,90,67,117,7,108,14,0,0,0,0,29,60,114,6,4,45,1,0,77,0,10,0,8,22,1,26,5,3,89,38,42,89,51,0,14,13,30,0,19,11,1,20,77,113,70,39,14,22,0,0,0,0,18,100,81,16,7,111,60,31,119,126,6,38,79,94,13,36,169,11,24,71,23,21,18,31,4,36,11,78,29,2,118,76,2,56,138,46,175,95,15,50,23,84,0,78,66,31,0,96,149,75,71,51,41,60,1,103,54,121,58,111,14,98,12,0,0,0,0,44,68,146,8,0,101,19,0,122,159,43,66,24,54,3,60,33,2,85,46,27,126,83,0,18,66,38,0,54,42,2,20,94,138,65,39,19,11,0,0,0,0,24,85,82,16,9,101,66,41,137,142,4,34,72,78,2,22,145,31,42,135,43,14,76,17,6,40,8,77,26,0,136,91,2,44,147,37,162,107,18,40,20,83,0,116,81,35,0,106,153,75,65,62,128,62,15,113,74,128,42,108,14,71,6,0,0,0,0,38,47,121,11,0,40,4,0,33,4,8,2,10,28,3,44,3,1,73,32,37,30,29,1,20,27,35,2,46,60,1,16,128,141,55,39,14,8,0,1,0,0,28,92,94,17,14,112,66,56,146,143,6,55,78,67,7,31,154,11,54,104,78,29,20,32,15,40,11,79,28,1,132,89,2,53,135,45,109,95,19,52,32,76,1,111,83,32,0,79,143,68,42,61,42,47,0,50,75,193,121,110,34,101,8,0,0,0,0,43,66,124,6,5,45,0,0,72,2,11,0,5,6,3,28,5,1,70,46,58,24,33,2,18,4,26,1,36,25,2,19,88,127,55,44,13,49,3,0,0,1,27,78,89,21,7,107,61,30,115,149,5,43,86,60,1,51,127,36,54,73,35,15,18,23,14,47,9,84,24,1,133,92,1,65,137,41,184,90,15,64,29,89,1,90,80,35,1,89,162,68,47,40,60,11,0,74,71,81,66,108,9,111,7,0,0,0,0,40,64,139,8,0,94,15,0,119,161,47,70,18,43,4,47,23,0,84,55,38,99,77,0,20,65,32,2,56,61,1,13,106,133,54,47,5,2,0,1,0,0,22,95,93,18,12,111,70,50,145,135,3,55,76,86,6,30,133,50,48,146,69,18,80,26,12,49,7,66,27,0,112,91,0,50,144,32,159,72,15,54,23,76,0,108,96,22,0,117,158,69,65,42,147,48,17,111,61